Protein AF-A0A3N5ZP65-F1 (afdb_monomer_lite)

pLDDT: mean 75.04, std 16.77, range [25.36, 96.19]

Foldseek 3Di:
DPVVVVVVVVVVVVPPPPPQQDPDDFAFDAFFDKDWDKDWDWDAAPARDIWIKIWIWIWTADPVGIFTAKIWIWTDPDQLDTATFFIAGLLDDFFDPVLLQCQLVLHFDFFDDPDFDDDPLQDADDTPDGPVCLPPVLVVVVVVVVVLVCVVVVPDQDSNNSSVVSSVQLVLLVLLLVLLSRLLVLVQLLVVCVVDPGSSRHDVVNSLVVQLSSVLNNDNCSVVDDPLCSVVVNCVVQVLQVVQLVLLVVVVVVLCVLQQWDKDKFADDDPPDHGPWIKIWIWHAQVSADPDGDDDDCQGLLLDNDDLVPDPSNVVVCVVHRGDTRTAFMWTRGFDDDSHTHTQDGSVCHPCLLVLLSLVSVLVSLVVVVVNDPDVVSVVVSVVSVVVSVPRSRDDPDGPSRNSNGLSSLLVCLLSVGTGHVVVSVSSNVSSSSNRSSSRDHGSSSSSVSSVSNVSSCCPPNNPVVSVVSVVSVQSVLCVQVVVPPDGDDDVSVVVSVLSVLLVVLLSLLQSQLPDPDHDPDDPVSNLVSVVSNVVVVPCVDPSVVSSLVSLVVDDCVPDPPVCSVVSVVSNVVNVVVVVPPPDPDDD

Structure (mmCIF, N/CA/C/O backbone):
data_AF-A0A3N5ZP65-F1
#
_entry.id   AF-A0A3N5ZP65-F1
#
loop_
_atom_site.group_PDB
_atom_site.id
_atom_site.type_symbol
_atom_site.label_atom_id
_atom_site.label_alt_id
_atom_site.label_comp_id
_atom_site.label_asym_id
_atom_site.label_entity_id
_atom_site.label_seq_id
_atom_site.pdbx_PDB_ins_code
_atom_site.Cartn_x
_atom_site.Cartn_y
_atom_site.Cartn_z
_atom_site.occupancy
_atom_site.B_iso_or_equiv
_atom_site.auth_seq_id
_atom_site.auth_comp_id
_atom_site.auth_asym_id
_atom_site.auth_atom_id
_atom_site.pdbx_PDB_model_num
ATOM 1 N N . MET A 1 1 ? 1.020 19.805 55.351 1.00 37.34 1 MET A N 1
ATOM 2 C CA . MET A 1 1 ? 1.233 19.298 53.971 1.00 37.34 1 MET A CA 1
ATOM 3 C C . MET A 1 1 ? 0.213 18.248 53.495 1.00 37.34 1 MET A C 1
ATOM 5 O O . MET A 1 1 ? 0.215 17.935 52.316 1.00 37.34 1 MET A O 1
ATOM 9 N N . ILE A 1 2 ? -0.726 17.771 54.326 1.00 33.31 2 ILE A N 1
ATOM 10 C CA . ILE A 1 2 ? -1.665 16.685 53.954 1.00 33.31 2 ILE A CA 1
ATOM 11 C C . ILE A 1 2 ? -2.978 17.190 53.299 1.00 33.31 2 ILE A C 1
ATOM 13 O O . ILE A 1 2 ? -3.678 16.433 52.639 1.00 33.31 2 ILE A O 1
ATOM 17 N N . ARG A 1 3 ? -3.287 18.495 53.365 1.00 27.91 3 ARG A N 1
ATOM 18 C CA . ARG A 1 3 ? -4.530 19.071 52.799 1.00 27.91 3 ARG A CA 1
ATOM 19 C C . ARG A 1 3 ? -4.498 19.397 51.293 1.00 27.91 3 ARG A C 1
ATOM 21 O O . ARG A 1 3 ? -5.556 19.593 50.712 1.00 27.91 3 ARG A O 1
ATOM 28 N N . ARG A 1 4 ? -3.328 19.413 50.633 1.00 27.61 4 ARG A N 1
ATOM 29 C CA . ARG A 1 4 ? -3.220 19.677 49.175 1.00 27.61 4 ARG A CA 1
ATOM 30 C C . ARG A 1 4 ? -3.367 18.424 48.295 1.00 27.61 4 ARG A C 1
ATOM 32 O O . ARG A 1 4 ? -3.679 18.562 47.120 1.00 27.61 4 ARG A O 1
ATOM 39 N N . ALA A 1 5 ? -3.218 17.220 48.853 1.00 30.09 5 ALA A N 1
ATOM 40 C CA . ALA A 1 5 ? -3.395 15.966 48.109 1.00 30.09 5 ALA A CA 1
ATOM 41 C C . ALA A 1 5 ? -4.878 15.601 47.894 1.00 30.09 5 ALA A C 1
ATOM 43 O O . ALA A 1 5 ? -5.237 15.055 46.854 1.00 30.09 5 ALA A O 1
ATOM 44 N N . TYR A 1 6 ? -5.758 15.975 48.829 1.00 28.00 6 TYR A N 1
ATOM 45 C CA . TYR A 1 6 ? -7.195 15.696 48.719 1.00 28.00 6 TYR A CA 1
ATOM 46 C C . TYR A 1 6 ? -7.928 16.637 47.751 1.00 28.00 6 TYR A C 1
ATOM 48 O O . TYR A 1 6 ? -8.918 16.231 47.149 1.00 28.00 6 TYR A O 1
ATOM 56 N N . LEU A 1 7 ? -7.411 17.851 47.518 1.00 27.53 7 LEU A N 1
ATOM 57 C CA . LEU A 1 7 ? -8.022 18.798 46.576 1.00 27.53 7 LEU A CA 1
ATOM 58 C C . LEU A 1 7 ? -7.805 18.389 45.103 1.00 27.53 7 LEU A C 1
ATOM 60 O O . LEU A 1 7 ? -8.656 18.654 44.262 1.00 27.53 7 LEU A O 1
ATOM 64 N N . VAL A 1 8 ? -6.711 17.680 44.795 1.00 29.89 8 VAL A N 1
ATOM 65 C CA . VAL A 1 8 ? -6.443 17.130 43.449 1.00 29.89 8 VAL A CA 1
ATOM 66 C C . VAL A 1 8 ? -7.262 15.856 43.197 1.00 29.89 8 VAL A C 1
ATOM 68 O O . VAL A 1 8 ? -7.747 15.648 42.089 1.00 29.89 8 VAL A O 1
ATOM 71 N N . GLY A 1 9 ? -7.513 15.051 44.237 1.00 28.77 9 GLY A N 1
ATOM 72 C CA . GLY A 1 9 ? -8.420 13.899 44.157 1.00 28.77 9 GLY A CA 1
ATOM 73 C C . GLY A 1 9 ? -9.888 14.290 43.944 1.00 28.77 9 GLY A C 1
ATOM 74 O O . GLY A 1 9 ? -10.591 13.623 43.189 1.00 28.77 9 GLY A O 1
ATOM 75 N N . LEU A 1 10 ? -10.344 15.399 44.542 1.00 27.94 10 LEU A N 1
ATOM 76 C CA . LEU A 1 10 ? -11.734 15.852 44.407 1.00 27.94 10 LEU A CA 1
ATOM 77 C C . LEU A 1 10 ? -12.024 16.496 43.036 1.00 27.94 10 LEU A C 1
ATOM 79 O O . LEU A 1 10 ? -13.108 16.306 42.490 1.00 27.94 10 LEU A O 1
ATOM 83 N N . ILE A 1 11 ? -11.046 17.187 42.436 1.00 31.20 11 ILE A N 1
ATOM 84 C CA . ILE A 1 11 ? -11.188 17.796 41.099 1.00 31.20 11 ILE A CA 1
ATOM 85 C C . ILE A 1 11 ? -11.141 16.730 39.985 1.00 31.20 11 ILE A C 1
ATOM 87 O O . ILE A 1 11 ? -11.824 16.873 38.973 1.00 31.20 11 ILE A O 1
ATOM 91 N N . CYS A 1 12 ? -10.431 15.610 40.180 1.00 29.06 12 CYS A N 1
ATOM 92 C CA . CYS A 1 12 ? -10.430 14.497 39.221 1.00 29.06 12 CYS A CA 1
ATOM 93 C C . CYS A 1 12 ? -11.714 13.646 39.241 1.00 29.06 12 CYS A C 1
ATOM 95 O O . CYS A 1 12 ? -12.021 13.013 38.234 1.00 29.06 12 CYS A O 1
ATOM 97 N N . CYS A 1 13 ? -12.480 13.644 40.338 1.00 28.69 13 CYS A N 1
ATOM 98 C CA . CYS A 1 13 ? -13.761 12.928 40.409 1.00 28.69 13 CYS A CA 1
ATOM 99 C C . CYS A 1 13 ? -14.959 13.786 39.962 1.00 28.69 13 CYS A C 1
ATOM 101 O O . CYS A 1 13 ? -15.927 13.237 39.441 1.00 28.69 13 CYS A O 1
ATOM 103 N N . LEU A 1 14 ? -14.886 15.116 40.101 1.00 25.36 14 LEU A N 1
ATOM 104 C CA . LEU A 1 14 ? -15.965 16.044 39.720 1.00 25.36 14 LEU A CA 1
ATOM 105 C C . LEU A 1 14 ? -15.902 16.523 38.255 1.00 25.36 14 LEU A C 1
ATOM 107 O O . LEU A 1 14 ? -16.837 17.158 37.780 1.00 25.36 14 LEU A O 1
ATOM 111 N N . LEU A 1 15 ? -14.840 16.175 37.519 1.00 28.75 15 LEU A N 1
ATOM 112 C CA . LEU A 1 15 ? -14.692 16.413 36.076 1.00 28.75 15 LEU A CA 1
ATOM 113 C C . LEU A 1 15 ? -14.688 15.103 35.278 1.00 28.75 15 LEU A C 1
ATOM 115 O O . LEU A 1 15 ? -13.964 14.967 34.293 1.00 28.75 15 LEU A O 1
ATOM 119 N N . SER A 1 16 ? -15.506 14.125 35.676 1.00 28.12 16 SER A N 1
ATOM 120 C CA . SER A 1 16 ? -16.007 13.175 34.682 1.00 28.12 16 SER A CA 1
ATOM 121 C C . SER A 1 16 ? -16.995 13.963 33.827 1.00 28.12 16 SER A C 1
ATOM 123 O O . SER A 1 16 ? -18.066 14.290 34.343 1.00 28.12 16 SER A O 1
ATOM 125 N N . PRO A 1 17 ? -16.686 14.327 32.564 1.00 28.61 17 PRO A N 1
ATOM 126 C CA . PRO A 1 17 ? -17.745 14.824 31.713 1.00 28.61 17 PRO A CA 1
ATOM 127 C C . PRO A 1 17 ? -18.794 13.718 31.685 1.00 28.61 17 PRO A C 1
ATOM 129 O O . PRO A 1 17 ? -18.463 12.535 31.575 1.00 28.61 17 PRO A O 1
ATOM 132 N N . SER A 1 18 ? -20.052 14.096 31.840 1.00 28.50 18 SER A N 1
ATOM 133 C CA . SER A 1 18 ? -21.187 13.277 31.457 1.00 28.50 18 SER A CA 1
ATOM 134 C C . SER A 1 18 ? -20.973 12.949 29.977 1.00 28.50 18 SER A C 1
ATOM 136 O O . SER A 1 18 ? -21.325 13.733 29.097 1.00 28.50 18 SER A O 1
ATOM 138 N N . ILE A 1 19 ? -20.254 11.859 29.688 1.00 31.73 19 ILE A N 1
ATOM 139 C CA . ILE A 1 19 ? -19.993 11.398 28.329 1.00 31.73 19 ILE A CA 1
ATOM 140 C C . ILE A 1 19 ? -21.349 10.904 27.856 1.00 31.73 19 ILE A C 1
ATOM 142 O O . ILE A 1 19 ? -21.714 9.756 28.100 1.00 31.73 19 ILE A O 1
ATOM 146 N N . ARG A 1 20 ? -22.120 11.807 27.243 1.00 28.64 20 ARG A N 1
ATOM 147 C CA . ARG A 1 20 ? -23.335 11.444 26.525 1.00 28.64 20 ARG A CA 1
ATOM 148 C C . ARG A 1 20 ? -22.947 10.331 25.563 1.00 28.64 20 ARG A C 1
ATOM 150 O O . ARG A 1 20 ? -22.058 10.508 24.725 1.00 28.64 20 ARG A O 1
ATOM 157 N N . ALA A 1 21 ? -23.577 9.175 25.732 1.00 33.53 21 ALA A N 1
ATOM 158 C CA . ALA A 1 21 ? -23.534 8.131 24.734 1.00 33.53 21 ALA A CA 1
ATOM 159 C C . ALA A 1 21 ? -24.057 8.745 23.429 1.00 33.53 21 ALA A C 1
ATOM 161 O O . ALA A 1 21 ? -25.122 9.363 23.424 1.00 33.53 21 ALA A O 1
ATOM 162 N N . SER A 1 22 ? -23.277 8.684 22.348 1.00 35.84 22 SER A N 1
ATOM 163 C CA . SER A 1 22 ? -23.773 9.187 21.070 1.00 35.84 22 SER A CA 1
ATOM 164 C C . SER A 1 22 ? -24.603 8.099 20.408 1.00 35.84 22 SER A C 1
ATOM 166 O O . SER A 1 22 ? -24.096 7.007 20.162 1.00 35.84 22 SER A O 1
ATOM 168 N N . THR A 1 23 ? -25.837 8.431 20.063 1.00 35.34 23 THR A N 1
ATOM 169 C CA . THR A 1 23 ? -26.773 7.644 19.249 1.00 35.34 23 THR A CA 1
ATOM 170 C C . THR A 1 23 ? -26.372 7.659 17.767 1.00 35.34 23 THR A C 1
ATOM 172 O O . THR A 1 23 ? -27.177 7.990 16.905 1.00 35.34 23 THR A O 1
ATOM 175 N N . GLN A 1 24 ? -25.091 7.445 17.456 1.00 45.84 24 GLN A N 1
ATOM 176 C CA . GLN A 1 24 ? -24.573 7.676 16.105 1.00 45.84 24 GLN A CA 1
ATOM 177 C C . GLN A 1 24 ? -25.035 6.587 15.145 1.00 45.84 24 GLN A C 1
ATOM 179 O O . GLN A 1 24 ? -24.702 5.416 15.309 1.00 45.84 24 GLN A O 1
ATOM 184 N N . ILE A 1 25 ? -25.790 7.017 14.139 1.00 47.09 25 ILE A N 1
ATOM 185 C CA . ILE A 1 25 ? -26.258 6.195 13.032 1.00 47.09 25 ILE A CA 1
ATOM 186 C C . ILE A 1 25 ? -25.204 6.310 11.932 1.00 47.09 25 ILE A C 1
ATOM 188 O O . ILE A 1 25 ? -25.029 7.387 11.371 1.00 47.09 25 ILE A O 1
ATOM 192 N N . PHE A 1 26 ? -24.510 5.214 11.636 1.00 48.59 26 PHE A N 1
ATOM 193 C CA . PHE A 1 26 ? -23.599 5.124 10.496 1.00 48.59 26 PHE A CA 1
ATOM 194 C C . PHE A 1 26 ? -24.442 5.125 9.217 1.00 48.59 26 PHE A C 1
ATOM 196 O O . PHE A 1 26 ? -25.135 4.140 8.948 1.00 48.59 26 PHE A O 1
ATOM 203 N N . ARG A 1 27 ? -24.434 6.224 8.454 1.00 48.94 27 ARG A N 1
ATOM 204 C CA . ARG A 1 27 ? -25.145 6.301 7.171 1.00 48.94 27 ARG A CA 1
ATOM 205 C C . ARG A 1 27 ? -24.168 6.054 6.031 1.00 48.94 27 ARG A C 1
ATOM 207 O O . ARG A 1 27 ? -23.063 6.583 6.033 1.00 48.94 27 ARG A O 1
ATOM 214 N N . GLU A 1 28 ? -24.577 5.237 5.071 1.00 53.34 28 GLU A N 1
ATOM 215 C CA . GLU A 1 28 ? -23.802 4.992 3.854 1.00 53.34 28 GLU A CA 1
ATOM 216 C C . GLU A 1 28 ? -23.858 6.248 2.966 1.00 53.34 28 GLU A C 1
ATOM 218 O O . GLU A 1 28 ? -24.914 6.871 2.825 1.00 53.34 28 GLU A O 1
ATOM 223 N N . SER A 1 29 ? -22.713 6.653 2.415 1.00 55.16 29 SER A N 1
ATOM 224 C CA . SER A 1 29 ? -22.584 7.791 1.500 1.00 55.16 29 SER A CA 1
ATOM 225 C C . SER A 1 29 ? -22.140 7.311 0.115 1.00 55.16 29 SER A C 1
ATOM 227 O O . SER A 1 29 ? -21.659 6.188 -0.044 1.00 55.16 29 SER A O 1
ATOM 229 N N . ALA A 1 30 ? -22.322 8.150 -0.909 1.00 58.62 30 ALA A N 1
ATOM 230 C CA . ALA A 1 30 ? -21.731 7.886 -2.215 1.00 58.62 30 ALA A CA 1
ATOM 231 C C . ALA A 1 30 ? -20.210 8.078 -2.116 1.00 58.62 30 ALA A C 1
ATOM 233 O O . ALA A 1 30 ? -19.749 9.164 -1.760 1.00 58.62 30 ALA A O 1
ATOM 234 N N . ALA A 1 31 ? -19.450 7.022 -2.414 1.00 62.56 31 ALA A N 1
ATOM 235 C CA . ALA A 1 31 ? -17.991 7.054 -2.398 1.00 62.56 31 ALA A CA 1
ATOM 236 C C . ALA A 1 31 ? -17.448 8.163 -3.322 1.00 62.56 31 ALA A C 1
ATOM 238 O O . ALA A 1 31 ? -18.047 8.421 -4.373 1.00 62.56 31 ALA A O 1
ATOM 239 N N . PRO A 1 32 ? -16.318 8.807 -2.973 1.00 67.75 32 PRO A N 1
ATOM 240 C CA . PRO A 1 32 ? -15.692 9.781 -3.860 1.00 67.75 32 PRO A CA 1
ATOM 241 C C . PRO A 1 32 ? -15.293 9.124 -5.185 1.00 67.75 32 PRO A C 1
ATOM 243 O O . PRO A 1 32 ? -14.885 7.960 -5.230 1.00 67.75 32 PRO A O 1
ATOM 246 N N . THR A 1 33 ? -15.342 9.897 -6.265 1.00 81.25 33 THR A N 1
ATOM 247 C CA . THR A 1 33 ? -14.824 9.452 -7.557 1.00 81.25 33 THR A CA 1
ATOM 248 C C . THR A 1 33 ? -13.297 9.444 -7.506 1.00 81.25 33 THR A C 1
ATOM 250 O O . THR A 1 33 ? -12.669 10.472 -7.238 1.00 81.25 33 THR A O 1
ATOM 253 N N . LEU A 1 34 ? -12.690 8.280 -7.747 1.00 87.38 34 LEU A N 1
ATOM 254 C CA . LEU A 1 34 ? -11.257 8.185 -8.011 1.00 87.38 34 LEU A CA 1
ATOM 255 C C . LEU A 1 34 ? -11.000 8.260 -9.513 1.00 87.38 34 LEU A C 1
ATOM 257 O O . LEU A 1 34 ? -11.686 7.598 -10.290 1.00 87.38 34 LEU A O 1
ATOM 261 N N . VAL A 1 35 ? -9.977 9.017 -9.899 1.00 89.81 35 VAL A N 1
ATOM 262 C CA . VAL A 1 35 ? -9.583 9.216 -11.298 1.00 89.81 35 VAL A CA 1
ATOM 263 C C . VAL A 1 35 ? -8.064 9.119 -11.409 1.00 89.81 35 VAL A C 1
ATOM 265 O O . VAL A 1 35 ? -7.337 9.463 -10.473 1.00 89.81 35 VAL A O 1
ATOM 268 N N . ILE A 1 36 ? -7.575 8.646 -12.552 1.00 92.12 36 ILE A N 1
ATOM 269 C CA . ILE A 1 36 ? -6.157 8.711 -12.911 1.00 92.12 36 ILE A CA 1
ATOM 270 C C . ILE A 1 36 ? -5.973 9.922 -13.826 1.00 92.12 36 ILE A C 1
ATOM 272 O O . ILE A 1 36 ? -6.684 10.077 -14.814 1.00 92.12 36 ILE A O 1
ATOM 276 N N . ARG A 1 37 ? -5.058 10.820 -13.456 1.00 92.25 37 ARG A N 1
ATOM 277 C CA . ARG A 1 37 ? -4.714 12.009 -14.242 1.00 92.25 37 ARG A CA 1
ATOM 278 C C . ARG A 1 37 ? -3.290 11.882 -14.748 1.00 92.25 37 ARG A C 1
ATOM 280 O O . ARG A 1 37 ? -2.369 11.751 -13.942 1.00 92.25 37 ARG A O 1
ATOM 287 N N . ASP A 1 38 ? -3.123 11.968 -16.059 1.00 91.81 38 ASP A N 1
ATOM 288 C CA . ASP A 1 38 ? -1.829 11.828 -16.713 1.00 91.81 38 ASP A CA 1
ATOM 289 C C . ASP A 1 38 ? -1.230 13.193 -17.056 1.00 91.81 38 ASP A C 1
ATOM 291 O O . ASP A 1 38 ? -1.878 14.060 -17.646 1.00 91.81 38 ASP A O 1
ATOM 295 N N . TYR A 1 39 ? 0.033 13.383 -16.678 1.00 92.44 39 TYR A N 1
ATOM 296 C CA . TYR A 1 39 ? 0.803 14.583 -16.985 1.00 92.44 39 TYR A CA 1
ATOM 297 C C . TYR A 1 39 ? 1.963 14.200 -17.912 1.00 92.44 39 TYR A C 1
ATOM 299 O O . TYR A 1 39 ? 2.893 13.519 -17.464 1.00 92.44 39 TYR A O 1
ATOM 307 N N . PRO A 1 40 ? 1.939 14.599 -19.197 1.00 91.94 40 PRO A N 1
ATOM 308 C CA . PRO A 1 40 ? 3.011 14.279 -20.127 1.00 91.94 40 PRO A CA 1
ATOM 309 C C . PRO A 1 40 ? 4.280 15.053 -19.765 1.00 91.94 40 PRO A C 1
ATOM 311 O O . PRO A 1 40 ? 4.249 16.252 -19.486 1.00 91.94 40 PRO A O 1
ATOM 314 N N . VAL A 1 41 ? 5.417 14.367 -19.808 1.00 91.88 41 VAL A N 1
ATOM 315 C CA . VAL A 1 41 ? 6.735 14.910 -19.480 1.00 91.88 41 VAL A CA 1
ATOM 316 C C . VAL A 1 41 ? 7.698 14.549 -20.604 1.00 91.88 41 VAL A C 1
ATOM 318 O O . VAL A 1 41 ? 7.799 13.396 -21.011 1.00 91.88 41 VAL A O 1
ATOM 321 N N . GLN A 1 42 ? 8.430 15.532 -21.122 1.00 91.94 42 GLN A N 1
ATOM 322 C CA . GLN A 1 42 ? 9.374 15.313 -22.218 1.00 91.94 42 GLN A CA 1
ATOM 323 C C . GLN A 1 42 ? 10.800 15.598 -21.767 1.00 91.94 42 GLN A C 1
ATOM 325 O O . GLN A 1 42 ? 11.071 16.594 -21.097 1.00 91.94 42 GLN A O 1
ATOM 330 N N . ALA A 1 43 ? 11.727 14.739 -22.180 1.00 92.06 43 ALA A N 1
ATOM 331 C CA . ALA A 1 43 ? 13.156 14.993 -22.067 1.00 92.06 43 ALA A CA 1
ATOM 332 C C . ALA A 1 43 ? 13.830 14.782 -23.422 1.00 92.06 43 ALA A C 1
ATOM 334 O O . ALA A 1 43 ? 13.303 14.102 -24.296 1.00 92.06 43 ALA A O 1
ATOM 335 N N . VAL A 1 44 ? 15.023 15.339 -23.588 1.00 90.94 44 VAL A N 1
ATOM 336 C CA . VAL A 1 44 ? 15.862 15.099 -24.766 1.00 90.94 44 VAL A CA 1
ATOM 337 C C . VAL A 1 44 ? 17.070 14.290 -24.324 1.00 90.94 44 VAL A C 1
ATOM 339 O O . VAL A 1 44 ? 17.634 14.575 -23.264 1.00 90.94 44 VAL A O 1
ATOM 342 N N . ASN A 1 45 ? 17.442 13.271 -25.092 1.00 87.06 45 ASN A N 1
ATOM 343 C CA . ASN A 1 45 ? 18.614 12.445 -24.828 1.00 87.06 45 ASN A CA 1
ATOM 344 C C . ASN A 1 45 ? 19.916 13.110 -25.319 1.00 87.06 45 ASN A C 1
ATOM 346 O O . ASN A 1 45 ? 19.905 14.234 -25.816 1.00 87.06 45 ASN A O 1
ATOM 350 N N . ASN A 1 46 ? 21.060 12.430 -25.182 1.00 86.31 46 ASN A N 1
ATOM 351 C CA . ASN A 1 46 ? 22.352 12.989 -25.612 1.00 86.31 46 ASN A CA 1
ATOM 352 C C . ASN A 1 46 ? 22.510 13.106 -27.141 1.00 86.31 46 ASN A C 1
ATOM 354 O O . ASN A 1 46 ? 23.420 13.793 -27.592 1.00 86.31 46 ASN A O 1
ATOM 358 N N . SER A 1 47 ? 21.646 12.452 -27.922 1.00 86.44 47 SER A N 1
ATOM 359 C CA . SER A 1 47 ? 21.644 12.472 -29.393 1.00 86.44 47 SER A CA 1
ATOM 360 C C . SER A 1 47 ? 20.668 13.507 -29.970 1.00 86.44 47 SER A C 1
ATOM 362 O O . SER A 1 47 ? 20.634 13.704 -31.179 1.00 86.44 47 SER A O 1
ATOM 364 N N . GLY A 1 48 ? 19.867 14.172 -29.128 1.00 86.19 48 GLY A N 1
ATOM 365 C CA . GLY A 1 48 ? 18.804 15.087 -29.562 1.00 86.19 48 GLY A CA 1
ATOM 366 C C . GLY A 1 48 ? 17.430 14.427 -29.749 1.00 86.19 48 GLY A C 1
ATOM 367 O O . GLY A 1 48 ? 16.447 15.129 -29.986 1.00 86.19 48 GLY A O 1
ATOM 368 N N . SER A 1 49 ? 17.334 13.106 -29.587 1.00 87.50 49 SER A N 1
ATOM 369 C CA . SER A 1 49 ? 16.084 12.347 -29.675 1.00 87.50 49 SER A CA 1
ATOM 370 C C . SER A 1 49 ? 15.223 12.548 -28.424 1.00 87.50 49 SER A C 1
ATOM 372 O O . SER A 1 49 ? 15.732 12.686 -27.305 1.00 87.50 49 SER A O 1
ATOM 374 N N . ARG A 1 50 ? 13.898 12.603 -28.606 1.00 90.38 50 ARG A N 1
ATOM 375 C CA . ARG A 1 50 ? 12.943 12.863 -27.519 1.00 90.38 50 ARG A CA 1
ATOM 376 C C . ARG A 1 50 ? 12.612 11.579 -26.761 1.00 90.38 50 ARG A C 1
ATOM 378 O O . ARG A 1 50 ? 12.272 10.566 -27.361 1.00 90.38 50 ARG A O 1
ATOM 385 N N . TYR A 1 51 ? 12.664 11.653 -25.437 1.00 92.25 51 TYR A N 1
ATOM 386 C CA . TYR A 1 51 ? 12.041 10.689 -24.542 1.00 92.25 51 TYR A CA 1
ATOM 387 C C . TYR A 1 51 ? 10.668 11.197 -24.121 1.00 92.25 51 TYR A C 1
ATOM 389 O O . TYR A 1 51 ? 10.528 12.343 -23.680 1.00 92.25 51 TYR A O 1
ATOM 397 N N . HIS A 1 52 ? 9.683 10.313 -24.234 1.00 93.12 52 HIS A N 1
ATOM 398 C CA . HIS A 1 52 ? 8.324 10.533 -23.772 1.00 93.12 52 HIS A CA 1
ATOM 399 C C . HIS A 1 52 ? 8.138 9.828 -22.432 1.00 93.12 52 HIS A C 1
ATOM 401 O O . HIS A 1 52 ? 8.371 8.625 -22.300 1.00 93.12 52 HIS A O 1
ATOM 407 N N . PHE A 1 53 ? 7.756 10.601 -21.428 1.00 94.00 53 PHE A N 1
ATOM 408 C CA . PHE A 1 53 ? 7.401 10.119 -20.108 1.00 94.00 53 PHE A CA 1
ATOM 409 C C . PHE A 1 53 ? 5.991 10.585 -19.762 1.00 94.00 53 PHE A C 1
ATOM 411 O O . PHE A 1 53 ? 5.500 11.588 -20.282 1.00 94.00 53 PHE A O 1
ATOM 418 N N . VAL A 1 54 ? 5.368 9.881 -18.832 1.00 93.25 54 VAL A N 1
ATOM 419 C CA . VAL A 1 54 ? 4.081 10.243 -18.253 1.00 93.25 54 VAL A CA 1
ATOM 420 C C . VAL A 1 54 ? 4.177 10.131 -16.737 1.00 93.25 54 VAL A C 1
ATOM 422 O O . VAL A 1 54 ? 4.793 9.206 -16.204 1.00 93.25 54 VAL A O 1
ATOM 425 N N . LEU A 1 55 ? 3.616 11.113 -16.037 1.00 94.25 55 LEU A N 1
ATOM 426 C CA . LEU A 1 55 ? 3.353 11.031 -14.608 1.00 94.25 55 LEU A CA 1
ATOM 427 C C . LEU A 1 55 ? 1.861 10.748 -14.427 1.00 94.25 55 LEU A C 1
ATOM 429 O O . LEU A 1 55 ? 1.047 11.660 -14.537 1.00 94.25 55 LEU A O 1
ATOM 433 N N . SER A 1 56 ? 1.515 9.496 -14.145 1.00 94.62 56 SER A N 1
ATOM 434 C CA . SER A 1 56 ? 0.144 9.078 -13.856 1.00 94.62 56 SER A CA 1
ATOM 435 C C . SER A 1 56 ? -0.148 9.258 -12.374 1.00 94.62 56 SER A C 1
ATOM 437 O O . SER A 1 56 ? 0.516 8.660 -11.523 1.00 94.62 56 SER A O 1
ATOM 439 N N . VAL A 1 57 ? -1.142 10.078 -12.045 1.00 95.19 57 VAL A N 1
ATOM 440 C CA . VAL A 1 57 ? -1.479 10.439 -10.666 1.00 95.19 57 VAL A CA 1
ATOM 441 C C . VAL A 1 57 ? -2.858 9.907 -10.309 1.00 95.19 57 VAL A C 1
ATOM 443 O O . VAL A 1 57 ? -3.859 10.310 -10.896 1.00 95.19 57 VAL A O 1
ATOM 446 N N . LEU A 1 58 ? -2.918 9.038 -9.302 1.00 94.31 58 LEU A N 1
ATOM 447 C CA . LEU A 1 58 ? -4.170 8.655 -8.661 1.00 94.31 58 LEU A CA 1
ATOM 448 C C . LEU A 1 58 ? -4.669 9.818 -7.808 1.00 94.31 58 LEU A C 1
ATOM 450 O O . LEU A 1 58 ? -3.989 10.227 -6.858 1.00 94.31 58 LEU A O 1
ATOM 454 N N . VAL A 1 59 ? -5.866 10.309 -8.111 1.00 93.31 59 VAL A N 1
ATOM 455 C CA . VAL A 1 59 ? -6.510 11.390 -7.369 1.00 93.31 59 VAL A CA 1
ATOM 456 C C . VAL A 1 59 ? -7.887 10.974 -6.864 1.00 93.31 59 VAL A C 1
ATOM 458 O O . VAL A 1 59 ? -8.571 10.162 -7.485 1.00 93.31 59 VAL A O 1
ATOM 461 N N . ALA A 1 60 ? -8.295 11.560 -5.742 1.00 90.56 60 ALA A N 1
ATOM 462 C CA . ALA A 1 60 ? -9.677 11.545 -5.280 1.00 90.56 60 ALA A CA 1
ATOM 463 C C . ALA A 1 60 ? -10.298 12.924 -5.500 1.00 90.56 60 ALA A C 1
ATOM 465 O O . ALA A 1 60 ? -9.762 13.919 -5.002 1.00 90.56 60 ALA A O 1
ATOM 466 N N . ASP A 1 61 ? -11.411 12.991 -6.225 1.00 84.44 61 ASP A N 1
ATOM 467 C CA . ASP A 1 61 ? -12.139 14.245 -6.400 1.00 84.44 61 ASP A CA 1
ATOM 468 C C . ASP A 1 61 ? -12.825 14.650 -5.083 1.00 84.44 61 ASP A C 1
ATOM 470 O O . ASP A 1 61 ? -13.373 13.826 -4.346 1.00 84.44 61 ASP A O 1
ATOM 474 N N . GLN A 1 62 ? -12.761 15.940 -4.766 1.00 78.38 62 GLN A N 1
ATOM 475 C CA . GLN A 1 62 ? -13.316 16.554 -3.562 1.00 78.38 62 GLN A CA 1
ATOM 476 C C . GLN A 1 62 ? -14.064 17.840 -3.936 1.00 78.38 62 GLN A C 1
ATOM 478 O O . GLN A 1 62 ? -13.828 18.433 -4.984 1.00 78.38 62 GLN A O 1
ATOM 483 N N . ALA A 1 63 ? -14.942 18.326 -3.056 1.00 69.88 63 ALA A N 1
ATOM 484 C CA . ALA A 1 63 ? -15.705 19.553 -3.314 1.00 69.88 63 ALA A CA 1
ATOM 485 C C . ALA A 1 63 ? -14.813 20.785 -3.600 1.00 69.88 63 ALA A C 1
ATOM 487 O O . ALA A 1 63 ? -15.195 21.655 -4.375 1.00 69.88 63 ALA A O 1
ATOM 488 N N . GLU A 1 64 ? -13.615 20.842 -3.008 1.00 69.62 64 GLU A N 1
ATOM 489 C CA . GLU A 1 64 ? -12.658 21.953 -3.140 1.00 69.62 64 GLU A CA 1
ATOM 490 C C . GLU A 1 64 ? -11.530 21.684 -4.161 1.00 69.62 64 GLU A C 1
ATOM 492 O O . GLU A 1 64 ? -10.530 22.403 -4.187 1.00 69.62 64 GLU A O 1
ATOM 497 N N . GLY A 1 65 ? -11.643 20.638 -4.989 1.00 82.25 65 GLY A N 1
ATOM 498 C CA . GLY A 1 65 ? -10.641 20.279 -5.996 1.00 82.25 65 GLY A CA 1
ATOM 499 C C . GLY A 1 65 ? -10.359 18.782 -6.020 1.00 82.25 65 GLY A C 1
ATOM 500 O O . GLY A 1 65 ? -11.272 17.970 -6.053 1.00 82.25 65 GLY A O 1
ATOM 501 N N . PHE A 1 66 ? -9.089 18.394 -6.010 1.00 88.38 66 PHE A N 1
ATOM 502 C CA . PHE A 1 66 ? -8.712 16.985 -5.923 1.00 88.38 66 PHE A CA 1
ATOM 503 C C . PHE A 1 66 ? -7.603 16.780 -4.896 1.00 88.38 66 PHE A C 1
ATOM 505 O O . PHE A 1 66 ? -6.785 17.668 -4.627 1.00 88.38 66 PHE A O 1
ATOM 512 N N . LEU A 1 67 ? -7.586 15.589 -4.313 1.00 91.25 67 LEU A N 1
ATOM 513 C CA . LEU A 1 67 ? -6.541 15.128 -3.420 1.00 91.25 67 LEU A CA 1
ATOM 514 C C . LEU A 1 67 ? -5.652 14.140 -4.179 1.00 91.25 67 LEU A C 1
ATOM 516 O O . LEU A 1 67 ? -6.115 13.043 -4.500 1.00 91.25 67 LEU A O 1
ATOM 520 N N . PRO A 1 68 ? -4.389 14.487 -4.469 1.00 93.88 68 PRO A N 1
ATOM 521 C CA . PRO A 1 68 ? -3.470 13.537 -5.072 1.00 93.88 68 PRO A CA 1
ATOM 522 C C . PRO A 1 68 ? -2.989 12.521 -4.029 1.00 93.88 68 PRO A C 1
ATOM 524 O O . PRO A 1 68 ? -2.708 12.872 -2.884 1.00 93.88 68 PRO A O 1
ATOM 527 N N . LEU A 1 69 ? -2.912 11.246 -4.408 1.00 94.06 69 LEU A N 1
ATOM 528 C CA . LEU A 1 69 ? -2.634 10.147 -3.475 1.00 94.06 69 LEU A CA 1
ATOM 529 C C . LEU A 1 69 ? -1.339 9.409 -3.815 1.00 94.06 69 LEU A C 1
ATOM 531 O O . LEU A 1 69 ? -0.476 9.224 -2.953 1.00 94.06 69 LEU A O 1
ATOM 535 N N . LEU A 1 70 ? -1.200 9.013 -5.077 1.00 96.19 70 LEU A N 1
ATOM 536 C CA . LEU A 1 70 ? -0.099 8.207 -5.594 1.00 96.19 70 LEU A CA 1
ATOM 537 C C . LEU A 1 70 ? 0.307 8.752 -6.960 1.00 96.19 70 LEU A C 1
ATOM 539 O O . LEU A 1 70 ? -0.571 9.076 -7.752 1.00 96.19 70 LEU A O 1
ATOM 543 N N . ALA A 1 71 ? 1.603 8.822 -7.248 1.00 95.94 71 ALA A N 1
ATOM 544 C CA . ALA A 1 71 ? 2.093 9.140 -8.584 1.00 95.94 71 ALA A CA 1
ATOM 545 C C . ALA A 1 71 ? 3.050 8.058 -9.085 1.00 95.94 71 ALA A C 1
ATOM 547 O O . ALA A 1 71 ? 3.917 7.597 -8.339 1.00 95.94 71 ALA A O 1
ATOM 548 N N . ILE A 1 72 ? 2.901 7.678 -10.350 1.00 95.94 72 ILE A N 1
ATOM 549 C CA . ILE A 1 72 ? 3.751 6.713 -11.043 1.00 95.94 72 ILE A CA 1
ATOM 550 C C . ILE A 1 72 ? 4.368 7.421 -12.244 1.00 95.94 72 ILE A C 1
ATOM 552 O O . ILE A 1 72 ? 3.658 7.923 -13.109 1.00 95.94 72 ILE A O 1
ATOM 556 N N . GLY A 1 73 ? 5.695 7.487 -12.279 1.00 94.81 73 GLY A N 1
ATOM 557 C CA . GLY A 1 73 ? 6.439 7.967 -13.435 1.00 94.81 73 GLY A CA 1
ATOM 558 C C . GLY A 1 73 ? 6.784 6.794 -14.337 1.00 94.81 73 GLY A C 1
ATOM 559 O O . GLY A 1 73 ? 7.424 5.846 -13.874 1.00 94.81 73 GLY A O 1
ATOM 560 N N . ALA A 1 74 ? 6.392 6.874 -15.603 1.00 94.19 74 ALA A N 1
ATOM 561 C CA . ALA A 1 74 ? 6.625 5.841 -16.602 1.00 94.19 74 ALA A CA 1
ATOM 562 C C . ALA A 1 74 ? 7.224 6.423 -17.890 1.00 94.19 74 ALA A C 1
ATOM 564 O O . ALA A 1 74 ? 7.015 7.592 -18.217 1.00 94.19 74 ALA A O 1
ATOM 565 N N . ARG A 1 75 ? 7.985 5.605 -18.622 1.00 93.06 75 ARG A N 1
ATOM 566 C CA . ARG A 1 75 ? 8.340 5.854 -20.025 1.00 93.06 75 ARG A CA 1
ATOM 567 C C . ARG A 1 75 ? 7.169 5.421 -20.894 1.00 93.06 75 ARG A C 1
ATOM 569 O O . ARG A 1 75 ? 6.721 4.292 -20.758 1.00 93.06 75 ARG A O 1
ATOM 576 N N . GLN A 1 76 ? 6.766 6.273 -21.825 1.00 91.00 76 GLN A N 1
ATOM 577 C CA . GLN A 1 76 ? 5.816 5.933 -22.876 1.00 91.00 76 GLN A CA 1
ATOM 578 C C . GLN A 1 76 ? 6.607 5.600 -24.148 1.00 91.00 76 GLN A C 1
ATOM 580 O O . GLN A 1 76 ? 7.224 6.485 -24.746 1.00 91.00 76 GLN A O 1
ATOM 585 N N . ALA A 1 77 ? 6.671 4.320 -24.518 1.00 85.00 77 ALA A N 1
ATOM 586 C CA . ALA A 1 77 ? 7.346 3.876 -25.743 1.00 85.00 77 ALA A CA 1
ATOM 587 C C . ALA A 1 77 ? 6.438 4.062 -26.970 1.00 85.00 77 ALA A C 1
ATOM 589 O O . ALA A 1 77 ? 6.855 4.637 -27.975 1.00 85.00 77 ALA A O 1
ATOM 590 N N . ALA A 1 78 ? 5.179 3.656 -26.828 1.00 81.94 78 ALA A N 1
ATOM 591 C CA . ALA A 1 78 ? 4.082 3.844 -27.768 1.00 81.94 78 ALA A CA 1
ATOM 592 C C . ALA A 1 78 ? 2.765 4.018 -26.978 1.00 81.94 78 ALA A C 1
ATOM 594 O O . ALA A 1 78 ? 2.745 3.776 -25.767 1.00 81.94 78 ALA A O 1
ATOM 595 N N . PRO A 1 79 ? 1.653 4.438 -27.609 1.00 77.44 79 PRO A N 1
ATOM 596 C CA . PRO A 1 79 ? 0.347 4.446 -26.947 1.00 77.44 79 PRO A CA 1
ATOM 597 C C . PRO A 1 79 ? -0.001 3.047 -26.408 1.00 77.44 79 PRO A C 1
ATOM 599 O O . PRO A 1 79 ? -0.017 2.087 -27.175 1.00 77.44 79 PRO A O 1
ATOM 602 N N . GLY A 1 80 ? -0.263 2.918 -25.103 1.00 74.25 80 GLY A N 1
ATOM 603 C CA . GLY A 1 80 ? -0.489 1.623 -24.441 1.00 74.25 80 GLY A CA 1
ATOM 604 C C . GLY A 1 80 ? 0.772 0.882 -23.974 1.00 74.25 80 GLY A C 1
ATOM 605 O O . GLY A 1 80 ? 0.652 -0.121 -23.273 1.00 74.25 80 GLY A O 1
ATOM 606 N N . GLU A 1 81 ? 1.970 1.368 -24.308 1.00 83.81 81 GLU A N 1
ATOM 607 C CA . GLU A 1 81 ? 3.257 0.767 -23.933 1.00 83.81 81 GLU A CA 1
ATOM 608 C C . GLU A 1 81 ? 3.983 1.657 -22.918 1.00 83.81 81 GLU A C 1
ATOM 610 O O . GLU A 1 81 ? 4.934 2.382 -23.233 1.00 83.81 81 GLU A O 1
ATOM 615 N N . ASN A 1 82 ? 3.481 1.621 -21.684 1.00 88.19 82 ASN A N 1
ATOM 616 C CA . ASN A 1 82 ? 4.036 2.361 -20.558 1.00 88.19 82 ASN A CA 1
ATOM 617 C C . ASN A 1 82 ? 4.895 1.450 -19.679 1.00 88.19 82 ASN A C 1
ATOM 619 O O . ASN A 1 82 ? 4.402 0.435 -19.197 1.00 88.19 82 ASN A O 1
ATOM 623 N N . HIS A 1 83 ? 6.137 1.857 -19.415 1.00 90.19 83 HIS A N 1
ATOM 624 C CA . HIS A 1 83 ? 7.079 1.141 -18.551 1.00 90.19 83 HIS A CA 1
ATOM 625 C C . HIS A 1 83 ? 7.395 1.941 -17.294 1.00 90.19 83 HIS A C 1
ATOM 627 O O . HIS A 1 83 ? 7.832 3.094 -17.379 1.00 90.19 83 HIS A O 1
ATOM 633 N N . TRP A 1 84 ? 7.180 1.356 -16.120 1.00 92.69 84 TRP A N 1
ATOM 634 C CA . TRP A 1 84 ? 7.343 2.051 -14.849 1.00 92.69 84 TRP A CA 1
ATOM 635 C C . TRP A 1 84 ? 8.819 2.369 -14.563 1.00 92.69 84 TRP A C 1
ATOM 637 O O . TRP A 1 84 ? 9.717 1.566 -14.791 1.00 92.69 84 TRP A O 1
ATOM 647 N N . LEU A 1 85 ? 9.085 3.556 -14.013 1.00 93.56 85 LEU A N 1
ATOM 648 C CA . LEU A 1 85 ? 10.435 3.991 -13.624 1.00 93.56 85 LEU A CA 1
ATOM 649 C C . LEU A 1 85 ? 10.518 4.349 -12.140 1.00 93.56 85 LEU A C 1
ATOM 651 O O . LEU A 1 85 ? 11.522 4.069 -11.471 1.00 93.56 85 LEU A O 1
ATOM 655 N N . ALA A 1 86 ? 9.474 4.994 -11.622 1.00 94.44 86 ALA A N 1
ATOM 656 C CA . ALA A 1 86 ? 9.430 5.486 -10.255 1.00 94.44 86 ALA A CA 1
ATOM 657 C C . ALA A 1 86 ? 8.002 5.568 -9.705 1.00 94.44 86 ALA A C 1
ATOM 659 O O . ALA A 1 86 ? 7.043 5.797 -10.435 1.00 94.44 86 ALA A O 1
ATOM 660 N N . LEU A 1 87 ? 7.894 5.415 -8.390 1.00 95.44 87 LEU A N 1
ATOM 661 C CA . LEU A 1 87 ? 6.671 5.486 -7.607 1.00 95.44 87 LEU A CA 1
ATOM 662 C C . LEU A 1 87 ? 6.856 6.510 -6.488 1.00 95.44 87 LEU A C 1
ATOM 664 O O . LEU A 1 87 ? 7.837 6.458 -5.738 1.00 95.44 87 LEU A O 1
ATOM 668 N N . TRP A 1 88 ? 5.876 7.391 -6.324 1.00 94.50 88 TRP A N 1
ATOM 669 C CA . TRP A 1 88 ? 5.786 8.324 -5.211 1.00 94.50 88 TRP A CA 1
ATOM 670 C C . TRP A 1 88 ? 4.486 8.100 -4.446 1.00 94.50 88 TRP A C 1
ATOM 672 O O . TRP A 1 88 ? 3.392 8.290 -4.976 1.00 94.50 88 TRP A O 1
ATOM 682 N N . ASN A 1 89 ? 4.603 7.783 -3.156 1.00 93.50 89 ASN A N 1
ATOM 683 C CA . ASN A 1 89 ? 3.513 8.003 -2.213 1.00 93.50 89 ASN A CA 1
ATOM 684 C C . ASN A 1 89 ? 3.482 9.503 -1.880 1.00 93.50 89 ASN A C 1
ATOM 686 O O . ASN A 1 89 ? 4.345 10.016 -1.155 1.00 93.50 89 ASN A O 1
ATOM 690 N N . LEU A 1 90 ? 2.505 10.214 -2.446 1.00 91.94 90 LEU A N 1
ATOM 691 C CA . LEU A 1 90 ? 2.381 11.661 -2.275 1.00 91.94 90 LEU A CA 1
ATOM 692 C C . LEU A 1 90 ? 1.953 12.014 -0.848 1.00 91.94 90 LEU A C 1
ATOM 694 O O . LEU A 1 90 ? 2.344 13.049 -0.329 1.00 91.94 90 LEU A O 1
ATOM 698 N N . SER A 1 91 ? 1.255 11.114 -0.162 1.00 85.00 91 SER A N 1
ATOM 699 C CA . SER A 1 91 ? 0.834 11.310 1.228 1.00 85.00 91 SER A CA 1
ATOM 700 C C . SER A 1 91 ? 1.951 11.121 2.260 1.00 85.00 91 SER A C 1
ATOM 702 O O . SER A 1 91 ? 1.735 11.377 3.441 1.00 85.00 91 SER A O 1
ATOM 704 N N . HIS A 1 92 ? 3.141 10.668 1.861 1.00 80.31 92 HIS A N 1
ATOM 705 C CA . HIS A 1 92 ? 4.241 10.455 2.799 1.00 80.31 92 HIS A CA 1
ATOM 706 C C . HIS A 1 92 ? 4.834 11.794 3.272 1.00 80.31 92 HIS A C 1
ATOM 708 O O . HIS A 1 92 ? 5.270 12.605 2.461 1.00 80.31 92 HIS A O 1
ATOM 714 N N . ALA A 1 93 ? 4.923 12.016 4.583 1.00 74.25 93 ALA A N 1
ATOM 715 C CA . ALA A 1 93 ? 5.507 13.225 5.166 1.00 74.25 93 ALA A CA 1
ATOM 716 C C . ALA A 1 93 ? 6.783 12.905 5.959 1.00 74.25 93 ALA A C 1
ATOM 718 O O . ALA A 1 93 ? 6.890 11.880 6.632 1.00 74.25 93 ALA A O 1
ATOM 719 N N . SER A 1 94 ? 7.784 13.782 5.854 1.00 76.38 94 SER A N 1
ATOM 720 C CA . SER A 1 94 ? 9.059 13.616 6.555 1.00 76.38 94 SER A CA 1
ATOM 721 C C . SER A 1 94 ? 8.895 13.972 8.038 1.00 76.38 94 SER A C 1
ATOM 723 O O . SER A 1 94 ? 8.513 15.107 8.334 1.00 76.38 94 SER A O 1
ATOM 725 N N . PRO A 1 95 ? 9.274 13.094 8.991 1.00 80.94 95 PRO A N 1
ATOM 726 C CA . PRO A 1 95 ? 9.106 13.392 10.408 1.00 80.94 95 PRO A CA 1
ATOM 727 C C . PRO A 1 95 ? 9.910 14.625 10.830 1.00 80.94 95 PRO A C 1
ATOM 729 O O . PRO A 1 95 ? 11.107 14.731 10.531 1.00 80.94 95 PRO A O 1
ATOM 732 N N . SER A 1 96 ? 9.278 15.518 11.589 1.00 80.50 96 SER A N 1
ATOM 733 C CA . SER A 1 96 ? 9.913 16.695 12.195 1.00 80.50 96 SER A CA 1
ATOM 734 C C . SER A 1 96 ? 10.975 16.318 13.235 1.00 80.50 96 SER A C 1
ATOM 736 O O . SER A 1 96 ? 10.933 15.242 13.835 1.00 80.50 96 SER A O 1
ATOM 738 N N . VAL A 1 97 ? 11.899 17.240 13.532 1.00 82.62 97 VAL A N 1
ATOM 739 C CA . VAL A 1 97 ? 12.942 17.054 14.566 1.00 82.62 97 VAL A CA 1
ATOM 740 C C . VAL A 1 97 ? 12.336 16.628 15.908 1.00 82.62 97 VAL A C 1
ATOM 742 O O . VAL A 1 97 ? 12.839 15.719 16.564 1.00 82.62 97 VAL A O 1
ATOM 745 N N . TRP A 1 98 ? 11.205 17.221 16.293 1.00 80.94 98 TRP A N 1
ATOM 746 C CA . TRP A 1 98 ? 10.520 16.882 17.537 1.00 80.94 98 TRP A CA 1
ATOM 747 C C . TRP A 1 98 ? 9.916 15.470 17.534 1.00 80.94 98 TRP A C 1
ATOM 749 O O . TRP A 1 98 ? 10.003 14.762 18.540 1.00 80.94 98 TRP A O 1
ATOM 759 N N . GLN A 1 99 ? 9.336 15.034 16.410 1.00 84.88 99 GLN A N 1
ATOM 760 C CA . GLN A 1 99 ? 8.851 13.657 16.250 1.00 84.88 99 GLN A CA 1
ATOM 761 C C . GLN A 1 99 ? 10.012 12.661 16.352 1.00 84.88 99 GLN A C 1
ATOM 763 O O . GLN A 1 99 ? 9.909 11.679 17.087 1.00 84.88 99 GLN A O 1
ATOM 768 N N . ARG A 1 100 ? 11.153 12.958 15.713 1.00 84.75 100 ARG A N 1
ATOM 769 C CA . ARG A 1 100 ? 12.373 12.133 15.792 1.00 84.75 100 ARG A CA 1
ATOM 770 C C . ARG A 1 100 ? 12.911 12.026 17.221 1.00 84.75 100 ARG A C 1
ATOM 772 O O . ARG A 1 100 ? 13.230 10.928 17.671 1.00 84.75 100 ARG A O 1
ATOM 779 N N . LEU A 1 101 ? 12.945 13.137 17.960 1.00 82.50 101 LEU A N 1
ATOM 780 C CA . LEU A 1 101 ? 13.363 13.157 19.367 1.00 82.50 101 LEU A CA 1
ATOM 781 C C . LEU A 1 101 ? 12.438 12.321 20.259 1.00 82.50 101 LEU A C 1
ATOM 783 O O . LEU A 1 101 ? 12.920 11.502 21.040 1.00 82.50 101 LEU A O 1
ATOM 787 N N . ARG A 1 102 ? 11.111 12.470 20.126 1.00 80.94 102 ARG A N 1
ATOM 788 C CA . ARG A 1 102 ? 10.142 11.642 20.870 1.00 80.94 102 ARG A CA 1
ATOM 789 C C . ARG A 1 102 ? 10.274 10.163 20.540 1.00 80.94 102 ARG A C 1
ATOM 791 O O . ARG A 1 102 ? 10.233 9.335 21.449 1.00 80.94 102 ARG A O 1
ATOM 798 N N . ALA A 1 103 ? 10.458 9.849 19.260 1.00 81.25 103 ALA A N 1
ATOM 799 C CA . ALA A 1 103 ? 10.663 8.489 18.795 1.00 81.25 103 ALA A CA 1
ATOM 800 C C . ALA A 1 103 ? 11.896 7.857 19.435 1.00 81.25 103 ALA A C 1
ATOM 802 O O . ALA A 1 103 ? 11.790 6.755 19.966 1.00 81.25 103 ALA A O 1
ATOM 803 N N . GLY A 1 104 ? 13.034 8.554 19.459 1.00 78.62 104 GLY A N 1
ATOM 804 C CA . GLY A 1 104 ? 14.232 8.047 20.125 1.00 78.62 104 GLY A CA 1
ATOM 805 C C . GLY A 1 104 ? 14.079 7.955 21.649 1.00 78.62 104 GLY A C 1
ATOM 806 O O . GLY A 1 104 ? 14.477 6.966 22.257 1.00 78.62 104 GLY A O 1
ATOM 807 N N . ALA A 1 105 ? 13.393 8.908 22.283 1.00 77.88 105 ALA A N 1
ATOM 808 C CA . ALA A 1 105 ? 13.097 8.847 23.718 1.00 77.88 105 ALA A CA 1
ATOM 809 C C . ALA A 1 105 ? 12.110 7.720 24.106 1.00 77.88 105 ALA A C 1
ATOM 811 O O . ALA A 1 105 ? 11.913 7.454 25.293 1.00 77.88 105 ALA A O 1
ATOM 812 N N . GLY A 1 106 ? 11.480 7.051 23.132 1.00 68.69 106 GLY A N 1
ATOM 813 C CA . GLY A 1 106 ? 10.465 6.029 23.384 1.00 68.69 106 GLY A CA 1
ATOM 814 C C . GLY A 1 106 ? 9.149 6.609 23.912 1.00 68.69 106 GLY A C 1
ATOM 815 O O . GLY A 1 106 ? 8.374 5.901 24.555 1.00 68.69 106 GLY A O 1
ATOM 816 N N . LEU A 1 107 ? 8.887 7.894 23.660 1.00 74.44 107 LEU A N 1
ATOM 817 C CA . LEU A 1 107 ? 7.659 8.552 24.086 1.00 74.44 107 LEU A CA 1
ATOM 818 C C . LEU A 1 107 ? 6.566 8.332 23.031 1.00 74.44 107 LEU A C 1
ATOM 820 O O . LEU A 1 107 ? 6.741 8.773 21.891 1.00 74.44 107 LEU A O 1
ATOM 824 N N . PRO A 1 108 ? 5.436 7.687 23.378 1.00 68.69 108 PRO A N 1
ATOM 825 C CA . PRO A 1 108 ? 4.312 7.571 22.461 1.00 68.69 108 PRO A CA 1
ATOM 826 C C . PRO A 1 108 ? 3.755 8.962 22.150 1.00 68.69 108 PRO A C 1
ATOM 828 O O . PRO A 1 108 ? 3.770 9.865 22.993 1.00 68.69 108 PRO A O 1
ATOM 831 N N . GLY A 1 109 ? 3.243 9.140 20.939 1.00 66.00 109 GLY A N 1
ATOM 832 C CA . GLY A 1 109 ? 2.656 10.400 20.506 1.00 66.00 109 GLY A CA 1
ATOM 833 C C . GLY A 1 109 ? 1.454 10.152 19.618 1.00 66.00 109 GLY A C 1
ATOM 834 O O . GLY A 1 109 ? 1.480 9.237 18.807 1.00 66.00 109 GLY A O 1
ATOM 835 N N . ALA A 1 110 ? 0.416 10.971 19.787 1.00 63.81 110 ALA A N 1
ATOM 836 C CA . ALA A 1 110 ? -0.600 11.116 18.758 1.00 63.81 110 ALA A CA 1
ATOM 837 C C . ALA A 1 110 ? -0.042 12.008 17.634 1.00 63.81 110 ALA A C 1
ATOM 839 O O . ALA A 1 110 ? 0.718 12.944 17.942 1.00 63.81 110 ALA A O 1
ATOM 840 N N . PRO A 1 111 ? -0.423 11.758 16.372 1.00 61.94 111 PRO A N 1
ATOM 841 C CA . PRO A 1 111 ? -0.091 12.651 15.272 1.00 61.94 111 PRO A CA 1
ATOM 842 C C . PRO A 1 111 ? -0.563 14.079 15.595 1.00 61.94 111 PRO A C 1
ATOM 844 O O . PRO A 1 111 ? -1.661 14.290 16.113 1.00 61.94 111 PRO A O 1
ATOM 847 N N . ARG A 1 112 ? 0.300 15.079 15.372 1.00 61.53 112 ARG A N 1
ATOM 848 C CA . ARG A 1 112 ? -0.036 16.496 15.599 1.00 61.53 112 ARG A CA 1
ATOM 849 C C . ARG A 1 112 ? -0.587 17.109 14.311 1.00 61.53 112 ARG A C 1
ATOM 851 O O . ARG A 1 112 ? -0.100 16.795 13.233 1.00 61.53 112 ARG A O 1
ATOM 858 N N . GLY A 1 113 ? -1.558 18.015 14.438 1.00 54.22 113 GLY A N 1
ATOM 859 C CA . GLY A 1 113 ? -2.080 18.808 13.315 1.00 54.22 113 GLY A CA 1
ATOM 860 C C . GLY A 1 113 ? -1.320 20.120 13.074 1.00 54.22 113 GLY A C 1
ATOM 861 O O . GLY A 1 113 ? -1.177 20.565 11.942 1.00 54.22 113 GLY A O 1
ATOM 862 N N . ASN A 1 114 ? -0.734 20.725 14.111 1.00 47.31 114 ASN A N 1
ATOM 863 C CA . ASN A 1 114 ? -0.405 22.158 14.070 1.00 47.31 114 ASN A CA 1
ATOM 864 C C . ASN A 1 114 ? 1.072 22.415 13.740 1.00 47.31 114 ASN A C 1
ATOM 866 O O . ASN A 1 114 ? 1.881 22.556 14.650 1.00 47.31 114 ASN A O 1
ATOM 870 N N . SER A 1 115 ? 1.419 22.354 12.448 1.00 51.19 115 SER A N 1
ATOM 871 C CA . SER A 1 115 ? 2.586 22.982 11.782 1.00 51.19 115 SER A CA 1
ATOM 872 C C . SER A 1 115 ? 2.876 22.223 10.484 1.00 51.19 115 SER A C 1
ATOM 874 O O . SER A 1 115 ? 3.248 21.049 10.548 1.00 51.19 115 SER A O 1
ATOM 876 N N . ALA A 1 116 ? 2.708 22.868 9.331 1.00 50.22 116 ALA A N 1
ATOM 877 C CA . ALA A 1 116 ? 3.080 22.288 8.046 1.00 50.22 116 ALA A CA 1
ATOM 878 C C . ALA A 1 116 ? 4.598 22.051 7.995 1.00 50.22 116 ALA A C 1
ATOM 880 O O . ALA A 1 116 ? 5.386 22.904 8.410 1.00 50.22 116 ALA A O 1
ATOM 881 N N . SER A 1 117 ? 5.019 20.887 7.507 1.00 50.69 117 SER A N 1
ATOM 882 C CA . SER A 1 117 ? 6.399 20.693 7.072 1.00 50.69 117 SER A CA 1
ATOM 883 C C . SER A 1 117 ? 6.585 21.466 5.770 1.00 50.69 117 SER A C 1
ATOM 885 O O . SER A 1 117 ? 5.956 21.127 4.769 1.00 50.69 117 SER A O 1
ATOM 887 N N . ALA A 1 118 ? 7.417 22.506 5.783 1.00 51.09 118 ALA A N 1
ATOM 888 C CA . ALA A 1 118 ? 7.776 23.241 4.579 1.00 51.09 118 ALA A CA 1
ATOM 889 C C . ALA A 1 118 ? 8.662 22.349 3.697 1.00 51.09 118 ALA A C 1
ATOM 891 O O . ALA A 1 118 ? 9.868 22.248 3.918 1.00 51.09 118 ALA A O 1
ATOM 892 N N . LEU A 1 119 ? 8.060 21.652 2.734 1.00 55.62 119 LEU A N 1
ATOM 893 C CA . LEU A 1 119 ? 8.807 21.192 1.570 1.00 55.62 119 LEU A CA 1
ATOM 894 C C . LEU A 1 119 ? 9.195 22.440 0.776 1.00 55.62 119 LEU A C 1
ATOM 896 O O . LEU A 1 119 ? 8.341 23.286 0.508 1.00 55.62 119 LEU A O 1
ATOM 900 N N . SER A 1 120 ? 10.476 22.574 0.434 1.00 55.38 120 SER A N 1
ATOM 901 C CA . SER A 1 120 ? 10.874 23.594 -0.529 1.00 55.38 120 SER A CA 1
ATOM 902 C C . SER A 1 120 ? 10.293 23.206 -1.883 1.00 55.38 120 SER A C 1
ATOM 904 O O . SER A 1 120 ? 10.540 22.100 -2.359 1.00 55.38 120 SER A O 1
ATOM 906 N N . LEU A 1 121 ? 9.545 24.112 -2.516 1.00 57.31 121 LEU A N 1
ATOM 907 C CA . LEU A 1 121 ? 8.995 23.910 -3.864 1.00 57.31 121 LEU A CA 1
ATOM 908 C C . LEU A 1 121 ? 10.092 23.604 -4.906 1.00 57.31 121 LEU A C 1
ATOM 910 O O . LEU A 1 121 ? 9.791 23.046 -5.956 1.00 57.31 121 LEU A O 1
ATOM 914 N N . SER A 1 122 ? 11.355 23.938 -4.609 1.00 56.34 122 SER A N 1
ATOM 915 C CA . SER A 1 122 ? 12.520 23.710 -5.473 1.00 56.34 122 SER A CA 1
ATOM 916 C C . SER A 1 122 ? 13.069 22.282 -5.469 1.00 56.34 122 SER A C 1
ATOM 918 O O . SER A 1 122 ? 13.817 21.933 -6.383 1.00 56.34 122 SER A O 1
ATOM 920 N N . ASP A 1 123 ? 12.758 21.476 -4.452 1.00 70.62 123 ASP A N 1
ATOM 921 C CA . ASP A 1 123 ? 13.451 20.209 -4.223 1.00 70.62 123 ASP A CA 1
ATOM 922 C C . ASP A 1 123 ? 12.575 19.041 -4.672 1.00 70.62 123 ASP A C 1
ATOM 924 O O . ASP A 1 123 ? 11.532 18.770 -4.079 1.00 70.62 123 ASP A O 1
ATOM 928 N N . LEU A 1 124 ? 13.017 18.328 -5.714 1.00 81.44 124 LEU A N 1
ATOM 929 C CA . LEU A 1 124 ? 12.304 17.160 -6.229 1.00 81.44 124 LEU A CA 1
ATOM 930 C C . LEU A 1 124 ? 12.169 16.092 -5.125 1.00 81.44 124 LEU A C 1
ATOM 932 O O . LEU A 1 124 ? 13.192 15.649 -4.589 1.00 81.44 124 LEU A O 1
ATOM 936 N N . PRO A 1 125 ? 10.949 15.625 -4.801 1.00 84.50 125 PRO A N 1
ATOM 937 C CA . PRO A 1 125 ? 10.767 14.624 -3.762 1.00 84.50 125 PRO A CA 1
ATOM 938 C C . PRO A 1 125 ? 11.364 13.273 -4.177 1.00 84.50 125 PRO A C 1
ATOM 940 O O . PRO A 1 125 ? 11.190 12.811 -5.308 1.00 84.50 125 PRO A O 1
ATOM 943 N N . GLU A 1 126 ? 12.030 12.602 -3.235 1.00 86.19 126 GLU A N 1
ATOM 944 C CA . GLU A 1 126 ? 12.565 11.257 -3.459 1.00 86.19 126 GLU A CA 1
ATOM 945 C C . GLU A 1 126 ? 11.429 10.237 -3.692 1.00 86.19 126 GLU A C 1
ATOM 947 O O . GLU A 1 126 ? 10.443 10.235 -2.941 1.00 86.19 126 GLU A O 1
ATOM 952 N N . PRO A 1 127 ? 11.544 9.358 -4.709 1.00 89.12 127 PRO A N 1
ATOM 953 C CA . PRO A 1 127 ? 10.576 8.290 -4.935 1.00 89.12 127 PRO A CA 1
ATOM 954 C C . PRO A 1 127 ? 10.645 7.243 -3.820 1.00 89.12 127 PRO A C 1
ATOM 956 O O . PRO A 1 127 ? 11.727 6.893 -3.346 1.00 89.12 127 PRO A O 1
ATOM 959 N N . CYS A 1 128 ? 9.494 6.692 -3.425 1.00 87.75 128 CYS A N 1
ATOM 960 C CA . CYS A 1 128 ? 9.450 5.601 -2.447 1.00 87.75 128 CYS A CA 1
ATOM 961 C C . CYS A 1 128 ? 9.905 4.262 -3.049 1.00 87.75 128 CYS A C 1
ATOM 963 O O . CYS A 1 128 ? 10.379 3.387 -2.323 1.00 87.75 128 CYS A O 1
ATOM 965 N N . LEU A 1 129 ? 9.802 4.115 -4.372 1.00 89.31 129 LEU A N 1
ATOM 966 C CA . LEU A 1 129 ? 10.351 2.997 -5.126 1.00 89.31 129 LEU A CA 1
ATOM 967 C C . LEU A 1 129 ? 10.792 3.483 -6.511 1.00 89.31 129 LEU A C 1
ATOM 969 O O . LEU A 1 129 ? 10.094 4.261 -7.149 1.00 89.31 129 LEU A O 1
ATOM 973 N N . SER A 1 130 ? 11.945 3.025 -6.990 1.00 89.25 130 SER A N 1
ATOM 974 C CA . SER A 1 130 ? 12.431 3.322 -8.345 1.00 89.25 130 SER A CA 1
ATOM 975 C C . SER A 1 130 ? 13.246 2.166 -8.905 1.00 89.25 130 SER A C 1
ATOM 977 O O . SER A 1 130 ? 13.890 1.449 -8.131 1.00 89.25 130 SER A O 1
ATOM 979 N N . VAL A 1 131 ? 13.284 2.020 -10.232 1.00 83.81 131 VAL A N 1
ATOM 980 C CA . VAL A 1 131 ? 14.058 0.968 -10.921 1.00 83.81 131 VAL A CA 1
ATOM 981 C C . VAL A 1 131 ? 15.536 0.998 -10.507 1.00 83.81 131 VAL A C 1
ATOM 983 O O . VAL A 1 131 ? 16.138 -0.042 -10.224 1.00 83.81 131 VAL A O 1
ATOM 986 N N . GLY A 1 132 ? 16.108 2.196 -10.338 1.00 69.69 132 GLY A N 1
ATOM 987 C CA . GLY A 1 132 ? 17.478 2.371 -9.844 1.00 69.69 132 GLY A CA 1
ATOM 988 C C . GLY A 1 132 ? 17.696 1.843 -8.418 1.00 69.69 132 GLY A C 1
ATOM 989 O O . GLY A 1 132 ? 18.744 1.266 -8.116 1.00 69.69 132 GLY A O 1
ATOM 990 N N . SER A 1 133 ? 16.699 1.964 -7.535 1.00 69.38 133 SER A N 1
ATOM 991 C CA . SER A 1 133 ? 16.808 1.498 -6.146 1.00 69.38 133 SER A CA 1
ATOM 992 C C . SER A 1 133 ? 16.746 -0.030 -5.993 1.00 69.38 133 SER A C 1
ATOM 994 O O . SER A 1 133 ? 17.261 -0.562 -5.007 1.00 69.38 133 SER A O 1
ATOM 996 N N . LEU A 1 134 ? 16.203 -0.762 -6.973 1.00 71.19 134 LEU A N 1
ATOM 997 C CA . LEU A 1 134 ? 15.983 -2.214 -6.886 1.00 71.19 134 LEU A CA 1
ATOM 998 C C . LEU A 1 134 ? 17.274 -3.038 -6.793 1.00 71.19 134 LEU A C 1
ATOM 1000 O O . LEU A 1 134 ? 17.288 -4.108 -6.185 1.00 71.19 134 LEU A O 1
ATOM 1004 N N . ARG A 1 135 ? 18.369 -2.565 -7.400 1.00 53.78 135 ARG A N 1
ATOM 1005 C CA . ARG A 1 135 ? 19.647 -3.303 -7.453 1.00 53.78 135 ARG A CA 1
ATOM 1006 C C . ARG A 1 135 ? 20.535 -3.037 -6.234 1.00 53.78 135 ARG A C 1
ATOM 1008 O O . ARG A 1 135 ? 21.210 -3.946 -5.758 1.00 53.78 135 ARG A O 1
ATOM 1015 N N . ALA A 1 136 ? 20.521 -1.809 -5.716 1.00 52.50 136 ALA A N 1
ATOM 1016 C CA . ALA A 1 136 ? 21.382 -1.383 -4.611 1.00 52.50 136 ALA A CA 1
ATOM 1017 C C . ALA A 1 136 ? 20.675 -1.424 -3.243 1.00 52.50 136 ALA A C 1
ATOM 1019 O O . ALA A 1 136 ? 21.302 -1.732 -2.228 1.00 52.50 136 ALA A O 1
ATOM 1020 N N . GLY A 1 137 ? 19.368 -1.151 -3.207 1.00 53.69 137 GLY A N 1
ATOM 1021 C CA . GLY A 1 137 ? 18.613 -0.898 -1.980 1.00 53.69 137 GLY A CA 1
ATOM 1022 C C . GLY A 1 137 ? 18.577 -2.080 -1.017 1.00 53.69 137 GLY A C 1
ATOM 1023 O O . GLY A 1 137 ? 18.767 -1.891 0.181 1.00 53.69 137 GLY A O 1
ATOM 1024 N N . ILE A 1 138 ? 18.412 -3.309 -1.512 1.00 59.28 138 ILE A N 1
ATOM 1025 C CA . ILE A 1 138 ? 18.264 -4.486 -0.641 1.00 59.28 138 ILE A CA 1
ATOM 1026 C C . ILE A 1 138 ? 19.597 -4.863 0.020 1.00 59.28 138 ILE A C 1
ATOM 1028 O O . ILE A 1 138 ? 19.635 -5.131 1.220 1.00 59.28 138 ILE A O 1
ATOM 1032 N N . TRP A 1 139 ? 20.709 -4.814 -0.719 1.00 60.41 139 TRP A N 1
ATOM 1033 C CA . TRP A 1 139 ? 22.042 -5.084 -0.169 1.00 60.41 139 TRP A CA 1
ATOM 1034 C C . TRP A 1 139 ? 22.520 -3.977 0.767 1.00 60.41 139 TRP A C 1
ATOM 1036 O O . TRP A 1 139 ? 23.126 -4.267 1.797 1.00 60.41 139 TRP A O 1
ATOM 1046 N N . ILE A 1 140 ? 22.212 -2.716 0.461 1.00 61.88 140 ILE A N 1
ATOM 1047 C CA . ILE A 1 140 ? 22.472 -1.590 1.364 1.00 61.88 140 ILE A CA 1
ATOM 1048 C C . ILE A 1 140 ? 21.649 -1.751 2.651 1.00 61.88 140 ILE A C 1
ATOM 1050 O O . ILE A 1 140 ? 22.218 -1.673 3.739 1.00 61.88 140 ILE A O 1
ATOM 1054 N N . LYS A 1 141 ? 20.351 -2.079 2.556 1.00 64.06 141 LYS A N 1
ATOM 1055 C CA . LYS A 1 141 ? 19.497 -2.391 3.718 1.00 64.06 141 LYS A CA 1
ATOM 1056 C C . LYS A 1 141 ? 20.033 -3.578 4.522 1.00 64.06 141 LYS A C 1
ATOM 1058 O O . LYS A 1 141 ? 20.065 -3.510 5.747 1.00 64.06 141 LYS A O 1
ATOM 1063 N N . ALA A 1 142 ? 20.490 -4.644 3.862 1.00 66.00 142 ALA A N 1
ATOM 1064 C CA . ALA A 1 142 ? 21.097 -5.800 4.518 1.00 66.00 142 ALA A CA 1
ATOM 1065 C C . ALA A 1 142 ? 22.375 -5.416 5.271 1.00 66.00 142 ALA A C 1
ATOM 1067 O O . ALA A 1 142 ? 22.497 -5.730 6.451 1.00 66.00 142 ALA A O 1
ATOM 1068 N N . ARG A 1 143 ? 23.286 -4.666 4.638 1.00 64.94 143 ARG A N 1
ATOM 1069 C CA . ARG A 1 143 ? 24.523 -4.177 5.269 1.00 64.94 143 ARG A CA 1
ATOM 1070 C C . ARG A 1 143 ? 24.234 -3.284 6.470 1.00 64.94 143 ARG A C 1
ATOM 1072 O O . ARG A 1 143 ? 24.823 -3.497 7.525 1.00 64.94 143 ARG A O 1
ATOM 1079 N N . TRP A 1 144 ? 23.303 -2.340 6.343 1.00 65.31 144 TRP A N 1
ATOM 1080 C CA . TRP A 1 144 ? 22.901 -1.479 7.456 1.00 65.31 144 TRP A CA 1
ATOM 1081 C C . TRP A 1 144 ? 22.235 -2.256 8.583 1.00 65.31 144 TRP A C 1
ATOM 1083 O O . TRP A 1 144 ? 22.518 -1.987 9.742 1.00 65.31 144 TRP A O 1
ATOM 1093 N N . LYS A 1 145 ? 21.403 -3.253 8.270 1.00 68.06 145 LYS A N 1
ATOM 1094 C CA . LYS A 1 145 ? 20.764 -4.100 9.280 1.00 68.06 145 LYS A CA 1
ATOM 1095 C C . LYS A 1 145 ? 21.762 -5.022 9.980 1.00 68.06 145 LYS A C 1
ATOM 1097 O O . LYS A 1 145 ? 21.629 -5.227 11.179 1.00 68.06 145 LYS A O 1
ATOM 1102 N N . ILE A 1 146 ? 22.771 -5.527 9.272 1.00 69.31 146 ILE A N 1
ATOM 1103 C CA . ILE A 1 146 ? 23.886 -6.283 9.861 1.00 69.31 146 ILE A CA 1
ATOM 1104 C C . ILE A 1 146 ? 24.732 -5.369 10.751 1.00 69.31 146 ILE A C 1
ATOM 1106 O O . ILE A 1 146 ? 25.067 -5.762 11.862 1.00 69.31 146 ILE A O 1
ATOM 1110 N N . ALA A 1 147 ? 25.034 -4.143 10.315 1.00 65.81 147 ALA A N 1
ATOM 1111 C CA . ALA A 1 147 ? 25.767 -3.167 11.120 1.00 65.81 147 ALA A CA 1
ATOM 1112 C C . ALA A 1 147 ? 24.981 -2.754 12.377 1.00 65.81 147 ALA A C 1
ATOM 1114 O O . ALA A 1 147 ? 25.524 -2.776 13.476 1.00 65.81 147 ALA A O 1
ATOM 1115 N N . ASP A 1 148 ? 23.688 -2.453 12.241 1.00 65.38 148 ASP A N 1
ATOM 1116 C CA . ASP A 1 148 ? 22.778 -2.171 13.355 1.00 65.38 148 ASP A CA 1
ATOM 1117 C C . ASP A 1 148 ? 22.665 -3.377 14.300 1.00 65.38 148 ASP A C 1
ATOM 1119 O O . ASP A 1 148 ? 22.765 -3.213 15.511 1.00 65.38 148 ASP A O 1
ATOM 1123 N N . GLN A 1 149 ? 22.557 -4.605 13.782 1.00 66.62 149 GLN A N 1
ATOM 1124 C CA . GLN A 1 149 ? 22.611 -5.816 14.603 1.00 66.62 149 GLN A CA 1
ATOM 1125 C C . GLN A 1 149 ? 23.959 -5.966 15.310 1.00 66.62 149 GLN A C 1
ATOM 1127 O O . GLN A 1 149 ? 23.968 -6.224 16.505 1.00 66.62 149 GLN A O 1
ATOM 1132 N N . ALA A 1 150 ? 25.087 -5.746 14.639 1.00 64.19 150 ALA A N 1
ATOM 1133 C CA . ALA A 1 150 ? 26.409 -5.806 15.256 1.00 64.19 150 ALA A CA 1
ATOM 1134 C C . ALA A 1 150 ? 26.561 -4.761 16.377 1.00 64.19 150 ALA A C 1
ATOM 1136 O O . ALA A 1 150 ? 27.037 -5.089 17.460 1.00 64.19 150 ALA A O 1
ATOM 1137 N N . ILE A 1 151 ? 26.061 -3.537 16.174 1.00 62.03 151 ILE A N 1
ATOM 1138 C CA . ILE A 1 151 ? 25.996 -2.483 17.202 1.00 62.03 151 ILE A CA 1
ATOM 1139 C C . ILE A 1 151 ? 25.050 -2.884 18.345 1.00 62.03 151 ILE A C 1
ATOM 1141 O O . ILE A 1 151 ? 25.304 -2.582 19.511 1.00 62.03 151 ILE A O 1
ATOM 1145 N N . ARG A 1 152 ? 23.964 -3.603 18.046 1.00 57.94 152 ARG A N 1
ATOM 1146 C CA . ARG A 1 152 ? 23.073 -4.187 19.058 1.00 57.94 152 ARG A CA 1
ATOM 1147 C C . ARG A 1 152 ? 23.691 -5.402 19.761 1.00 57.94 152 ARG A C 1
ATOM 1149 O O . ARG A 1 152 ? 23.302 -5.692 20.880 1.00 57.94 152 ARG A O 1
ATOM 1156 N N . PHE A 1 153 ? 24.632 -6.126 19.174 1.00 58.06 153 PHE A N 1
ATOM 1157 C CA . PHE A 1 153 ? 25.228 -7.315 19.794 1.00 58.06 153 PHE A CA 1
ATOM 1158 C C . PHE A 1 153 ? 26.589 -7.047 20.448 1.00 58.06 153 PHE A C 1
ATOM 1160 O O . PHE A 1 153 ? 27.074 -7.901 21.181 1.00 58.06 153 PHE A O 1
ATOM 1167 N N . SER A 1 154 ? 27.166 -5.851 20.293 1.00 55.38 154 SER A N 1
ATOM 1168 C CA . SER A 1 154 ? 28.498 -5.483 20.803 1.00 55.38 154 SER A CA 1
ATOM 1169 C C . SER A 1 154 ? 28.629 -5.365 22.335 1.00 55.38 154 SER A C 1
ATOM 1171 O O . SER A 1 154 ? 29.609 -4.817 22.822 1.00 55.38 154 SER A O 1
ATOM 1173 N N . GLY A 1 155 ? 27.676 -5.872 23.126 1.00 50.16 155 GLY A N 1
ATOM 1174 C CA . GLY A 1 155 ? 27.796 -6.007 24.588 1.00 50.16 155 GLY A CA 1
ATOM 1175 C C . GLY A 1 155 ? 27.762 -4.709 25.413 1.00 50.16 155 GLY A C 1
ATOM 1176 O O . GLY A 1 155 ? 27.500 -4.767 26.611 1.00 50.16 155 GLY A O 1
ATOM 1177 N N . TYR A 1 156 ? 27.944 -3.532 24.807 1.00 52.25 156 TYR A N 1
ATOM 1178 C CA . TYR A 1 156 ? 27.913 -2.254 25.523 1.00 52.25 156 TYR A CA 1
ATOM 1179 C C . TYR A 1 156 ? 26.475 -1.774 25.777 1.00 52.25 156 TYR A C 1
ATOM 1181 O O . TYR A 1 156 ? 25.683 -1.546 24.853 1.00 52.25 156 TYR A O 1
ATOM 1189 N N . VAL A 1 157 ? 26.140 -1.610 27.057 1.00 53.78 157 VAL A N 1
ATOM 1190 C CA . VAL A 1 157 ? 24.863 -1.075 27.548 1.00 53.78 157 VAL A CA 1
ATOM 1191 C C . VAL A 1 157 ? 24.996 0.449 27.674 1.00 53.78 157 VAL A C 1
ATOM 1193 O O . VAL A 1 157 ? 25.681 0.937 28.566 1.00 53.78 157 VAL A O 1
ATOM 1196 N N . ASN A 1 158 ? 24.391 1.217 26.758 1.00 61.06 158 ASN A N 1
ATOM 1197 C CA . ASN A 1 158 ? 24.490 2.687 26.717 1.00 61.06 158 ASN A CA 1
ATOM 1198 C C . ASN A 1 158 ? 23.118 3.328 26.380 1.00 61.06 158 ASN A C 1
ATOM 1200 O O . ASN A 1 158 ? 22.451 2.851 25.456 1.00 61.06 158 ASN A O 1
ATOM 1204 N N . PRO A 1 159 ? 22.699 4.421 27.053 1.00 65.31 159 PRO A N 1
ATOM 1205 C CA . PRO A 1 159 ? 21.535 5.240 26.681 1.00 65.31 159 PRO A CA 1
ATOM 1206 C C . PRO A 1 159 ? 21.432 5.621 25.192 1.00 65.31 159 PRO A C 1
ATOM 1208 O O . PRO A 1 159 ? 20.332 5.680 24.643 1.00 65.31 159 PRO A O 1
ATOM 1211 N N . ALA A 1 160 ? 22.555 5.816 24.497 1.00 67.25 160 ALA A N 1
ATOM 1212 C CA . ALA A 1 160 ? 22.562 6.062 23.055 1.00 67.25 160 ALA A CA 1
ATOM 1213 C C . ALA A 1 160 ? 21.966 4.884 22.260 1.00 67.25 160 ALA A C 1
ATOM 1215 O O . ALA A 1 160 ? 21.207 5.084 21.313 1.00 67.25 160 ALA A O 1
ATOM 1216 N N . ARG A 1 161 ? 22.224 3.641 22.689 1.00 68.56 161 ARG A N 1
ATOM 1217 C CA . ARG A 1 161 ? 21.665 2.430 22.073 1.00 68.56 161 ARG A CA 1
ATOM 1218 C C . ARG A 1 161 ? 20.160 2.302 22.326 1.00 68.56 161 ARG A C 1
ATOM 1220 O O . ARG A 1 161 ? 19.447 1.844 21.438 1.00 68.56 161 ARG A O 1
ATOM 1227 N N . TYR A 1 162 ? 19.656 2.741 23.484 1.00 70.06 162 TYR A N 1
ATOM 1228 C CA . TYR A 1 162 ? 18.208 2.866 23.726 1.00 70.06 162 TYR A CA 1
ATOM 1229 C C . TYR A 1 162 ? 17.562 3.804 22.711 1.00 70.06 162 TYR A C 1
ATOM 1231 O O . TYR A 1 162 ? 16.592 3.431 22.050 1.00 70.06 162 TYR A O 1
ATOM 1239 N N . PHE A 1 163 ? 18.147 4.994 22.554 1.00 74.75 163 PHE A N 1
ATOM 1240 C CA . PHE A 1 163 ? 17.635 6.014 21.651 1.00 74.75 163 PHE A CA 1
ATOM 1241 C C . PHE A 1 163 ? 17.605 5.523 20.202 1.00 74.75 163 PHE A C 1
ATOM 1243 O O . PHE A 1 163 ? 16.565 5.584 19.546 1.00 74.75 163 PHE A O 1
ATOM 1250 N N . VAL A 1 164 ? 18.721 4.963 19.728 1.00 74.38 164 VAL A N 1
ATOM 1251 C CA . VAL A 1 164 ? 18.839 4.411 18.371 1.00 74.38 164 VAL A CA 1
ATOM 1252 C C . VAL A 1 164 ? 17.856 3.261 18.155 1.00 74.38 164 VAL A C 1
ATOM 1254 O O . VAL A 1 164 ? 17.161 3.240 17.143 1.00 74.38 164 VAL A O 1
ATOM 1257 N N . ASN A 1 165 ? 17.719 2.340 19.114 1.00 73.06 165 ASN A N 1
ATOM 1258 C CA . ASN A 1 165 ? 16.802 1.208 18.983 1.00 73.06 165 ASN A CA 1
ATOM 1259 C C . ASN A 1 165 ? 15.334 1.637 18.934 1.00 73.06 165 ASN A C 1
ATOM 1261 O O . ASN A 1 165 ? 14.562 1.079 18.154 1.00 73.06 165 ASN A O 1
ATOM 1265 N N . ASN A 1 166 ? 14.933 2.605 19.756 1.00 74.75 166 ASN A N 1
ATOM 1266 C CA . ASN A 1 166 ? 13.569 3.121 19.734 1.00 74.75 166 ASN A CA 1
ATOM 1267 C C . ASN A 1 166 ? 13.283 3.886 18.450 1.00 74.75 166 ASN A C 1
ATOM 1269 O O . ASN A 1 166 ? 12.237 3.676 17.835 1.00 74.75 166 ASN A O 1
ATOM 1273 N N . TYR A 1 167 ? 14.222 4.728 18.017 1.00 79.81 167 TYR A N 1
ATOM 1274 C CA . TYR A 1 167 ? 14.110 5.431 16.748 1.00 79.81 167 TYR A CA 1
ATOM 1275 C C . TYR A 1 167 ? 13.973 4.442 15.585 1.00 79.81 167 TYR A C 1
ATOM 1277 O O . TYR A 1 167 ? 13.022 4.539 14.817 1.00 79.81 167 TYR A O 1
ATOM 1285 N N . ALA A 1 168 ? 14.835 3.423 15.521 1.00 77.88 168 ALA A N 1
ATOM 1286 C CA . ALA A 1 168 ? 14.797 2.393 14.486 1.00 77.88 168 ALA A CA 1
ATOM 1287 C C . ALA A 1 168 ? 13.503 1.561 14.514 1.00 77.88 168 ALA A C 1
ATOM 1289 O O . ALA A 1 168 ? 12.970 1.224 13.463 1.00 77.88 168 ALA A O 1
ATOM 1290 N N . ARG A 1 169 ? 12.964 1.238 15.698 1.00 76.62 169 ARG A N 1
ATOM 1291 C CA . ARG A 1 169 ? 11.688 0.507 15.834 1.00 76.62 169 ARG A CA 1
ATOM 1292 C C . ARG A 1 169 ? 10.491 1.337 15.380 1.00 76.62 169 ARG A C 1
ATOM 1294 O O . ARG A 1 169 ? 9.623 0.808 14.696 1.00 76.62 169 ARG A O 1
ATOM 1301 N N . ASN A 1 170 ? 10.437 2.613 15.760 1.00 78.56 170 ASN A N 1
ATOM 1302 C CA . ASN A 1 170 ? 9.391 3.524 15.294 1.00 78.56 170 ASN A CA 1
ATOM 1303 C C . ASN A 1 170 ? 9.529 3.803 13.789 1.00 78.56 170 ASN A C 1
ATOM 1305 O O . ASN A 1 170 ? 8.517 3.912 13.107 1.00 78.56 170 ASN A O 1
ATOM 1309 N N . GLY A 1 171 ? 10.761 3.877 13.274 1.00 82.31 171 GLY A N 1
ATOM 1310 C CA . GLY A 1 171 ? 11.044 3.984 11.843 1.00 82.31 171 GLY A CA 1
ATOM 1311 C C . GLY A 1 171 ? 10.535 2.769 11.075 1.00 82.31 171 GLY A C 1
ATOM 1312 O O . GLY A 1 171 ? 9.749 2.929 10.159 1.00 82.31 171 GLY A O 1
ATOM 1313 N N . ALA A 1 172 ? 10.858 1.554 11.526 1.00 80.12 172 ALA A N 1
ATOM 1314 C CA . ALA A 1 172 ? 10.366 0.325 10.899 1.00 80.12 172 ALA A CA 1
ATOM 1315 C C . ALA A 1 172 ? 8.829 0.205 10.922 1.00 80.12 172 ALA A C 1
ATOM 1317 O O . ALA A 1 172 ? 8.238 -0.330 9.992 1.00 80.12 172 ALA A O 1
ATOM 1318 N N . ASP A 1 173 ? 8.176 0.692 11.979 1.00 79.81 173 ASP A N 1
ATOM 1319 C CA . ASP A 1 173 ? 6.712 0.751 12.049 1.00 79.81 173 ASP A CA 1
ATOM 1320 C C . ASP A 1 173 ? 6.125 1.811 11.099 1.00 79.81 173 ASP A C 1
ATOM 1322 O O . ASP A 1 173 ? 5.069 1.586 10.515 1.00 79.81 173 ASP A O 1
ATOM 1326 N N . LEU A 1 174 ? 6.813 2.944 10.904 1.00 84.62 174 LEU A N 1
ATOM 1327 C CA . LEU A 1 174 ? 6.431 3.954 9.912 1.00 84.62 174 LEU A CA 1
ATOM 1328 C C . LEU A 1 174 ? 6.619 3.426 8.483 1.00 84.62 174 LEU A C 1
ATOM 1330 O O . LEU A 1 174 ? 5.741 3.624 7.652 1.00 84.62 174 LEU A O 1
ATOM 1334 N N . ASP A 1 175 ? 7.715 2.714 8.215 1.00 85.12 175 ASP A N 1
ATOM 1335 C CA . ASP A 1 175 ? 7.979 2.074 6.923 1.00 85.12 175 ASP A CA 1
ATOM 1336 C C . ASP A 1 175 ? 6.899 1.031 6.596 1.00 85.12 175 ASP A C 1
ATOM 1338 O O . ASP A 1 175 ? 6.424 0.959 5.466 1.00 85.12 175 ASP A O 1
ATOM 1342 N N . GLU A 1 176 ? 6.461 0.253 7.593 1.00 85.31 176 GLU A N 1
ATOM 1343 C CA . GLU A 1 176 ? 5.363 -0.708 7.445 1.00 85.31 176 GLU A CA 1
ATOM 1344 C C . GLU A 1 176 ? 4.028 -0.004 7.150 1.00 85.31 176 GLU A C 1
ATOM 1346 O O . GLU A 1 176 ? 3.269 -0.450 6.291 1.00 85.31 176 GLU A O 1
ATOM 1351 N N . GLN A 1 177 ? 3.747 1.125 7.813 1.00 85.56 177 GLN A N 1
ATOM 1352 C CA . GLN A 1 177 ? 2.575 1.961 7.509 1.00 85.56 177 GLN A CA 1
ATOM 1353 C C . GLN A 1 177 ? 2.641 2.487 6.075 1.00 85.56 177 GLN A C 1
ATOM 1355 O O . GLN A 1 177 ? 1.683 2.336 5.318 1.00 85.56 177 GLN A O 1
ATOM 1360 N N . GLY A 1 178 ? 3.793 3.031 5.680 1.00 88.25 178 GLY A N 1
ATOM 1361 C CA . GLY A 1 178 ? 4.035 3.496 4.321 1.00 88.25 178 GLY A CA 1
ATOM 1362 C C . GLY A 1 178 ? 3.879 2.380 3.290 1.00 88.25 178 GLY A C 1
ATOM 1363 O O . GLY A 1 178 ? 3.303 2.625 2.232 1.00 88.25 178 GLY A O 1
ATOM 1364 N N . PHE A 1 179 ? 4.307 1.152 3.596 1.00 90.12 179 PHE A N 1
ATOM 1365 C CA . PHE A 1 179 ? 4.085 -0.011 2.739 1.00 90.12 179 PHE A CA 1
ATOM 1366 C C . PHE A 1 179 ? 2.588 -0.291 2.548 1.00 90.12 179 PHE A C 1
ATOM 1368 O O . PHE A 1 179 ? 2.132 -0.296 1.408 1.00 90.12 179 PHE A O 1
ATOM 1375 N N . HIS A 1 180 ? 1.814 -0.466 3.628 1.00 89.69 180 HIS A N 1
ATOM 1376 C CA . HIS A 1 180 ? 0.381 -0.798 3.534 1.00 89.69 180 HIS A CA 1
ATOM 1377 C C . HIS A 1 180 ? -0.434 0.308 2.862 1.00 89.69 180 HIS A C 1
ATOM 1379 O O . HIS A 1 180 ? -1.293 0.013 2.032 1.00 89.69 180 HIS A O 1
ATOM 1385 N N . GLN A 1 181 ? -0.125 1.576 3.147 1.00 91.25 181 GLN A N 1
ATOM 1386 C CA . GLN A 1 181 ? -0.728 2.717 2.458 1.00 91.25 181 GLN A CA 1
ATOM 1387 C C . GLN A 1 181 ? -0.426 2.678 0.952 1.00 91.25 181 GLN A C 1
ATOM 1389 O O . GLN A 1 181 ? -1.342 2.758 0.138 1.00 91.25 181 GLN A O 1
ATOM 1394 N N . THR A 1 182 ? 0.848 2.518 0.576 1.00 94.06 182 THR A N 1
ATOM 1395 C CA . THR A 1 182 ? 1.273 2.484 -0.836 1.00 94.06 182 THR A CA 1
ATOM 1396 C C . THR A 1 182 ? 0.666 1.292 -1.579 1.00 94.06 182 THR A C 1
ATOM 1398 O O . THR A 1 182 ? 0.195 1.441 -2.702 1.00 94.06 182 THR A O 1
ATOM 1401 N N . TYR A 1 183 ? 0.639 0.117 -0.946 1.00 93.25 183 TYR A N 1
ATOM 1402 C CA . TYR A 1 183 ? 0.087 -1.106 -1.524 1.00 93.25 183 TYR A CA 1
ATOM 1403 C C . TYR A 1 183 ? -1.426 -0.988 -1.758 1.00 93.25 183 TYR A C 1
ATOM 1405 O O . TYR A 1 183 ? -1.896 -1.284 -2.851 1.00 93.25 183 TYR A O 1
ATOM 1413 N N . THR A 1 184 ? -2.164 -0.453 -0.779 1.00 92.62 184 THR A N 1
ATOM 1414 C CA . THR A 1 184 ? -3.610 -0.178 -0.899 1.00 92.62 184 THR A CA 1
ATOM 1415 C C . THR A 1 184 ? -3.898 0.801 -2.041 1.00 92.62 184 THR A C 1
ATOM 1417 O O . THR A 1 184 ? -4.831 0.609 -2.816 1.00 92.62 184 THR A O 1
ATOM 1420 N N . LEU A 1 185 ? -3.082 1.854 -2.184 1.00 93.88 185 LEU A N 1
ATOM 1421 C CA . LEU A 1 185 ? -3.221 2.816 -3.282 1.00 93.88 185 LEU A CA 1
ATOM 1422 C C . LEU A 1 185 ? -2.946 2.186 -4.654 1.00 93.88 185 LEU A C 1
ATOM 1424 O O . LEU A 1 185 ? -3.618 2.538 -5.620 1.00 93.88 185 LEU A O 1
ATOM 1428 N N . LEU A 1 186 ? -2.010 1.237 -4.749 1.00 94.38 186 LEU A N 1
ATOM 1429 C CA . LEU A 1 186 ? -1.783 0.470 -5.977 1.00 94.38 186 LEU A CA 1
ATOM 1430 C C . LEU A 1 186 ? -2.939 -0.481 -6.294 1.00 94.38 186 LEU A C 1
ATOM 1432 O O . LEU A 1 186 ? -3.287 -0.623 -7.461 1.00 94.38 186 LEU A O 1
ATOM 1436 N N . GLU A 1 187 ? -3.559 -1.106 -5.290 1.00 91.88 187 GLU A N 1
ATOM 1437 C CA . GLU A 1 187 ? -4.778 -1.904 -5.493 1.00 91.88 187 GLU A CA 1
ATOM 1438 C C . GLU A 1 187 ? -5.939 -1.045 -6.013 1.00 91.88 187 GLU A C 1
ATOM 1440 O O . GLU A 1 187 ? -6.665 -1.476 -6.908 1.00 91.88 187 GLU A O 1
ATOM 1445 N N . LEU A 1 188 ? -6.085 0.189 -5.515 1.00 90.50 188 LEU A N 1
ATOM 1446 C CA . LEU A 1 188 ? -7.066 1.146 -6.036 1.00 90.50 188 LEU A CA 1
ATOM 1447 C C . LEU A 1 188 ? -6.738 1.579 -7.470 1.00 90.50 188 LEU A C 1
ATOM 1449 O O . LEU A 1 188 ? -7.627 1.556 -8.320 1.00 90.50 188 LEU A O 1
ATOM 1453 N N . TYR A 1 189 ? -5.477 1.917 -7.758 1.00 92.31 189 TYR A N 1
ATOM 1454 C CA . TYR A 1 189 ? -5.030 2.276 -9.109 1.00 92.31 189 TYR A CA 1
ATOM 1455 C C . TYR A 1 189 ? -5.300 1.141 -10.108 1.00 92.31 189 TYR A C 1
ATOM 1457 O O . TYR A 1 189 ? -5.862 1.368 -11.179 1.00 92.31 189 TYR A O 1
ATOM 1465 N N . GLU A 1 190 ? -4.955 -0.097 -9.745 1.00 91.31 190 GLU A N 1
ATOM 1466 C CA . GLU A 1 190 ? -5.213 -1.282 -10.564 1.00 91.31 190 GLU A CA 1
ATOM 1467 C C . GLU A 1 190 ? -6.706 -1.480 -10.821 1.00 91.31 190 GLU A C 1
ATOM 1469 O O . GLU A 1 190 ? -7.124 -1.747 -11.948 1.00 91.31 190 GLU A O 1
ATOM 1474 N N . ALA A 1 191 ? -7.523 -1.353 -9.778 1.00 87.75 191 ALA A N 1
ATOM 1475 C CA . ALA A 1 191 ? -8.953 -1.555 -9.893 1.00 87.75 191 ALA A CA 1
ATOM 1476 C C . ALA A 1 191 ? -9.617 -0.495 -10.788 1.00 87.75 191 ALA A C 1
ATOM 1478 O O . ALA A 1 191 ? -10.478 -0.861 -11.586 1.00 87.75 191 ALA A O 1
ATOM 1479 N N . ILE A 1 192 ? -9.184 0.770 -10.726 1.00 86.62 192 ILE A N 1
ATOM 1480 C CA . ILE A 1 192 ? -9.650 1.838 -11.631 1.00 86.62 192 ILE A CA 1
ATOM 1481 C C . ILE A 1 192 ? -9.201 1.569 -13.062 1.00 86.62 192 ILE A C 1
ATOM 1483 O O . ILE A 1 192 ? -10.028 1.600 -13.966 1.00 86.62 192 ILE A O 1
ATOM 1487 N N . SER A 1 193 ? -7.930 1.211 -13.259 1.00 86.38 193 SER A N 1
ATOM 1488 C CA . SER A 1 193 ? -7.376 0.909 -14.587 1.00 86.38 193 SER A CA 1
ATOM 1489 C C . SER A 1 193 ? -8.112 -0.241 -15.287 1.00 86.38 193 SER A C 1
ATOM 1491 O O . SER A 1 193 ? -8.120 -0.324 -16.510 1.00 86.38 193 SER A O 1
ATOM 1493 N N . ARG A 1 194 ? -8.750 -1.134 -14.517 1.00 84.31 194 ARG A N 1
ATOM 1494 C CA . ARG A 1 194 ? -9.607 -2.219 -15.026 1.00 84.31 194 ARG A CA 1
ATOM 1495 C C . ARG A 1 194 ? -11.067 -1.813 -15.255 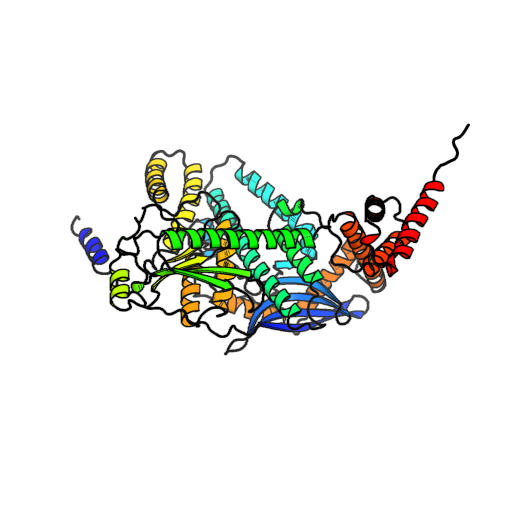1.00 84.31 194 ARG A C 1
ATOM 1497 O O . ARG A 1 194 ? -11.780 -2.552 -15.928 1.00 84.31 194 ARG A O 1
ATOM 1504 N N . ILE A 1 195 ? -11.550 -0.748 -14.615 1.00 81.50 195 ILE A N 1
ATOM 1505 C CA . ILE A 1 195 ? -12.931 -0.251 -14.755 1.00 81.50 195 ILE A CA 1
ATOM 1506 C C . ILE A 1 195 ? -13.024 0.690 -15.952 1.00 81.50 195 ILE A C 1
ATOM 1508 O O . ILE A 1 195 ? -13.927 0.533 -16.766 1.00 81.50 195 ILE A O 1
ATOM 1512 N N . ASP A 1 196 ? -12.079 1.618 -16.051 1.00 80.25 196 ASP A N 1
ATOM 1513 C CA . ASP A 1 196 ? -12.001 2.611 -17.114 1.00 80.25 196 ASP A CA 1
ATOM 1514 C C . ASP A 1 196 ? -10.612 2.524 -17.768 1.00 80.25 196 ASP A C 1
ATOM 1516 O O . ASP A 1 196 ? -9.674 3.216 -17.358 1.00 80.25 196 ASP A O 1
ATOM 1520 N N . PRO A 1 197 ? -10.406 1.559 -18.684 1.00 79.56 197 PRO A N 1
ATOM 1521 C CA . PRO A 1 197 ? -9.107 1.345 -19.299 1.00 79.56 197 PRO A CA 1
ATOM 1522 C C . PRO A 1 197 ? -8.784 2.482 -20.274 1.00 79.56 197 PRO A C 1
ATOM 1524 O O . PRO A 1 197 ? -9.476 2.678 -21.270 1.00 79.56 197 PRO A O 1
ATOM 1527 N N . SER A 1 198 ? -7.676 3.176 -20.019 1.00 80.25 198 SER A N 1
ATOM 1528 C CA . SER A 1 198 ? -7.082 4.156 -20.929 1.00 80.25 198 SER A CA 1
ATOM 1529 C C . SER A 1 198 ? -5.744 3.628 -21.457 1.00 80.25 198 SER A C 1
ATOM 1531 O O . SER A 1 198 ? -5.010 2.993 -20.693 1.00 80.25 198 SER A O 1
ATOM 1533 N N . PRO A 1 199 ? -5.383 3.897 -22.727 1.00 75.44 199 PRO A N 1
ATOM 1534 C CA . PRO A 1 199 ? -4.054 3.579 -23.257 1.00 75.44 199 PRO A CA 1
ATOM 1535 C C . PRO A 1 199 ? -2.920 4.324 -22.535 1.00 75.44 199 PRO A C 1
ATOM 1537 O O . PRO A 1 199 ? -1.766 3.916 -22.640 1.00 75.44 199 PRO A O 1
ATOM 1540 N N . ASP A 1 200 ? -3.228 5.396 -21.804 1.00 73.50 200 ASP A N 1
ATOM 1541 C CA . ASP A 1 200 ? -2.239 6.160 -21.040 1.00 73.50 200 ASP A CA 1
ATOM 1542 C C . ASP A 1 200 ? -2.036 5.621 -19.613 1.00 73.50 200 ASP A C 1
ATOM 1544 O O . ASP A 1 200 ? -1.037 5.941 -18.968 1.00 73.50 200 ASP A O 1
ATOM 1548 N N . HIS A 1 201 ? -2.914 4.733 -19.131 1.00 83.38 201 HIS A N 1
ATOM 1549 C CA . HIS A 1 201 ? -2.725 4.072 -17.840 1.00 83.38 201 HIS A CA 1
ATOM 1550 C C . HIS A 1 201 ? -1.552 3.083 -17.891 1.00 83.38 201 HIS A C 1
ATOM 1552 O O . HIS A 1 201 ? -1.207 2.533 -18.942 1.00 83.38 201 HIS A O 1
ATOM 1558 N N . LEU A 1 202 ? -0.936 2.807 -16.735 1.00 87.19 202 LEU A N 1
ATOM 1559 C CA . LEU A 1 202 ? 0.026 1.710 -16.661 1.00 87.19 202 LEU A CA 1
ATOM 1560 C C . LEU A 1 202 ? -0.684 0.362 -16.858 1.00 87.19 202 LEU A C 1
ATOM 1562 O O . LEU A 1 202 ? -1.716 0.112 -16.224 1.00 87.19 202 LEU A O 1
ATOM 1566 N N . PRO A 1 203 ? -0.121 -0.545 -17.675 1.00 84.88 203 PRO A N 1
ATOM 1567 C CA . PRO A 1 203 ? -0.693 -1.867 -17.846 1.00 84.88 203 PRO A CA 1
ATOM 1568 C C . PRO A 1 203 ? -0.590 -2.669 -16.542 1.00 84.88 203 PRO A C 1
ATOM 1570 O O . PRO A 1 203 ? 0.320 -2.495 -15.728 1.00 84.88 203 PRO A O 1
ATOM 1573 N N . VAL A 1 204 ? -1.527 -3.601 -16.347 1.00 84.12 204 VAL A N 1
ATOM 1574 C CA . VAL A 1 204 ? -1.621 -4.412 -15.118 1.00 84.12 204 VAL A CA 1
ATOM 1575 C C . VAL A 1 204 ? -0.331 -5.190 -14.833 1.00 84.12 204 VAL A C 1
ATOM 1577 O O . VAL A 1 204 ? 0.027 -5.360 -13.671 1.00 84.12 204 VAL A O 1
ATOM 1580 N N . SER A 1 205 ? 0.396 -5.623 -15.867 1.00 81.81 205 SER A N 1
ATOM 1581 C CA . SER A 1 205 ? 1.700 -6.286 -15.725 1.00 81.81 205 SER A CA 1
ATOM 1582 C C . SER A 1 205 ? 2.716 -5.420 -14.979 1.00 81.81 205 SER A C 1
ATOM 1584 O O . SER A 1 205 ? 3.359 -5.899 -14.049 1.00 81.81 205 SER A O 1
ATOM 1586 N N . GLU A 1 206 ? 2.804 -4.136 -15.316 1.00 87.88 206 GLU A N 1
ATOM 1587 C CA . GLU A 1 206 ? 3.727 -3.187 -14.687 1.00 87.88 206 GLU A CA 1
ATOM 1588 C C . GLU A 1 206 ? 3.293 -2.886 -13.246 1.00 87.88 206 GLU A C 1
ATOM 1590 O O . GLU A 1 206 ? 4.115 -2.842 -12.334 1.00 87.88 206 GLU A O 1
ATOM 1595 N N . ILE A 1 207 ? 1.983 -2.784 -12.990 1.00 90.25 207 ILE A N 1
ATOM 1596 C CA . ILE A 1 207 ? 1.458 -2.633 -11.623 1.00 90.25 207 ILE A CA 1
ATOM 1597 C C . ILE A 1 207 ? 1.829 -3.848 -10.755 1.00 90.25 207 ILE A C 1
ATOM 1599 O O . ILE A 1 207 ? 2.235 -3.691 -9.599 1.00 90.25 207 ILE A O 1
ATOM 1603 N N . MET A 1 208 ? 1.731 -5.061 -11.306 1.00 86.62 208 MET A N 1
ATOM 1604 C CA . MET A 1 208 ? 2.129 -6.296 -10.622 1.00 86.62 208 MET A CA 1
ATOM 1605 C C . MET A 1 208 ? 3.630 -6.324 -10.318 1.00 86.62 208 MET A C 1
ATOM 1607 O O . MET A 1 208 ? 4.026 -6.760 -9.234 1.00 86.62 208 MET A O 1
ATOM 1611 N N . GLU A 1 209 ? 4.468 -5.805 -11.215 1.00 86.44 209 GLU A N 1
ATOM 1612 C CA . GLU A 1 209 ? 5.901 -5.649 -10.958 1.00 86.44 209 GLU A CA 1
ATOM 1613 C C . GLU A 1 209 ? 6.189 -4.655 -9.836 1.00 86.44 209 GLU A C 1
ATOM 1615 O O . GLU A 1 209 ? 6.973 -4.962 -8.931 1.00 86.44 209 GLU A O 1
ATOM 1620 N N . ILE A 1 210 ? 5.516 -3.502 -9.828 1.00 91.88 210 ILE A N 1
ATOM 1621 C CA . ILE A 1 210 ? 5.631 -2.520 -8.745 1.00 91.88 210 ILE A CA 1
ATOM 1622 C C . ILE A 1 210 ? 5.237 -3.171 -7.408 1.00 91.88 210 ILE A C 1
ATOM 1624 O O . ILE A 1 210 ? 5.988 -3.082 -6.430 1.00 91.88 210 ILE A O 1
ATOM 1628 N N . LYS A 1 211 ? 4.100 -3.881 -7.357 1.00 91.56 211 LYS A N 1
ATOM 1629 C CA . LYS A 1 211 ? 3.639 -4.616 -6.163 1.00 91.56 211 LYS A CA 1
ATOM 1630 C C . LYS A 1 211 ? 4.662 -5.651 -5.697 1.00 91.56 211 LYS A C 1
ATOM 1632 O O . LYS A 1 211 ? 4.980 -5.711 -4.507 1.00 91.56 211 LYS A O 1
ATOM 1637 N N . TYR A 1 212 ? 5.210 -6.444 -6.616 1.00 87.31 212 TYR A N 1
ATOM 1638 C CA . TYR A 1 212 ? 6.259 -7.414 -6.310 1.00 87.31 212 TYR A CA 1
ATOM 1639 C C . TYR A 1 212 ? 7.494 -6.733 -5.719 1.00 87.31 212 TYR A C 1
ATOM 1641 O O . TYR A 1 212 ? 8.005 -7.153 -4.681 1.00 87.31 212 TYR A O 1
ATOM 1649 N N . HIS A 1 213 ? 7.952 -5.639 -6.321 1.00 85.69 213 HIS A N 1
ATOM 1650 C CA . HIS A 1 213 ? 9.113 -4.915 -5.827 1.00 85.69 213 HIS A CA 1
ATOM 1651 C C . HIS A 1 213 ? 8.872 -4.240 -4.477 1.00 85.69 213 HIS A C 1
ATOM 1653 O O . HIS A 1 213 ? 9.801 -4.186 -3.669 1.00 85.69 213 HIS A O 1
ATOM 1659 N N . LEU A 1 214 ? 7.651 -3.800 -4.170 1.00 88.00 214 LEU A N 1
ATOM 1660 C CA . LEU A 1 214 ? 7.294 -3.379 -2.814 1.00 88.00 214 LEU A CA 1
ATOM 1661 C C . LEU A 1 214 ? 7.398 -4.542 -1.820 1.00 88.00 214 LEU A C 1
ATOM 1663 O O . LEU A 1 214 ? 8.006 -4.375 -0.763 1.00 88.00 214 LEU A O 1
ATOM 1667 N N . LEU A 1 215 ? 6.882 -5.729 -2.162 1.00 84.88 215 LEU A N 1
ATOM 1668 C CA . LEU A 1 215 ? 6.962 -6.925 -1.310 1.00 84.88 215 LEU A CA 1
ATOM 1669 C C . LEU A 1 215 ? 8.408 -7.377 -1.076 1.00 84.88 215 LEU A C 1
ATOM 1671 O O . LEU A 1 215 ? 8.796 -7.675 0.054 1.00 84.88 215 LEU A O 1
ATOM 1675 N N . VAL A 1 216 ? 9.233 -7.369 -2.121 1.00 79.25 216 VAL A N 1
ATOM 1676 C CA . VAL A 1 216 ? 10.663 -7.685 -2.031 1.00 79.25 216 VAL A CA 1
ATOM 1677 C C . VAL A 1 216 ? 11.399 -6.663 -1.160 1.00 79.25 216 VAL A C 1
ATOM 1679 O O . VAL A 1 216 ? 12.255 -7.028 -0.356 1.00 79.25 216 VAL A O 1
ATOM 1682 N N . ASN A 1 217 ? 11.062 -5.378 -1.273 1.00 76.94 217 ASN A N 1
ATOM 1683 C CA . ASN A 1 217 ? 11.716 -4.318 -0.504 1.00 76.94 217 ASN A CA 1
ATOM 1684 C C . ASN A 1 217 ? 11.178 -4.147 0.923 1.00 76.94 217 ASN A C 1
ATOM 1686 O O . ASN A 1 217 ? 11.776 -3.385 1.696 1.00 76.94 217 ASN A O 1
ATOM 1690 N N . ARG A 1 218 ? 10.102 -4.861 1.276 1.00 77.88 218 ARG A N 1
ATOM 1691 C CA . ARG A 1 218 ? 9.454 -4.835 2.592 1.00 77.88 218 ARG A CA 1
ATOM 1692 C C . ARG A 1 218 ? 10.347 -5.385 3.705 1.00 77.88 218 ARG A C 1
ATOM 1694 O O . ARG A 1 218 ? 10.320 -4.895 4.829 1.00 77.88 218 ARG A O 1
ATOM 1701 N N . GLY A 1 219 ? 11.178 -6.387 3.415 1.00 69.94 219 GLY A N 1
ATOM 1702 C CA . GLY A 1 219 ? 12.045 -7.013 4.414 1.00 69.94 219 GLY A CA 1
ATOM 1703 C C . GLY A 1 219 ? 13.206 -7.798 3.810 1.00 69.94 219 GLY A C 1
ATOM 1704 O O . GLY A 1 219 ? 13.275 -8.010 2.607 1.00 69.94 219 GLY A O 1
ATOM 1705 N N . LEU A 1 220 ? 14.130 -8.273 4.656 1.00 64.12 220 LEU A N 1
ATOM 1706 C CA . LEU A 1 220 ? 15.294 -9.051 4.191 1.00 64.12 220 LEU A CA 1
ATOM 1707 C C . LEU A 1 220 ? 14.909 -10.377 3.527 1.00 64.12 220 LEU A C 1
ATOM 1709 O O . LEU A 1 220 ? 15.673 -10.883 2.713 1.00 64.12 220 LEU A O 1
ATOM 1713 N N . SER A 1 221 ? 13.738 -10.931 3.856 1.00 59.62 221 SER A N 1
ATOM 1714 C CA . SER A 1 221 ? 13.209 -12.135 3.210 1.00 59.62 221 SER A CA 1
ATOM 1715 C C . SER A 1 221 ? 13.018 -11.953 1.704 1.00 59.62 221 SER A C 1
ATOM 1717 O O . SER A 1 221 ? 13.078 -12.935 0.973 1.00 59.62 221 SER A O 1
ATOM 1719 N N . GLY A 1 222 ? 12.867 -10.712 1.225 1.00 59.97 222 GLY A N 1
ATOM 1720 C CA . GLY A 1 222 ? 12.785 -10.412 -0.199 1.00 59.97 222 GLY A CA 1
ATOM 1721 C C . GLY A 1 222 ? 14.037 -10.778 -0.996 1.00 59.97 222 GLY A C 1
ATOM 1722 O O . GLY A 1 222 ? 13.926 -11.025 -2.190 1.00 59.97 222 GLY A O 1
ATOM 1723 N N . LEU A 1 223 ? 15.208 -10.909 -0.351 1.00 61.34 223 LEU A N 1
ATOM 1724 C CA . LEU A 1 223 ? 16.430 -11.419 -0.996 1.00 61.34 223 LEU A CA 1
ATOM 1725 C C . LEU A 1 223 ? 16.272 -12.845 -1.535 1.00 61.34 223 LEU A C 1
ATOM 1727 O O . LEU A 1 223 ? 17.004 -13.238 -2.439 1.00 61.34 223 LEU A O 1
ATOM 1731 N N . PHE A 1 224 ? 15.346 -13.610 -0.961 1.00 63.47 224 PHE A N 1
ATOM 1732 C CA . PHE A 1 224 ? 15.126 -15.015 -1.288 1.00 63.47 224 PHE A CA 1
ATOM 1733 C C . PHE A 1 224 ? 13.893 -15.228 -2.170 1.00 63.47 224 PHE A C 1
ATOM 1735 O O . PHE A 1 224 ? 13.577 -16.370 -2.493 1.00 63.47 224 PHE A O 1
ATOM 1742 N N . LEU A 1 225 ? 13.186 -14.156 -2.552 1.00 62.62 225 LEU A N 1
ATOM 1743 C CA . LEU A 1 225 ? 12.046 -14.260 -3.457 1.00 62.62 225 LEU A CA 1
ATOM 1744 C C . LEU A 1 225 ? 12.547 -14.410 -4.904 1.00 62.62 225 LEU A C 1
ATOM 1746 O O . LEU A 1 225 ? 13.347 -13.585 -5.362 1.00 62.62 225 LEU A O 1
ATOM 1750 N N . PRO A 1 226 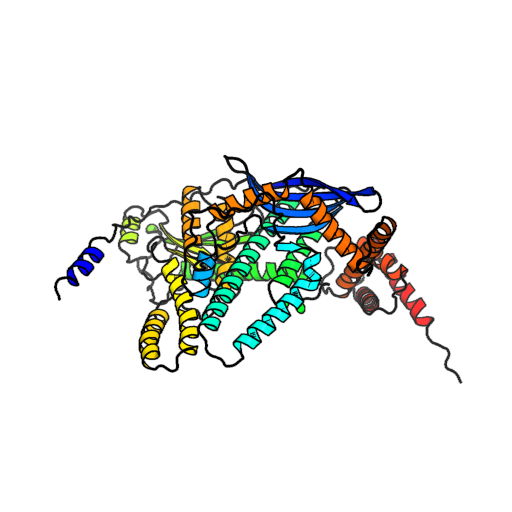? 12.108 -15.452 -5.634 1.00 60.56 226 PRO A N 1
ATOM 1751 C CA . PRO A 1 226 ? 12.511 -15.635 -7.017 1.00 60.56 226 PRO A CA 1
ATOM 1752 C C . PRO A 1 226 ? 11.873 -14.563 -7.905 1.00 60.56 226 PRO A C 1
ATOM 1754 O O . PRO A 1 226 ? 10.654 -14.389 -7.913 1.00 60.56 226 PRO A O 1
ATOM 1757 N N . ARG A 1 227 ? 12.701 -13.889 -8.717 1.00 60.72 227 ARG A N 1
ATOM 1758 C CA . ARG A 1 227 ? 12.258 -12.874 -9.695 1.00 60.72 227 ARG A CA 1
ATOM 1759 C C . ARG A 1 227 ? 11.285 -13.410 -10.744 1.00 60.72 227 ARG A C 1
ATOM 1761 O O . ARG A 1 227 ? 10.554 -12.635 -11.332 1.00 60.72 227 ARG A O 1
ATOM 1768 N N . GLU A 1 228 ? 11.288 -14.716 -10.966 1.00 56.34 228 GLU A N 1
ATOM 1769 C CA . GLU A 1 228 ? 10.489 -15.411 -11.983 1.00 56.34 228 GLU A CA 1
ATOM 1770 C C . GLU A 1 228 ? 9.050 -15.684 -11.523 1.00 56.34 228 GLU A C 1
ATOM 1772 O O . GLU A 1 228 ? 8.251 -16.199 -12.285 1.00 56.34 228 GLU A O 1
ATOM 1777 N N . SER A 1 229 ? 8.710 -15.323 -10.283 1.00 64.75 229 SER A N 1
ATOM 1778 C CA . SER A 1 229 ? 7.421 -15.630 -9.653 1.00 64.75 229 SER A CA 1
ATOM 1779 C C . SER A 1 229 ? 6.642 -14.365 -9.275 1.00 64.75 229 SER A C 1
ATOM 1781 O O . SER A 1 229 ? 5.941 -14.345 -8.269 1.00 64.75 229 SER A O 1
ATOM 1783 N N . VAL A 1 230 ? 6.780 -13.275 -10.049 1.00 70.56 230 VAL A N 1
ATOM 1784 C CA . VAL A 1 230 ? 6.141 -11.969 -9.759 1.00 70.56 230 VAL A CA 1
ATOM 1785 C C . VAL A 1 230 ? 4.653 -12.143 -9.454 1.00 70.56 230 VAL A C 1
ATOM 1787 O O . VAL A 1 230 ? 4.185 -11.745 -8.385 1.00 70.56 230 VAL A O 1
ATOM 1790 N N . ASN A 1 231 ? 3.929 -12.796 -10.367 1.00 75.50 231 ASN A N 1
ATOM 1791 C CA . ASN A 1 231 ? 2.494 -13.025 -10.232 1.00 75.50 231 ASN A CA 1
ATOM 1792 C C . ASN A 1 231 ? 2.176 -13.933 -9.042 1.00 75.50 231 ASN A C 1
ATOM 1794 O O . ASN A 1 231 ? 1.329 -13.581 -8.225 1.00 75.50 231 ASN A O 1
ATOM 1798 N N . GLU A 1 232 ? 2.880 -15.057 -8.899 1.00 73.50 232 GLU A N 1
ATOM 1799 C CA . GLU A 1 232 ? 2.651 -16.010 -7.809 1.00 73.50 232 GLU A CA 1
ATOM 1800 C C . GLU A 1 232 ? 2.885 -15.378 -6.433 1.00 73.50 232 GLU A C 1
ATOM 1802 O O . GLU A 1 232 ? 2.090 -15.570 -5.517 1.00 73.50 232 GLU A O 1
ATOM 1807 N N . VAL A 1 233 ? 3.957 -14.598 -6.271 1.00 79.62 233 VAL A N 1
ATOM 1808 C CA . VAL A 1 233 ? 4.310 -13.945 -5.004 1.00 79.62 233 VAL A CA 1
ATOM 1809 C C . VAL A 1 233 ? 3.249 -12.928 -4.612 1.00 79.62 233 VAL A C 1
ATOM 1811 O O . VAL A 1 233 ? 2.795 -12.931 -3.465 1.00 79.62 233 VAL A O 1
ATOM 1814 N N . VAL A 1 234 ? 2.836 -12.077 -5.554 1.00 84.69 234 VAL A N 1
ATOM 1815 C CA . VAL A 1 234 ? 1.803 -11.065 -5.308 1.00 84.69 234 VAL A CA 1
ATOM 1816 C C . VAL A 1 234 ? 0.460 -11.735 -5.013 1.00 84.69 234 VAL A C 1
ATOM 1818 O O . VAL A 1 234 ? -0.147 -11.454 -3.982 1.00 84.69 234 VAL A O 1
ATOM 1821 N N . GLN A 1 235 ? 0.025 -12.689 -5.840 1.00 84.44 235 GLN A N 1
ATOM 1822 C CA . GLN A 1 235 ? -1.239 -13.403 -5.639 1.00 84.44 235 GLN A CA 1
ATOM 1823 C C . GLN A 1 235 ? -1.250 -14.210 -4.338 1.00 84.44 235 GLN A C 1
ATOM 1825 O O . GLN A 1 235 ? -2.261 -14.248 -3.635 1.00 84.44 235 GLN A O 1
ATOM 1830 N N . ARG A 1 236 ? -0.131 -14.839 -3.965 1.00 83.31 236 ARG A N 1
ATOM 1831 C CA . ARG A 1 236 ? 0.002 -15.551 -2.688 1.00 83.31 236 ARG A CA 1
ATOM 1832 C C . ARG A 1 236 ? -0.129 -14.598 -1.506 1.00 83.31 236 ARG A C 1
ATOM 1834 O O . ARG A 1 236 ? -0.819 -14.923 -0.545 1.00 83.31 236 ARG A O 1
ATOM 1841 N N . PHE A 1 237 ? 0.502 -13.429 -1.578 1.00 84.62 237 PHE A N 1
ATOM 1842 C CA . PHE A 1 237 ? 0.361 -12.404 -0.548 1.00 84.62 237 PHE A CA 1
ATOM 1843 C C . PHE A 1 237 ? -1.095 -11.925 -0.416 1.00 84.62 237 PHE A C 1
ATOM 1845 O O . PHE A 1 237 ? -1.659 -11.970 0.680 1.00 84.62 237 PHE A O 1
ATOM 1852 N N . GLU A 1 238 ? -1.735 -11.542 -1.523 1.00 86.56 238 GLU A N 1
ATOM 1853 C CA . GLU A 1 238 ? -3.123 -11.065 -1.523 1.00 86.56 238 GLU A CA 1
ATOM 1854 C C . GLU A 1 238 ? -4.108 -12.158 -1.073 1.00 86.56 238 GLU A C 1
ATOM 1856 O O . GLU A 1 238 ? -5.000 -11.907 -0.265 1.00 86.56 238 GLU A O 1
ATOM 1861 N N . SER A 1 239 ? -3.939 -13.394 -1.550 1.00 83.88 239 SER A N 1
ATOM 1862 C CA . SER A 1 239 ? -4.780 -14.536 -1.159 1.00 83.88 239 SER A CA 1
ATOM 1863 C C . SER A 1 239 ? -4.645 -14.872 0.325 1.00 83.88 239 SER A C 1
ATOM 1865 O O . SER A 1 239 ? -5.657 -15.102 0.988 1.00 83.88 239 SER A O 1
ATOM 1867 N N . GLN A 1 240 ? -3.430 -14.835 0.879 1.00 83.06 240 GLN A N 1
ATOM 1868 C CA . GLN A 1 240 ? -3.205 -15.027 2.308 1.00 83.06 240 GLN A CA 1
ATOM 1869 C C . GLN A 1 240 ? -3.876 -13.919 3.127 1.00 83.06 240 GLN A C 1
ATOM 1871 O O . GLN A 1 240 ? -4.519 -14.220 4.134 1.00 83.06 240 GLN A O 1
ATOM 1876 N N . SER A 1 241 ? -3.778 -12.665 2.680 1.00 81.00 241 SER A N 1
ATOM 1877 C CA . SER A 1 241 ? -4.461 -11.530 3.311 1.00 81.00 241 SER A CA 1
ATOM 1878 C C . SER A 1 241 ? -5.986 -11.723 3.316 1.00 81.00 241 SER A C 1
ATOM 1880 O O . SER A 1 241 ? -6.627 -11.636 4.366 1.00 81.00 241 SER A O 1
ATOM 1882 N N . ARG A 1 242 ? -6.574 -12.110 2.173 1.00 82.62 242 ARG A N 1
ATOM 1883 C CA . ARG A 1 242 ? -8.018 -12.395 2.040 1.00 82.62 242 ARG A CA 1
ATOM 1884 C C . ARG A 1 242 ? -8.474 -13.579 2.898 1.00 82.62 242 ARG A C 1
ATOM 1886 O O . ARG A 1 242 ? -9.529 -13.526 3.526 1.00 82.62 242 ARG A O 1
ATOM 1893 N N . ALA A 1 243 ? -7.684 -14.648 2.968 1.00 82.12 243 ALA A N 1
ATOM 1894 C CA . ALA A 1 243 ? -7.998 -15.792 3.820 1.00 82.12 243 ALA A CA 1
ATOM 1895 C C . ALA A 1 243 ? -7.989 -15.400 5.309 1.00 82.12 243 ALA A C 1
ATOM 1897 O O . ALA A 1 243 ? -8.854 -15.820 6.078 1.00 82.12 243 ALA A O 1
ATOM 1898 N N . GLN A 1 244 ? -7.036 -14.561 5.727 1.00 80.31 244 GLN A N 1
ATOM 1899 C CA . GLN A 1 244 ? -6.951 -14.070 7.104 1.00 80.31 244 GLN A CA 1
ATOM 1900 C C . GLN A 1 244 ? -8.145 -13.188 7.487 1.00 80.31 244 GLN A C 1
ATOM 1902 O O . GLN A 1 244 ? -8.693 -13.361 8.582 1.00 80.31 244 GLN A O 1
ATOM 1907 N N . THR A 1 245 ? -8.583 -12.287 6.601 1.00 82.56 245 THR A N 1
ATOM 1908 C CA . THR A 1 245 ? -9.764 -11.447 6.856 1.00 82.56 245 THR A CA 1
ATOM 1909 C C . THR A 1 245 ? -11.031 -12.292 6.966 1.00 82.56 245 THR A C 1
ATOM 1911 O O . THR A 1 245 ? -11.770 -12.132 7.938 1.00 82.56 245 THR A O 1
ATOM 1914 N N . GLY A 1 246 ? -11.241 -13.253 6.059 1.00 83.19 246 GLY A N 1
ATOM 1915 C CA . GLY A 1 246 ? -12.394 -14.162 6.092 1.00 83.19 246 GLY A CA 1
ATOM 1916 C C . GLY A 1 246 ? -12.442 -15.049 7.342 1.00 83.19 246 GLY A C 1
ATOM 1917 O O . GLY A 1 246 ? -13.493 -15.193 7.974 1.00 83.19 246 GLY A O 1
ATOM 1918 N N . ASN A 1 247 ? -11.297 -15.586 7.771 1.00 83.19 247 ASN A N 1
ATOM 1919 C CA . ASN A 1 247 ? -11.235 -16.390 8.991 1.00 83.19 247 ASN A CA 1
ATOM 1920 C C . ASN A 1 247 ? -11.507 -15.549 10.253 1.00 83.19 247 ASN A C 1
ATOM 1922 O O . ASN A 1 247 ? -12.175 -16.010 11.180 1.00 83.19 247 ASN A O 1
ATOM 1926 N N . THR A 1 248 ? -11.016 -14.306 10.295 1.00 82.25 248 THR A N 1
ATOM 1927 C CA . THR A 1 248 ? -11.247 -13.385 11.422 1.00 82.25 248 THR A CA 1
ATOM 1928 C C . THR A 1 248 ? -12.703 -12.919 11.481 1.00 82.25 248 THR A C 1
ATOM 1930 O O . THR A 1 248 ? -13.273 -12.852 12.572 1.00 82.25 248 THR A O 1
ATOM 1933 N N . ALA A 1 249 ? -13.322 -12.660 10.325 1.00 85.69 249 ALA A N 1
ATOM 1934 C CA . ALA A 1 249 ? -14.749 -12.368 10.209 1.00 85.69 249 ALA A CA 1
ATOM 1935 C C . ALA A 1 249 ? -15.595 -13.529 10.748 1.00 85.69 249 ALA A C 1
ATOM 1937 O O . ALA A 1 249 ? -16.415 -13.339 11.645 1.00 85.69 249 ALA A O 1
ATOM 1938 N N . SER A 1 250 ? -15.306 -14.753 10.295 1.00 86.31 250 SER A N 1
ATOM 1939 C CA . SER A 1 250 ? -15.995 -15.973 10.737 1.00 86.31 250 SER A CA 1
ATOM 1940 C C . SER A 1 250 ? -15.875 -16.185 12.250 1.00 86.31 250 SER A C 1
ATOM 1942 O O . SER A 1 250 ? -16.863 -16.480 12.924 1.00 86.31 250 SER A O 1
ATOM 1944 N N . TYR A 1 251 ? -14.677 -15.977 12.809 1.00 86.44 251 TYR A N 1
ATOM 1945 C CA . TYR A 1 251 ? -14.451 -16.030 14.253 1.00 86.44 251 TYR A CA 1
ATOM 1946 C C . TYR A 1 251 ? -15.302 -14.996 15.004 1.00 86.44 251 TYR A C 1
ATOM 1948 O O . TYR A 1 251 ? -15.927 -15.330 16.014 1.00 86.44 251 TYR A O 1
ATOM 1956 N N . LEU A 1 252 ? -15.353 -13.747 14.533 1.00 86.25 252 LEU A N 1
ATOM 1957 C CA . LEU A 1 252 ? -16.160 -12.709 15.171 1.00 86.25 252 LEU A CA 1
ATOM 1958 C C . LEU A 1 252 ? -17.658 -12.978 15.058 1.00 86.25 252 LEU A C 1
ATOM 1960 O O . LEU A 1 252 ? -18.345 -12.815 16.060 1.00 86.25 252 LEU A O 1
ATOM 1964 N N . HIS A 1 253 ? -18.153 -13.429 13.906 1.00 89.94 253 HIS A N 1
ATOM 1965 C CA . HIS A 1 253 ? -19.557 -13.801 13.725 1.00 89.94 253 HIS A CA 1
ATOM 1966 C C . HIS A 1 253 ? -19.968 -14.933 14.666 1.00 89.94 253 HIS A C 1
ATOM 1968 O O . HIS A 1 253 ? -20.991 -14.834 15.343 1.00 89.94 253 HIS A O 1
ATOM 1974 N N . ALA A 1 254 ? -19.145 -15.981 14.776 1.00 89.12 254 ALA A N 1
ATOM 1975 C CA . ALA A 1 254 ? -19.410 -17.089 15.688 1.00 89.12 254 ALA A CA 1
ATOM 1976 C C . ALA A 1 254 ? -19.516 -16.599 17.140 1.00 89.12 254 ALA A C 1
ATOM 1978 O O . ALA A 1 254 ? -20.458 -16.941 17.852 1.00 89.12 254 ALA A O 1
ATOM 1979 N N . ASN A 1 255 ? -18.589 -15.738 17.566 1.00 89.31 255 ASN A N 1
ATOM 1980 C CA . ASN A 1 255 ? -18.622 -15.164 18.905 1.00 89.31 255 ASN A CA 1
ATOM 1981 C C . ASN A 1 255 ? -19.790 -14.184 19.095 1.00 89.31 255 ASN A C 1
ATOM 1983 O O . ASN A 1 255 ? -20.449 -14.236 20.128 1.00 89.31 255 ASN A O 1
ATOM 1987 N N . ALA A 1 256 ? -20.090 -13.314 18.128 1.00 90.50 256 ALA A N 1
ATOM 1988 C CA . ALA A 1 256 ? -21.224 -12.389 18.193 1.00 90.50 256 ALA A CA 1
ATOM 1989 C C . ALA A 1 256 ? -22.533 -13.157 18.395 1.00 90.50 256 ALA A C 1
ATOM 1991 O O . ALA A 1 256 ? -23.285 -12.848 19.316 1.00 90.50 256 ALA A O 1
ATOM 1992 N N . ASN A 1 257 ? -22.721 -14.254 17.659 1.00 89.94 257 ASN A N 1
ATOM 1993 C CA . ASN A 1 257 ? -23.869 -15.142 17.815 1.00 89.94 257 ASN A CA 1
ATOM 1994 C C . ASN A 1 257 ? -23.921 -15.810 19.198 1.00 89.94 257 ASN A C 1
ATOM 1996 O O . ASN A 1 257 ? -24.984 -15.828 19.820 1.00 89.94 257 ASN A O 1
ATOM 2000 N N . LEU A 1 258 ? -22.789 -16.310 19.716 1.00 89.19 258 LEU A N 1
ATOM 2001 C CA . LEU A 1 258 ? -22.707 -16.889 21.069 1.00 89.19 258 LEU A CA 1
ATOM 2002 C C . LEU A 1 258 ? -23.103 -15.883 22.157 1.00 89.19 258 LEU A C 1
ATOM 2004 O O . LEU A 1 258 ? -23.749 -16.248 23.137 1.00 89.19 258 LEU A O 1
ATOM 2008 N N . TYR A 1 259 ? -22.738 -14.617 21.968 1.00 88.94 259 TYR A N 1
ATOM 2009 C CA . TYR A 1 259 ? -23.067 -13.527 22.878 1.00 88.94 259 TYR A CA 1
ATOM 2010 C C . TYR A 1 259 ? -24.353 -12.778 22.478 1.00 88.94 259 TYR A C 1
ATOM 2012 O O . TYR A 1 259 ? -24.688 -11.783 23.103 1.00 88.94 259 TYR A O 1
ATOM 2020 N N . ARG A 1 260 ? -25.130 -13.227 21.485 1.00 88.69 260 ARG A N 1
ATOM 2021 C CA . ARG A 1 260 ? -26.369 -12.536 21.056 1.00 88.69 260 ARG A CA 1
ATOM 2022 C C . ARG A 1 260 ? -26.153 -11.044 20.749 1.00 88.69 260 ARG A C 1
ATOM 2024 O O . ARG A 1 260 ? -26.957 -10.194 21.123 1.00 88.69 260 ARG A O 1
ATOM 2031 N N . LEU A 1 261 ? -25.029 -10.733 20.114 1.00 91.19 261 LEU A N 1
ATOM 2032 C CA . LEU A 1 261 ? -24.682 -9.403 19.625 1.00 91.19 261 LEU A CA 1
ATOM 2033 C C . LEU A 1 261 ? -24.848 -9.363 18.104 1.00 91.19 261 LEU A C 1
ATOM 2035 O O . LEU A 1 261 ? -24.660 -10.375 17.428 1.00 91.19 261 LEU A O 1
ATOM 2039 N N . GLY A 1 262 ? -25.176 -8.187 17.578 1.00 90.06 262 GLY A N 1
ATOM 2040 C CA . GLY A 1 262 ? -25.170 -7.922 16.146 1.00 90.06 262 GLY A CA 1
ATOM 2041 C C . GLY A 1 262 ? -23.744 -7.704 15.648 1.00 90.06 262 GLY A C 1
ATOM 2042 O O . GLY A 1 262 ? -22.900 -7.153 16.360 1.00 90.06 262 GLY A O 1
ATOM 2043 N N . LEU A 1 263 ? -23.459 -8.149 14.427 1.00 90.50 263 LEU A N 1
ATOM 2044 C CA . LEU A 1 263 ? -22.196 -7.868 13.755 1.00 90.50 263 LEU A CA 1
ATOM 2045 C C . LEU A 1 263 ? -22.469 -7.535 12.288 1.00 90.50 263 LEU A C 1
ATOM 2047 O O . LEU A 1 263 ? -22.933 -8.397 11.542 1.00 90.50 263 LEU A O 1
ATOM 2051 N N . LYS A 1 264 ? -22.158 -6.302 11.881 1.00 89.38 264 LYS A N 1
ATOM 2052 C CA . LYS A 1 264 ? -22.213 -5.856 10.482 1.00 89.38 264 LYS A CA 1
ATOM 2053 C C . LYS A 1 264 ? -20.793 -5.800 9.917 1.00 89.38 264 LYS A C 1
ATOM 2055 O O . LYS A 1 264 ? -19.972 -5.026 10.414 1.00 89.38 264 LYS A O 1
ATOM 2060 N N . GLU A 1 265 ? -20.493 -6.613 8.903 1.00 88.56 265 GLU A N 1
ATOM 2061 C CA . GLU A 1 265 ? -19.250 -6.476 8.129 1.00 88.56 265 GLU A CA 1
ATOM 2062 C C . GLU A 1 265 ? -19.284 -5.186 7.305 1.00 88.56 265 GLU A C 1
ATOM 2064 O O . GLU A 1 265 ? -20.322 -4.777 6.786 1.00 88.56 265 GLU A O 1
ATOM 2069 N N . ILE A 1 266 ? -18.132 -4.531 7.217 1.00 85.81 266 ILE A N 1
ATOM 2070 C CA . ILE A 1 266 ? -17.939 -3.293 6.471 1.00 85.81 266 ILE A CA 1
ATOM 2071 C C . ILE A 1 266 ? -16.830 -3.546 5.462 1.00 85.81 266 ILE A C 1
ATOM 2073 O O . ILE A 1 266 ? -15.688 -3.826 5.832 1.00 85.81 266 ILE A O 1
ATOM 2077 N N . GLU A 1 267 ? -17.175 -3.463 4.186 1.00 85.19 267 GLU A N 1
ATOM 2078 C CA . GLU A 1 267 ? -16.248 -3.692 3.089 1.00 85.19 267 GLU A CA 1
ATOM 2079 C C . GLU A 1 267 ? -15.598 -2.376 2.662 1.00 85.19 267 GLU A C 1
ATOM 2081 O O . GLU A 1 267 ? -16.269 -1.402 2.328 1.00 85.19 267 GLU A O 1
ATOM 2086 N N . PHE A 1 268 ? -14.268 -2.345 2.687 1.00 83.12 268 PHE A N 1
ATOM 2087 C CA . PHE A 1 268 ? -13.478 -1.224 2.206 1.00 83.12 268 PHE A CA 1
ATOM 2088 C C . PHE A 1 268 ? -12.908 -1.562 0.829 1.00 83.12 268 PHE A C 1
ATOM 2090 O O . PHE A 1 268 ? -12.108 -2.493 0.689 1.00 83.12 268 PHE A O 1
ATOM 2097 N N . GLY A 1 269 ? -13.314 -0.811 -0.189 1.00 79.81 269 GLY A N 1
ATOM 2098 C CA . GLY A 1 269 ? -12.896 -1.018 -1.571 1.00 79.81 269 GLY A CA 1
ATOM 2099 C C . GLY A 1 269 ? -13.873 -0.395 -2.563 1.00 79.81 269 GLY A C 1
ATOM 2100 O O . GLY A 1 269 ? -14.838 0.267 -2.183 1.00 79.81 269 GLY A O 1
ATOM 2101 N N . LEU A 1 270 ? -13.618 -0.618 -3.850 1.00 77.12 270 LEU A N 1
ATOM 2102 C CA . LEU A 1 270 ? -14.528 -0.190 -4.910 1.00 77.12 270 LEU A CA 1
ATOM 2103 C C . LEU A 1 270 ? -15.809 -1.043 -4.898 1.00 77.12 270 LEU A C 1
ATOM 2105 O O . LEU A 1 270 ? -15.704 -2.274 -4.846 1.00 77.12 270 LEU A O 1
ATOM 2109 N N . PRO A 1 271 ? -17.004 -0.425 -4.978 1.00 70.38 271 PRO A N 1
ATOM 2110 C CA . PRO A 1 271 ? -18.264 -1.157 -5.058 1.00 70.38 271 PRO A CA 1
ATOM 2111 C C . PRO A 1 271 ? -18.254 -2.200 -6.187 1.00 70.38 271 PRO A C 1
ATOM 2113 O O . PRO A 1 271 ? -17.800 -1.925 -7.297 1.00 70.38 271 PRO A O 1
ATOM 2116 N N . GLY A 1 272 ? -18.738 -3.414 -5.905 1.00 68.62 272 GLY A N 1
ATOM 2117 C CA . GLY A 1 272 ? -18.795 -4.510 -6.884 1.00 68.62 272 GLY A CA 1
ATOM 2118 C C . GLY A 1 272 ? -17.458 -5.211 -7.170 1.00 68.62 272 GLY A C 1
ATOM 2119 O O . GLY A 1 272 ? -17.395 -6.075 -8.046 1.00 68.62 272 GLY A O 1
ATOM 2120 N N . ARG A 1 273 ? -16.381 -4.876 -6.446 1.00 76.31 273 ARG A N 1
ATOM 2121 C CA . ARG A 1 273 ? -15.086 -5.572 -6.504 1.00 76.31 273 ARG A CA 1
ATOM 2122 C C . ARG A 1 273 ? -14.797 -6.301 -5.195 1.00 76.31 273 ARG A C 1
ATOM 2124 O O . ARG A 1 273 ? -15.456 -6.093 -4.183 1.00 76.31 273 ARG A O 1
ATOM 2131 N N . VAL A 1 274 ? -13.786 -7.170 -5.226 1.00 78.81 274 VAL A N 1
ATOM 2132 C CA . VAL A 1 274 ? -13.278 -7.814 -4.010 1.00 78.81 274 VAL A CA 1
ATOM 2133 C C . VAL A 1 274 ? -12.797 -6.719 -3.049 1.00 78.81 274 VAL A C 1
ATOM 2135 O O . VAL A 1 274 ? -12.011 -5.868 -3.476 1.00 78.81 274 VAL A O 1
ATOM 2138 N N . PRO A 1 275 ? -13.234 -6.720 -1.777 1.00 80.88 275 PRO A N 1
ATOM 2139 C CA . PRO A 1 275 ? -12.814 -5.706 -0.822 1.00 80.88 275 PRO A CA 1
ATOM 2140 C C . PRO A 1 275 ? -11.310 -5.790 -0.571 1.00 80.88 275 PRO A C 1
ATOM 2142 O O . PRO A 1 275 ? -10.756 -6.877 -0.384 1.00 80.88 275 PRO A O 1
ATOM 2145 N N . ILE A 1 276 ? -10.669 -4.626 -0.523 1.00 82.19 276 ILE A N 1
ATOM 2146 C CA . ILE A 1 276 ? -9.250 -4.480 -0.191 1.00 82.19 276 ILE A CA 1
ATOM 2147 C C . ILE A 1 276 ? -9.040 -4.729 1.307 1.00 82.19 276 ILE A C 1
ATOM 2149 O O . ILE A 1 276 ? -8.116 -5.425 1.724 1.00 82.19 276 ILE A O 1
ATOM 2153 N N . CYS A 1 277 ? -9.940 -4.204 2.139 1.00 85.56 277 CYS A N 1
ATOM 2154 C CA . CYS A 1 277 ? -9.926 -4.414 3.581 1.00 85.56 277 CYS A CA 1
ATOM 2155 C C . CYS A 1 277 ? -11.347 -4.667 4.095 1.00 85.56 277 CYS A C 1
ATOM 2157 O O . CYS A 1 277 ? -12.333 -4.289 3.466 1.00 85.56 277 CYS A O 1
ATOM 2159 N N . ARG A 1 278 ? -11.463 -5.313 5.258 1.00 86.50 278 ARG A N 1
ATOM 2160 C CA . ARG A 1 278 ? -12.741 -5.522 5.944 1.00 86.50 278 ARG A CA 1
ATOM 2161 C C . ARG A 1 278 ? -12.680 -5.005 7.372 1.00 86.50 278 ARG A C 1
ATOM 2163 O O . ARG A 1 278 ? -11.721 -5.271 8.104 1.00 86.50 278 ARG A O 1
ATOM 2170 N N . GLY A 1 279 ? -13.724 -4.291 7.765 1.00 88.31 279 GLY A N 1
ATOM 2171 C CA . GLY A 1 279 ? -14.039 -3.948 9.142 1.00 88.31 279 GLY A CA 1
ATOM 2172 C C . GLY A 1 279 ? -15.273 -4.693 9.635 1.00 88.31 279 GLY A C 1
ATOM 2173 O O . GLY A 1 279 ? -15.964 -5.358 8.868 1.00 88.31 279 GLY A O 1
ATOM 2174 N N . ALA A 1 280 ? -15.559 -4.569 10.924 1.00 88.94 280 ALA A N 1
ATOM 2175 C CA . ALA A 1 280 ? -16.807 -5.044 11.501 1.00 88.94 280 ALA A CA 1
ATOM 2176 C C . ALA A 1 280 ? -17.302 -4.093 12.590 1.00 88.94 280 ALA A C 1
ATOM 2178 O O . ALA A 1 280 ? -16.525 -3.649 13.441 1.00 88.94 280 ALA A O 1
ATOM 2179 N N . LEU A 1 281 ? -18.600 -3.806 12.575 1.00 89.69 281 LEU A N 1
ATOM 2180 C CA . LEU A 1 281 ? -19.298 -3.056 13.608 1.00 89.69 281 LEU A CA 1
ATOM 2181 C C . LEU A 1 281 ? -20.049 -4.037 14.506 1.00 89.69 281 LEU A C 1
ATOM 2183 O O . LEU A 1 281 ? -20.959 -4.726 14.054 1.00 89.69 281 LEU A O 1
ATOM 2187 N N . LEU A 1 282 ? -19.654 -4.098 15.775 1.00 90.69 282 LEU A N 1
ATOM 2188 C CA . LEU A 1 282 ? -20.354 -4.855 16.805 1.00 90.69 282 LEU A CA 1
ATOM 2189 C C . LEU A 1 282 ? -21.472 -3.983 17.376 1.00 90.69 282 LEU A C 1
ATOM 2191 O O . LEU A 1 282 ? -21.200 -2.872 17.839 1.00 90.69 282 LEU A O 1
ATOM 2195 N N . SER A 1 283 ? -22.699 -4.489 17.379 1.00 92.50 283 SER A N 1
ATOM 2196 C CA . SER A 1 283 ? -23.890 -3.796 17.867 1.00 92.50 283 SER A CA 1
ATOM 2197 C C . SER A 1 283 ? -24.671 -4.648 18.872 1.00 92.50 283 SER A C 1
ATOM 2199 O O . SER A 1 283 ? -24.452 -5.852 19.025 1.00 92.50 283 SER A O 1
ATOM 2201 N N . ILE A 1 284 ? -25.569 -4.007 19.612 1.00 91.56 284 ILE A N 1
ATOM 2202 C CA . ILE A 1 284 ? -26.541 -4.664 20.487 1.00 91.56 284 ILE A CA 1
ATOM 2203 C C . ILE A 1 284 ? -27.922 -4.076 20.226 1.00 91.56 284 ILE A C 1
ATOM 2205 O O . ILE A 1 284 ? -28.057 -2.867 20.065 1.00 91.56 284 ILE A O 1
ATOM 2209 N N . ARG A 1 285 ? -28.948 -4.924 20.206 1.00 89.56 285 ARG A N 1
ATOM 2210 C CA . ARG A 1 285 ? -30.344 -4.514 20.034 1.00 89.56 285 ARG A CA 1
ATOM 2211 C C . ARG A 1 285 ? -31.192 -5.132 21.138 1.00 89.56 285 ARG A C 1
ATOM 2213 O O . ARG A 1 285 ? -31.054 -6.322 21.425 1.00 89.56 285 ARG A O 1
ATOM 2220 N N . HIS A 1 286 ? -32.046 -4.327 21.771 1.00 86.56 286 HIS A N 1
ATOM 2221 C CA . HIS A 1 286 ? -32.809 -4.763 22.941 1.00 86.56 286 HIS A CA 1
ATOM 2222 C C . HIS A 1 286 ? -33.836 -5.836 22.585 1.00 86.56 286 HIS A C 1
ATOM 2224 O O . HIS A 1 286 ? -33.874 -6.872 23.243 1.00 86.56 286 HIS A O 1
ATOM 2230 N N . SER A 1 287 ? -34.593 -5.643 21.501 1.00 82.69 287 SER A N 1
ATOM 2231 C CA . SER A 1 287 ? -35.623 -6.597 21.069 1.00 82.69 287 SER A CA 1
ATOM 2232 C C . SER A 1 287 ? -35.084 -7.971 20.645 1.00 82.69 287 SER A C 1
ATOM 2234 O O . SER A 1 287 ? -35.839 -8.937 20.613 1.00 82.69 287 SER A O 1
ATOM 2236 N N . SER A 1 288 ? -33.779 -8.096 20.377 1.00 82.75 288 SER A N 1
ATOM 2237 C CA . SER A 1 288 ? -33.125 -9.379 20.071 1.00 82.75 288 SER A CA 1
ATOM 2238 C C . SER A 1 288 ? -32.503 -10.078 21.284 1.00 82.75 288 SER A C 1
ATOM 2240 O O . SER A 1 288 ? -31.890 -11.139 21.129 1.00 82.75 288 SER A O 1
ATOM 2242 N N . LEU A 1 289 ? -32.598 -9.491 22.483 1.00 84.06 289 LEU A N 1
ATOM 2243 C CA . LEU A 1 289 ? -32.010 -10.098 23.669 1.00 84.06 289 LEU A CA 1
ATOM 2244 C C . LEU A 1 289 ? -32.837 -11.293 24.165 1.00 84.06 289 LEU A C 1
ATOM 2246 O O . LEU A 1 289 ? -34.061 -11.207 24.256 1.00 84.06 289 LEU A O 1
ATOM 2250 N N . PRO A 1 290 ? -32.180 -12.403 24.539 1.00 81.88 290 PRO A N 1
ATOM 2251 C CA . PRO A 1 290 ? -32.848 -13.515 25.202 1.00 81.88 290 PRO A CA 1
ATOM 2252 C C . PRO A 1 290 ? -33.299 -13.130 26.618 1.00 81.88 290 PRO A C 1
ATOM 2254 O O . PRO A 1 290 ? -32.731 -12.236 27.247 1.00 81.88 290 PRO A O 1
ATOM 2257 N N . SER A 1 291 ? -34.260 -13.884 27.156 1.00 81.62 291 SER A N 1
ATOM 2258 C CA . SER A 1 291 ? -34.678 -13.784 28.561 1.00 81.62 291 SER A CA 1
ATOM 2259 C C . SER A 1 291 ? -33.532 -14.063 29.541 1.00 81.62 291 SER A C 1
ATOM 2261 O O . SER A 1 291 ? -33.472 -13.457 30.607 1.00 81.62 291 SER A O 1
ATOM 2263 N N . GLU A 1 292 ? -32.600 -14.948 29.171 1.00 84.50 292 GLU A N 1
ATOM 2264 C CA . GLU A 1 292 ? -31.376 -15.227 29.922 1.00 84.50 292 GLU A CA 1
ATOM 2265 C C . GLU A 1 292 ? -30.143 -14.702 29.184 1.00 84.50 292 GLU A C 1
ATOM 2267 O O . GLU A 1 292 ? -29.786 -15.175 28.102 1.00 84.50 292 GLU A O 1
ATOM 2272 N N . LEU A 1 293 ? -29.465 -13.725 29.789 1.00 84.81 293 LEU A N 1
ATOM 2273 C CA . LEU A 1 293 ? -28.285 -13.102 29.200 1.00 84.81 293 LEU A CA 1
ATOM 2274 C C . LEU A 1 293 ? -27.052 -14.018 29.285 1.00 84.81 293 LEU A C 1
ATOM 2276 O O . LEU A 1 293 ? -26.804 -14.642 30.324 1.00 84.81 293 LEU A O 1
ATOM 2280 N N . PRO A 1 294 ? -26.221 -14.071 28.229 1.00 83.81 294 PRO A N 1
ATOM 2281 C CA . PRO A 1 294 ? -25.005 -14.869 28.241 1.00 83.81 294 PRO A CA 1
ATOM 2282 C C . PRO A 1 294 ? -24.001 -14.320 29.264 1.00 83.81 294 PRO A C 1
ATOM 2284 O O . PRO A 1 294 ? -23.826 -13.110 29.425 1.00 83.81 294 PRO A O 1
ATOM 2287 N N . LYS A 1 295 ? -23.280 -15.222 29.941 1.00 85.25 295 LYS A N 1
ATOM 2288 C CA . LYS A 1 295 ? -22.260 -14.838 30.929 1.00 85.25 295 LYS A CA 1
ATOM 2289 C C . LYS A 1 295 ? -21.131 -14.052 30.263 1.00 85.25 295 LYS A C 1
ATOM 2291 O O . LYS A 1 295 ? -20.376 -14.590 29.449 1.00 85.25 295 LYS A O 1
ATOM 2296 N N . TRP A 1 296 ? -20.945 -12.799 30.675 1.00 85.75 296 TRP A N 1
ATOM 2297 C CA . TRP A 1 296 ? -19.854 -11.971 30.173 1.00 85.75 296 TRP A CA 1
ATOM 2298 C C . TRP A 1 296 ? -18.546 -12.251 30.911 1.00 85.75 296 TRP A C 1
ATOM 2300 O O . TRP A 1 296 ? -18.336 -11.845 32.056 1.00 85.75 296 TRP A O 1
ATOM 2310 N N . SER A 1 297 ? -17.629 -12.957 30.255 1.00 81.00 297 SER A N 1
ATOM 2311 C CA . SER A 1 297 ? -16.353 -13.302 30.871 1.00 81.00 297 SER A CA 1
ATOM 2312 C C . SER A 1 297 ? -15.410 -12.091 30.934 1.00 81.00 297 SER A C 1
ATOM 2314 O O . SER A 1 297 ? -15.377 -11.212 30.062 1.00 81.00 297 SER A O 1
ATOM 2316 N N . LYS A 1 298 ? -14.540 -12.069 31.955 1.00 70.56 298 LYS A N 1
ATOM 2317 C CA . LYS A 1 298 ? -13.430 -11.102 32.001 1.00 70.56 298 LYS A CA 1
ATOM 2318 C C . LYS A 1 298 ? -12.506 -11.245 30.784 1.00 70.56 298 LYS A C 1
ATOM 2320 O O . LYS A 1 298 ? -11.887 -10.262 30.407 1.00 70.56 298 LYS A O 1
ATOM 2325 N N . ARG A 1 299 ? -12.421 -12.414 30.146 1.00 72.31 299 ARG A N 1
ATOM 2326 C CA . ARG A 1 299 ? -11.656 -12.648 28.910 1.00 72.31 299 ARG A CA 1
ATOM 2327 C C . ARG A 1 299 ? -12.623 -12.938 27.755 1.00 72.31 299 ARG A C 1
ATOM 2329 O O . ARG A 1 299 ? -12.740 -14.085 27.337 1.00 72.31 299 ARG A O 1
ATOM 2336 N N . ASN A 1 300 ? -13.351 -11.914 27.308 1.00 81.06 300 ASN A N 1
ATOM 2337 C CA . ASN A 1 300 ? -14.282 -12.029 26.183 1.00 81.06 300 ASN A CA 1
ATOM 2338 C C . ASN A 1 300 ? -13.546 -11.896 24.835 1.00 81.06 300 ASN A C 1
ATOM 2340 O O . ASN A 1 300 ? -12.499 -11.246 24.776 1.00 81.06 300 ASN A O 1
ATOM 2344 N N . PRO A 1 301 ? -14.090 -12.483 23.756 1.00 78.31 301 PRO A N 1
ATOM 2345 C CA . PRO A 1 301 ? -13.474 -12.478 22.425 1.00 78.31 301 PRO A CA 1
ATOM 2346 C C . PRO A 1 301 ? -13.435 -11.093 21.756 1.00 78.31 301 PRO A C 1
ATOM 2348 O O . PRO A 1 301 ? -12.710 -10.921 20.779 1.00 78.31 301 PRO A O 1
ATOM 2351 N N . PHE A 1 302 ? -14.180 -10.114 22.279 1.00 82.06 302 PHE A N 1
ATOM 2352 C CA . PHE A 1 302 ? -14.332 -8.768 21.714 1.00 82.06 302 PHE A CA 1
ATOM 2353 C C . PHE A 1 302 ? -13.367 -7.733 22.313 1.00 82.06 302 PHE A C 1
ATOM 2355 O O . PHE A 1 302 ? -13.370 -6.577 21.896 1.00 82.06 302 PHE A O 1
ATOM 2362 N N . ASP A 1 303 ? -12.559 -8.113 23.308 1.00 76.62 303 ASP A N 1
ATOM 2363 C CA . ASP A 1 303 ? -11.673 -7.213 24.059 1.00 76.62 303 ASP A CA 1
ATOM 2364 C C . ASP A 1 303 ? -12.380 -5.981 24.679 1.00 76.62 303 ASP A C 1
ATOM 2366 O O . ASP A 1 303 ? -11.740 -4.947 24.915 1.00 76.62 303 ASP A O 1
ATOM 2370 N N . LEU A 1 304 ? -13.682 -6.077 24.987 1.00 79.31 304 LEU A N 1
ATOM 2371 C CA . LEU A 1 304 ? -14.393 -5.035 25.739 1.00 79.31 304 LEU A CA 1
ATOM 2372 C C . LEU A 1 304 ? -14.113 -5.205 27.233 1.00 79.31 304 LEU A C 1
ATOM 2374 O O . LEU A 1 304 ? -14.160 -6.310 27.788 1.00 79.31 304 LEU A O 1
ATOM 2378 N N . ASP A 1 305 ? -13.798 -4.121 27.931 1.00 78.06 305 ASP A N 1
ATOM 2379 C CA . ASP A 1 305 ? -13.485 -4.176 29.360 1.00 78.06 305 ASP A CA 1
ATOM 2380 C C . ASP A 1 305 ? -14.725 -4.133 30.263 1.00 78.06 305 ASP A C 1
ATOM 2382 O O . ASP A 1 305 ? -14.612 -4.420 31.453 1.00 78.06 305 ASP A O 1
ATOM 2386 N N . TYR A 1 306 ? -15.895 -3.879 29.683 1.00 83.69 306 TYR A N 1
ATOM 2387 C CA . TYR A 1 306 ? -17.200 -3.876 30.336 1.00 83.69 306 TYR A CA 1
ATOM 2388 C C . TYR A 1 306 ? -18.116 -4.972 29.785 1.00 83.69 306 TYR A C 1
ATOM 2390 O O . TYR A 1 306 ? -17.873 -5.507 28.704 1.00 83.69 306 TYR A O 1
ATOM 2398 N N . ASN A 1 307 ? -19.166 -5.288 30.545 1.00 89.06 307 ASN A N 1
ATOM 2399 C CA . ASN A 1 307 ? -20.292 -6.099 30.096 1.00 89.06 307 ASN A CA 1
ATOM 2400 C C . ASN A 1 307 ? -21.305 -5.195 29.363 1.00 89.06 307 ASN A C 1
ATOM 2402 O O . ASN A 1 307 ? -21.798 -4.252 29.989 1.00 89.06 307 ASN A O 1
ATOM 2406 N N . PRO A 1 308 ? -21.599 -5.422 28.067 1.00 89.31 308 PRO A N 1
ATOM 2407 C CA . PRO A 1 308 ? -22.511 -4.568 27.317 1.00 89.31 308 PRO A CA 1
ATOM 2408 C C . PRO A 1 308 ? -23.946 -4.601 27.860 1.00 89.31 308 PRO A C 1
ATOM 2410 O O . PRO A 1 308 ? -24.601 -3.567 27.822 1.00 89.31 308 PRO A O 1
ATOM 2413 N N . TYR A 1 309 ? -24.412 -5.718 28.435 1.00 89.75 309 TYR A N 1
ATOM 2414 C CA . TYR A 1 309 ? -25.793 -5.822 28.938 1.00 89.75 309 TYR A CA 1
ATOM 2415 C C . TYR A 1 309 ? -26.021 -5.077 30.261 1.00 89.75 309 TYR A C 1
ATOM 2417 O O . TYR A 1 309 ? -27.142 -4.701 30.586 1.00 89.75 309 TYR A O 1
ATOM 2425 N N . GLU A 1 310 ? -24.963 -4.874 31.047 1.00 88.56 310 GLU A N 1
ATOM 2426 C CA . GLU A 1 310 ? -25.056 -4.291 32.394 1.00 88.56 310 GLU A CA 1
ATOM 2427 C C . GLU A 1 310 ? -24.585 -2.836 32.445 1.00 88.56 310 GLU A C 1
ATOM 2429 O O . GLU A 1 310 ? -24.825 -2.138 33.431 1.00 88.56 310 GLU A O 1
ATOM 2434 N N . LYS A 1 311 ? -23.894 -2.354 31.406 1.00 88.44 311 LYS A N 1
ATOM 2435 C CA . LYS A 1 311 ? -23.331 -1.003 31.407 1.00 88.44 311 LYS A CA 1
ATOM 2436 C C . LYS A 1 311 ? -24.462 0.039 31.390 1.00 88.44 311 LYS A C 1
ATOM 2438 O O . LYS A 1 311 ? -25.217 0.064 30.418 1.00 88.44 311 LYS A O 1
ATOM 2443 N N . PRO A 1 312 ? -24.538 0.960 32.374 1.00 89.44 312 PRO A N 1
ATOM 2444 C CA . PRO A 1 312 ? -25.670 1.884 32.508 1.00 89.44 312 PRO A CA 1
ATOM 2445 C C . PRO A 1 312 ? -25.949 2.715 31.251 1.00 89.44 312 PRO A C 1
ATOM 2447 O O . PRO A 1 312 ? -27.083 2.790 30.803 1.00 89.44 312 PRO A O 1
ATOM 2450 N N . ALA A 1 313 ? -24.898 3.254 30.624 1.00 86.81 313 ALA A N 1
ATOM 2451 C CA . ALA A 1 313 ? -25.024 4.060 29.409 1.00 86.81 313 ALA A CA 1
ATOM 2452 C C . ALA A 1 313 ? -25.544 3.271 28.192 1.00 86.81 313 ALA A C 1
ATOM 2454 O O . ALA A 1 313 ? -26.123 3.860 27.288 1.00 86.81 313 ALA A O 1
ATOM 2455 N N . ILE A 1 314 ? -25.310 1.954 28.146 1.00 88.06 314 ILE A N 1
ATOM 2456 C CA . ILE A 1 314 ? -25.852 1.094 27.086 1.00 88.06 314 ILE A CA 1
ATOM 2457 C C . ILE A 1 314 ? -27.312 0.778 27.404 1.00 88.06 314 ILE A C 1
ATOM 2459 O O . ILE A 1 314 ? -28.157 0.910 26.529 1.00 88.06 314 ILE A O 1
ATOM 2463 N N . ARG A 1 315 ? -27.622 0.444 28.664 1.00 88.69 315 ARG A N 1
ATOM 2464 C CA . ARG A 1 315 ? -28.995 0.177 29.110 1.00 88.69 315 ARG A CA 1
ATOM 2465 C C . ARG A 1 315 ? -29.934 1.353 28.871 1.00 88.69 315 ARG A C 1
ATOM 2467 O O . ARG A 1 315 ? -31.013 1.147 28.339 1.00 88.69 315 ARG A O 1
ATOM 2474 N N . GLU A 1 316 ? -29.495 2.570 29.176 1.00 90.75 316 GLU A N 1
ATOM 2475 C CA . GLU A 1 316 ? -30.275 3.783 28.914 1.00 90.75 316 GLU A CA 1
ATOM 2476 C C . GLU A 1 316 ? -30.614 3.928 27.420 1.00 90.75 316 GLU A C 1
ATOM 2478 O O . GLU A 1 316 ? -31.747 4.240 27.064 1.00 90.75 316 GLU A O 1
ATOM 2483 N N . LEU A 1 317 ? -29.657 3.642 26.529 1.00 86.62 317 LEU A N 1
ATOM 2484 C CA . LEU A 1 317 ? -29.903 3.658 25.087 1.00 86.62 317 LEU A CA 1
ATOM 2485 C C . LEU A 1 317 ? -30.821 2.521 24.634 1.00 86.62 317 LEU A C 1
ATOM 2487 O O . LEU A 1 317 ? -31.661 2.746 23.773 1.00 86.62 317 LEU A O 1
ATOM 2491 N N . MET A 1 318 ? -30.681 1.329 25.213 1.00 89.06 318 MET A N 1
ATOM 2492 C CA . MET A 1 318 ? -31.522 0.168 24.908 1.00 89.06 318 MET A CA 1
ATOM 2493 C C . MET A 1 318 ? -32.972 0.376 25.334 1.00 89.06 318 MET A C 1
ATOM 2495 O O . MET A 1 318 ? -33.882 -0.039 24.628 1.00 89.06 318 MET A O 1
ATOM 2499 N N . GLU A 1 319 ? -33.186 1.026 26.475 1.00 89.50 319 GLU A N 1
ATOM 2500 C CA . GLU A 1 319 ? -34.518 1.363 26.975 1.00 89.50 319 GLU A CA 1
ATOM 2501 C C . GLU A 1 319 ? -35.140 2.500 26.149 1.00 89.50 319 GLU A C 1
ATOM 2503 O O . GLU A 1 319 ? -36.337 2.482 25.870 1.00 89.50 319 GLU A O 1
ATOM 2508 N N . LYS A 1 320 ? -34.326 3.465 25.700 1.00 90.19 320 LYS A N 1
ATOM 2509 C CA . LYS A 1 320 ? -34.787 4.593 24.881 1.00 90.19 320 LYS A CA 1
ATOM 2510 C C . LYS A 1 320 ? -35.052 4.223 23.416 1.00 90.19 320 LYS A C 1
ATOM 2512 O O . LYS A 1 320 ? -35.962 4.786 22.813 1.00 90.19 320 LYS A O 1
ATOM 2517 N N . TYR A 1 321 ? -34.265 3.308 22.854 1.00 88.75 321 TYR A N 1
ATOM 2518 C CA . TYR A 1 321 ? -34.322 2.882 21.453 1.00 88.75 321 TYR A CA 1
ATOM 2519 C C . TYR A 1 321 ? -34.286 1.344 21.359 1.00 88.75 321 TYR A C 1
ATOM 2521 O O . TYR A 1 321 ? -33.276 0.765 20.952 1.00 88.75 321 TYR A O 1
ATOM 2529 N N . PRO A 1 322 ? -35.370 0.648 21.748 1.00 85.50 322 PRO A N 1
ATOM 2530 C CA . PRO A 1 322 ? -35.360 -0.811 21.885 1.00 85.50 322 PRO A CA 1
ATOM 2531 C C . PRO A 1 322 ? -35.172 -1.557 20.558 1.00 85.50 322 PRO A C 1
ATOM 2533 O O . PRO A 1 322 ? -34.620 -2.663 20.534 1.00 85.50 322 PRO A O 1
ATOM 2536 N N . ASP A 1 323 ? -35.599 -0.941 19.457 1.00 86.62 323 ASP A N 1
ATOM 2537 C CA . ASP A 1 323 ? -35.536 -1.519 18.118 1.00 86.62 323 ASP A CA 1
ATOM 2538 C C . ASP A 1 323 ? -34.336 -1.072 17.288 1.00 86.62 323 ASP A C 1
ATOM 2540 O O . ASP A 1 323 ? -34.136 -1.593 16.192 1.00 86.62 323 ASP A O 1
ATOM 2544 N N . GLU A 1 324 ? -33.512 -0.163 17.802 1.00 85.44 324 GLU A N 1
ATOM 2545 C CA . GLU A 1 324 ? -32.318 0.292 17.099 1.00 85.44 324 GLU A CA 1
ATOM 2546 C C . GLU A 1 324 ? -31.097 -0.562 17.461 1.00 85.44 324 GLU A C 1
ATOM 2548 O O . GLU A 1 324 ? -30.948 -1.064 18.579 1.00 85.44 324 GLU A O 1
ATOM 2553 N N . GLU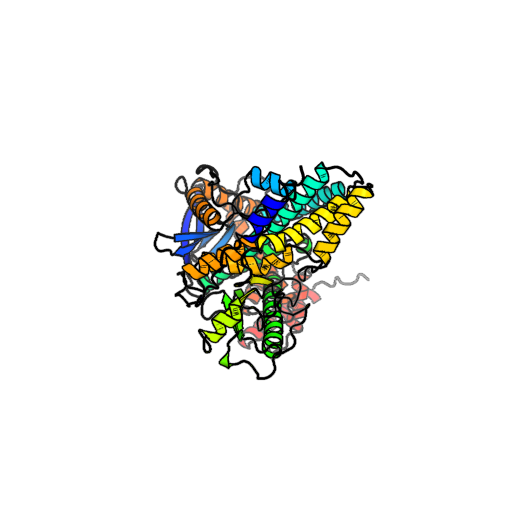 A 1 325 ? -30.192 -0.726 16.496 1.00 85.50 325 GLU A N 1
ATOM 2554 C CA . GLU A 1 325 ? -28.880 -1.309 16.752 1.00 85.50 325 GLU A CA 1
ATOM 2555 C C . GLU A 1 325 ? -27.958 -0.272 17.393 1.00 85.50 325 GLU A C 1
ATOM 2557 O O . GLU A 1 325 ? -27.540 0.699 16.763 1.00 85.50 325 GLU A O 1
ATOM 2562 N N . ILE A 1 326 ? -27.595 -0.500 18.651 1.00 86.25 326 ILE A N 1
ATOM 2563 C CA . ILE A 1 326 ? -26.691 0.371 19.395 1.00 86.25 326 ILE A CA 1
ATOM 2564 C C . ILE A 1 326 ? -25.248 -0.060 19.111 1.00 86.25 326 ILE A C 1
ATOM 2566 O O . ILE A 1 326 ? -24.866 -1.181 19.468 1.00 86.25 326 ILE A O 1
ATOM 2570 N N . PRO A 1 327 ? -24.408 0.799 18.505 1.00 86.31 327 PRO A N 1
ATOM 2571 C CA . PRO A 1 327 ? -23.040 0.441 18.150 1.00 86.31 327 PRO A CA 1
ATOM 2572 C C . PRO A 1 327 ? -22.153 0.365 19.398 1.00 86.31 327 PRO A C 1
ATOM 2574 O O . PRO A 1 327 ? -21.982 1.344 20.123 1.00 86.31 327 PRO A O 1
ATOM 2577 N N . LEU A 1 328 ? -21.538 -0.794 19.635 1.00 87.19 328 LEU A N 1
ATOM 2578 C CA . LEU A 1 328 ? -20.648 -1.054 20.770 1.00 87.19 328 LEU A CA 1
ATOM 2579 C C . LEU A 1 328 ? -19.187 -0.750 20.437 1.00 87.19 328 LEU A C 1
ATOM 2581 O O . LEU A 1 328 ? -18.511 -0.007 21.158 1.00 87.19 328 LEU A O 1
ATOM 2585 N N . ALA A 1 329 ? -18.701 -1.308 19.328 1.00 85.56 329 ALA A N 1
ATOM 2586 C CA . ALA A 1 329 ? -17.301 -1.220 18.943 1.00 85.56 329 ALA A CA 1
ATOM 2587 C C . ALA A 1 329 ? -17.081 -1.437 17.444 1.00 85.56 329 ALA A C 1
ATOM 2589 O O . ALA A 1 329 ? -17.834 -2.154 16.792 1.00 85.56 329 ALA A O 1
ATOM 2590 N N . PHE A 1 330 ? -16.008 -0.847 16.921 1.00 85.75 330 PHE A N 1
ATOM 2591 C CA . PHE A 1 330 ? -15.560 -1.024 15.543 1.00 85.75 330 PHE A CA 1
ATOM 2592 C C . PHE A 1 330 ? -14.212 -1.750 15.501 1.00 85.75 330 PHE A C 1
ATOM 2594 O O . PHE A 1 330 ? -13.266 -1.384 16.215 1.00 85.75 330 PHE A O 1
ATOM 2601 N N . TYR A 1 331 ? -14.128 -2.760 14.640 1.00 85.81 331 TYR A N 1
ATOM 2602 C CA . TYR A 1 331 ? -12.975 -3.632 14.462 1.00 85.81 331 TYR A CA 1
ATOM 2603 C C . TYR A 1 331 ? -12.458 -3.579 13.033 1.00 85.81 331 TYR A C 1
ATOM 2605 O O . TYR A 1 331 ? -13.231 -3.430 12.092 1.00 85.81 331 TYR A O 1
ATOM 2613 N N . VAL A 1 332 ? -11.158 -3.806 12.873 1.00 87.19 332 VAL A N 1
ATOM 2614 C CA . VAL A 1 332 ? -10.570 -4.168 11.583 1.00 87.19 332 VAL A CA 1
ATOM 2615 C C . VAL A 1 332 ? -10.168 -5.638 11.592 1.00 87.19 332 VAL A C 1
ATOM 2617 O O . VAL A 1 332 ? -9.627 -6.134 12.582 1.00 87.19 332 VAL A O 1
ATOM 2620 N N . LEU A 1 333 ? -10.457 -6.334 10.493 1.00 83.94 333 LEU A N 1
ATOM 2621 C CA . LEU A 1 333 ? -10.335 -7.789 10.383 1.00 83.94 333 LEU A CA 1
ATOM 2622 C C . LEU A 1 333 ? -9.017 -8.247 9.749 1.00 83.94 333 LEU A C 1
ATOM 2624 O O . LEU A 1 333 ? -8.688 -9.427 9.822 1.00 83.94 333 LEU A O 1
ATOM 2628 N N . SER A 1 334 ? -8.258 -7.332 9.141 1.00 75.81 334 SER A N 1
ATOM 2629 C CA . SER A 1 334 ? -6.935 -7.629 8.586 1.00 75.81 334 SER A CA 1
ATOM 2630 C C . SER A 1 334 ? -5.859 -7.571 9.676 1.00 75.81 334 SER A C 1
ATOM 2632 O O . SER A 1 334 ? -5.666 -6.541 10.329 1.00 75.81 334 SER A O 1
ATOM 2634 N N . SER A 1 335 ? -5.160 -8.690 9.886 1.00 66.75 335 SER A N 1
ATOM 2635 C CA . SER A 1 335 ? -3.963 -8.775 10.725 1.00 66.75 335 SER A CA 1
ATOM 2636 C C . SER A 1 335 ? -3.032 -9.867 10.212 1.00 66.75 335 SER A C 1
ATOM 2638 O O . SER A 1 335 ? -3.444 -11.004 10.012 1.00 66.75 335 SER A O 1
ATOM 2640 N N . GLU A 1 336 ? -1.746 -9.543 10.091 1.00 59.78 336 GLU A N 1
ATOM 2641 C CA . GLU A 1 336 ? -0.751 -10.398 9.430 1.00 59.78 336 GLU A CA 1
ATOM 2642 C C . GLU A 1 336 ? -0.486 -11.737 10.128 1.00 59.78 336 GLU A C 1
ATOM 2644 O O . GLU A 1 336 ? 0.059 -12.652 9.509 1.00 59.78 336 GLU A O 1
ATOM 2649 N N . TYR A 1 337 ? -0.839 -11.872 11.413 1.00 52.62 337 TYR A N 1
ATOM 2650 C CA . TYR A 1 337 ? -0.371 -13.001 12.223 1.00 52.62 337 TYR A CA 1
ATOM 2651 C C . TYR A 1 337 ? -1.411 -13.717 13.089 1.00 52.62 337 TYR A C 1
ATOM 2653 O O . TYR A 1 337 ? -1.014 -14.656 13.783 1.00 52.62 337 TYR A O 1
ATOM 2661 N N . ARG A 1 338 ? -2.703 -13.346 13.114 1.00 56.47 338 ARG A N 1
ATOM 2662 C CA . ARG A 1 338 ? -3.693 -14.003 14.005 1.00 56.47 338 ARG A CA 1
ATOM 2663 C C . ARG A 1 338 ? -5.137 -13.900 13.518 1.00 56.47 338 ARG A C 1
ATOM 2665 O O . ARG A 1 338 ? -5.523 -12.887 12.961 1.00 56.47 338 ARG A O 1
ATOM 2672 N N . LEU A 1 339 ? -5.952 -14.877 13.931 1.00 61.72 339 LEU A N 1
ATOM 2673 C CA . LEU A 1 339 ? -7.426 -14.835 13.979 1.00 61.72 339 LEU A CA 1
ATOM 2674 C C . LEU A 1 339 ? -7.955 -13.844 15.037 1.00 61.72 339 LEU A C 1
ATOM 2676 O O . LEU A 1 339 ? -8.903 -14.152 15.758 1.00 61.72 339 LEU A O 1
ATOM 2680 N N . LYS A 1 340 ? -7.285 -12.704 15.246 1.00 67.19 340 LYS A N 1
ATOM 2681 C CA . LYS A 1 340 ? -7.691 -11.734 16.266 1.00 67.19 340 LYS A CA 1
ATOM 2682 C C . LYS A 1 340 ? -8.014 -10.395 15.603 1.00 67.19 340 LYS A C 1
ATOM 2684 O O . LYS A 1 340 ? -7.098 -9.771 15.071 1.00 67.19 340 LYS A O 1
ATOM 2689 N N . PRO A 1 341 ? -9.272 -9.935 15.673 1.00 72.62 341 PRO A N 1
ATOM 2690 C CA . PRO A 1 341 ? -9.652 -8.638 15.136 1.00 72.62 341 PRO A CA 1
ATOM 2691 C C . PRO A 1 341 ? -8.986 -7.510 15.927 1.00 72.62 341 PRO A C 1
ATOM 2693 O O . PRO A 1 341 ? -8.734 -7.617 17.131 1.00 72.62 341 PRO A O 1
ATOM 2696 N N . ILE A 1 342 ? -8.724 -6.398 15.254 1.00 78.69 342 ILE A N 1
ATOM 2697 C CA . ILE A 1 342 ? -8.121 -5.213 15.855 1.00 78.69 342 ILE A CA 1
ATOM 2698 C C . ILE A 1 342 ? -9.244 -4.280 16.294 1.00 78.69 342 ILE A C 1
ATOM 2700 O O . ILE A 1 342 ? -9.884 -3.649 15.462 1.00 78.69 342 ILE A O 1
ATOM 2704 N N . LEU A 1 343 ? -9.464 -4.151 17.605 1.00 79.88 343 LEU A N 1
ATOM 2705 C CA . LEU A 1 343 ? -10.393 -3.158 18.153 1.00 79.88 343 LEU A CA 1
ATOM 2706 C C . LEU A 1 343 ? -9.858 -1.740 17.901 1.00 79.88 343 LEU A C 1
ATOM 2708 O O . LEU A 1 343 ? -8.844 -1.339 18.487 1.00 79.88 343 LEU A O 1
ATOM 2712 N N . VAL A 1 344 ? -10.532 -0.994 17.030 1.00 77.81 344 VAL A N 1
ATOM 2713 C CA . VAL A 1 344 ? -10.170 0.374 16.638 1.00 77.81 344 VAL A CA 1
ATOM 2714 C C . VAL A 1 344 ? -10.888 1.393 17.510 1.00 77.81 344 VAL A C 1
ATOM 2716 O O . VAL A 1 344 ? -10.239 2.262 18.093 1.00 77.81 344 VAL A O 1
ATOM 2719 N N . ALA A 1 345 ? -12.209 1.266 17.638 1.00 77.69 345 ALA A N 1
ATOM 2720 C CA . ALA A 1 345 ? -13.025 2.194 18.407 1.00 77.69 345 ALA A CA 1
ATOM 2721 C C . ALA A 1 345 ? -13.923 1.448 19.390 1.00 77.69 345 ALA A C 1
ATOM 2723 O O . ALA A 1 345 ? -14.568 0.467 19.041 1.00 77.69 345 ALA A O 1
ATOM 2724 N N . ASP A 1 346 ? -13.976 1.958 20.616 1.00 81.12 346 ASP A N 1
ATOM 2725 C CA . ASP A 1 346 ? -14.946 1.571 21.634 1.00 81.12 346 ASP A CA 1
ATOM 2726 C C . ASP A 1 346 ? -15.824 2.794 21.903 1.00 81.12 346 ASP A C 1
ATOM 2728 O O . ASP A 1 346 ? -15.354 3.799 22.461 1.00 81.12 346 ASP A O 1
ATOM 2732 N N . PHE A 1 347 ? -17.084 2.738 21.467 1.00 80.19 347 PHE A N 1
ATOM 2733 C CA . PHE A 1 347 ? -17.963 3.909 21.487 1.00 80.19 347 PHE A CA 1
ATOM 2734 C C . PHE A 1 347 ? -18.301 4.358 22.907 1.00 80.19 347 PHE A C 1
ATOM 2736 O O . PHE A 1 347 ? -18.540 5.551 23.120 1.00 80.19 347 PHE A O 1
ATOM 2743 N N . PHE A 1 348 ? -18.200 3.450 23.882 1.00 78.25 348 PHE A N 1
ATOM 2744 C CA . PHE A 1 348 ? -18.462 3.701 25.297 1.00 78.25 348 PHE A CA 1
ATOM 2745 C C . PHE A 1 348 ? -17.181 3.803 26.142 1.00 78.25 348 PHE A C 1
ATOM 2747 O O . PHE A 1 348 ? -17.261 3.858 27.375 1.00 78.25 348 PHE A O 1
ATOM 2754 N N . LYS A 1 349 ? -15.997 3.831 25.510 1.00 75.00 349 LYS A N 1
ATOM 2755 C CA . LYS A 1 349 ? -14.702 4.094 26.162 1.00 75.00 349 LYS A CA 1
ATOM 2756 C C . LYS A 1 349 ? -13.719 4.840 25.243 1.00 75.00 349 LYS A C 1
ATOM 2758 O O . LYS A 1 349 ? -12.582 4.428 25.002 1.00 75.00 349 LYS A O 1
ATOM 2763 N N . ARG A 1 350 ? -14.143 6.020 24.782 1.00 61.47 350 ARG A N 1
ATOM 2764 C CA . ARG A 1 350 ? -13.447 6.845 23.767 1.00 61.47 350 ARG A CA 1
ATOM 2765 C C . ARG A 1 350 ? -12.067 7.382 24.177 1.00 61.47 350 ARG A C 1
ATOM 2767 O O . ARG A 1 350 ? -11.263 7.739 23.317 1.00 61.47 350 ARG A O 1
ATOM 2774 N N . GLY A 1 351 ? -11.784 7.472 25.478 1.00 56.88 351 GLY A N 1
ATOM 2775 C CA . GLY A 1 351 ? -10.596 8.158 26.005 1.00 56.88 351 GLY A CA 1
ATOM 2776 C C . GLY A 1 351 ? -9.282 7.373 25.933 1.00 56.88 351 GLY A C 1
ATOM 2777 O O . GLY A 1 351 ? -8.222 7.958 26.133 1.00 56.88 351 GLY A O 1
ATOM 2778 N N . SER A 1 352 ? -9.311 6.062 25.660 1.00 55.03 352 SER A N 1
ATOM 2779 C CA . SER A 1 352 ? -8.144 5.198 25.907 1.00 55.03 352 SER A CA 1
ATOM 2780 C C . SER A 1 352 ? -7.413 4.647 24.681 1.00 55.03 352 SER A C 1
ATOM 2782 O O . SER A 1 352 ? -6.521 3.838 24.884 1.00 55.03 352 SER A O 1
ATOM 2784 N N . GLY A 1 353 ? -7.707 5.061 23.442 1.00 58.25 353 GLY A N 1
ATOM 2785 C CA . GLY A 1 353 ? -7.022 4.528 22.242 1.00 58.25 353 GLY A CA 1
ATOM 2786 C C . GLY A 1 353 ? -5.489 4.634 22.317 1.00 58.25 353 GLY A C 1
ATOM 2787 O O . GLY A 1 353 ? -4.793 3.618 22.357 1.00 58.25 353 GLY A O 1
ATOM 2788 N N . VAL A 1 354 ? -4.980 5.861 22.501 1.00 57.16 354 VAL A N 1
ATOM 2789 C CA . VAL A 1 354 ? -3.547 6.117 22.741 1.00 57.16 354 VAL A CA 1
ATOM 2790 C C . VAL A 1 354 ? -3.087 5.437 24.027 1.00 57.16 354 VAL A C 1
ATOM 2792 O O . VAL A 1 354 ? -1.996 4.897 24.068 1.00 57.16 354 VAL A O 1
ATOM 2795 N N . GLY A 1 355 ? -3.907 5.408 25.082 1.00 60.94 355 GLY A N 1
ATOM 2796 C CA . GLY A 1 355 ? -3.593 4.735 26.349 1.00 60.94 355 GLY A CA 1
ATOM 2797 C C . GLY A 1 355 ? -3.347 3.228 26.200 1.00 60.94 355 GLY A C 1
ATOM 2798 O O . GLY A 1 355 ? -2.418 2.692 26.797 1.00 60.94 355 GLY A O 1
ATOM 2799 N N . ARG A 1 356 ? -4.150 2.537 25.387 1.00 61.56 356 ARG A N 1
ATOM 2800 C CA . ARG A 1 356 ? -4.036 1.096 25.117 1.00 61.56 356 ARG A CA 1
ATOM 2801 C C . ARG A 1 356 ? -2.763 0.797 24.337 1.00 61.56 356 ARG A C 1
ATOM 2803 O O . ARG A 1 356 ? -1.949 -0.001 24.797 1.00 61.56 356 ARG A O 1
ATOM 2810 N N . GLU A 1 357 ? -2.534 1.503 23.231 1.00 61.31 357 GLU A N 1
ATOM 2811 C CA . GLU A 1 357 ? -1.350 1.264 22.399 1.00 61.31 357 GLU A CA 1
ATOM 2812 C C . GLU A 1 357 ? -0.065 1.791 23.058 1.00 61.31 357 GLU A C 1
ATOM 2814 O O . GLU A 1 357 ? 0.963 1.118 23.050 1.00 61.31 357 GLU A O 1
ATOM 2819 N N . SER A 1 358 ? -0.123 2.933 23.751 1.00 60.75 358 SER A N 1
ATOM 2820 C CA . SER A 1 358 ? 1.000 3.428 24.557 1.00 60.75 358 SER A CA 1
ATOM 2821 C C . SER A 1 358 ? 1.386 2.443 25.647 1.00 60.75 358 SER A C 1
ATOM 2823 O O . SER A 1 358 ? 2.569 2.268 25.883 1.00 60.75 358 SER A O 1
ATOM 2825 N N . SER A 1 359 ? 0.442 1.744 26.283 1.00 60.97 359 SER A N 1
ATOM 2826 C CA . SER A 1 359 ? 0.790 0.733 27.285 1.00 60.97 359 SER A CA 1
ATOM 2827 C C . SER A 1 359 ? 1.546 -0.458 26.651 1.00 60.97 359 SER A C 1
ATOM 2829 O O . SER A 1 359 ? 2.369 -1.091 27.320 1.00 60.97 359 SER A O 1
ATOM 2831 N N . ARG A 1 360 ? 1.324 -0.759 25.361 1.00 61.75 360 ARG A N 1
ATOM 2832 C CA . ARG A 1 360 ? 2.090 -1.753 24.578 1.00 61.75 360 ARG A CA 1
ATOM 2833 C C . ARG A 1 360 ? 3.477 -1.223 24.198 1.00 61.75 360 ARG A C 1
ATOM 2835 O O . ARG A 1 360 ? 4.470 -1.924 24.381 1.00 61.75 360 ARG A O 1
ATOM 2842 N N . VAL A 1 361 ? 3.547 0.032 23.746 1.00 61.88 361 VAL A N 1
ATOM 2843 C CA . VAL A 1 361 ? 4.783 0.785 23.456 1.00 61.88 361 VAL A CA 1
ATOM 2844 C C . VAL A 1 361 ? 5.678 0.869 24.692 1.00 61.88 361 VAL A C 1
ATOM 2846 O O . VAL A 1 361 ? 6.828 0.446 24.638 1.00 61.88 361 VAL A O 1
ATOM 2849 N N . TRP A 1 362 ? 5.126 1.338 25.813 1.00 61.69 362 TRP A N 1
ATOM 2850 C CA . TRP A 1 362 ? 5.797 1.465 27.101 1.00 61.69 362 TRP A CA 1
ATOM 2851 C C . TRP A 1 362 ? 6.345 0.135 27.564 1.00 61.69 362 TRP A C 1
ATOM 2853 O O . TRP A 1 362 ? 7.482 0.092 27.993 1.00 61.69 362 TRP A O 1
ATOM 2863 N N . ARG A 1 363 ? 5.596 -0.961 27.437 1.00 61.41 363 ARG A N 1
ATOM 2864 C CA . ARG A 1 363 ? 6.099 -2.277 27.824 1.00 61.41 363 ARG A CA 1
ATOM 2865 C C . ARG A 1 363 ? 7.302 -2.721 26.991 1.00 61.41 363 ARG A C 1
ATOM 2867 O O . ARG A 1 363 ? 8.280 -3.176 27.557 1.00 61.41 363 ARG A O 1
ATOM 2874 N N . MET A 1 364 ? 7.252 -2.553 25.673 1.00 61.53 364 MET A N 1
ATOM 2875 C CA . MET A 1 364 ? 8.373 -2.899 24.793 1.00 61.53 364 MET A CA 1
ATOM 2876 C C . MET A 1 364 ? 9.619 -2.046 25.084 1.00 61.53 364 MET A C 1
ATOM 2878 O O . MET A 1 364 ? 10.739 -2.550 25.028 1.00 61.53 364 MET A O 1
ATOM 2882 N N . ASN A 1 365 ? 9.412 -0.774 25.431 1.00 61.69 365 ASN A N 1
ATOM 2883 C CA . ASN A 1 365 ? 10.476 0.142 25.838 1.00 61.69 365 ASN A CA 1
ATOM 2884 C C . ASN A 1 365 ? 10.982 -0.174 27.258 1.00 61.69 365 ASN A C 1
ATOM 2886 O O . ASN A 1 365 ? 12.168 -0.042 27.530 1.00 61.69 365 ASN A O 1
ATOM 2890 N N . LEU A 1 366 ? 10.100 -0.631 28.153 1.00 60.09 366 LEU A N 1
ATOM 2891 C CA . LEU A 1 366 ? 10.417 -1.073 29.511 1.00 60.09 366 LEU A CA 1
ATOM 2892 C C . LEU A 1 366 ? 11.216 -2.370 29.503 1.00 60.09 366 LEU A C 1
ATOM 2894 O O . LEU A 1 366 ? 12.178 -2.459 30.247 1.00 60.09 366 LEU A O 1
ATOM 2898 N N . ASP A 1 367 ? 10.866 -3.338 28.655 1.00 59.22 367 ASP A N 1
ATOM 2899 C CA . ASP A 1 367 ? 11.636 -4.572 28.482 1.00 59.22 367 ASP A CA 1
ATOM 2900 C C . ASP A 1 367 ? 13.068 -4.235 28.009 1.00 59.22 367 ASP A C 1
ATOM 2902 O O . ASP A 1 367 ? 14.036 -4.768 28.542 1.00 59.22 367 ASP A O 1
ATOM 2906 N N . GLN A 1 368 ? 13.228 -3.248 27.115 1.00 59.06 368 GLN A N 1
ATOM 2907 C CA . GLN A 1 368 ? 14.550 -2.736 26.717 1.00 59.06 368 GLN A CA 1
ATOM 2908 C C . GLN A 1 368 ? 15.265 -1.932 27.806 1.00 59.06 368 GLN A C 1
ATOM 2910 O O . GLN A 1 368 ? 16.485 -1.985 27.897 1.00 59.06 368 GLN A O 1
ATOM 2915 N N . ALA A 1 369 ? 14.537 -1.163 28.615 1.00 58.62 369 ALA A N 1
ATOM 2916 C CA . ALA A 1 369 ? 15.116 -0.433 29.740 1.00 58.62 369 ALA A CA 1
ATOM 2917 C C . ALA A 1 369 ? 15.535 -1.386 30.874 1.00 58.62 369 ALA A C 1
ATOM 2919 O O . ALA A 1 369 ? 16.529 -1.139 31.549 1.00 58.62 369 ALA A O 1
ATOM 2920 N N . LEU A 1 370 ? 14.817 -2.498 31.058 1.00 57.06 370 LEU A N 1
ATOM 2921 C CA . LEU A 1 370 ? 15.151 -3.566 31.999 1.00 57.06 370 LEU A CA 1
ATOM 2922 C C . LEU A 1 370 ? 16.436 -4.294 31.589 1.00 57.06 370 LEU A C 1
ATOM 2924 O O . LEU A 1 370 ? 17.254 -4.584 32.456 1.00 57.06 370 LEU A O 1
ATOM 2928 N N . GLU A 1 371 ? 16.665 -4.495 30.286 1.00 53.56 371 GLU A N 1
ATOM 2929 C CA . GLU A 1 371 ? 17.957 -4.960 29.750 1.00 53.56 371 GLU A CA 1
ATOM 2930 C C . GLU A 1 371 ? 19.116 -3.980 30.039 1.00 53.56 371 GLU A C 1
ATOM 2932 O O . GLU A 1 371 ? 20.279 -4.370 29.970 1.00 53.56 371 GLU A O 1
ATOM 2937 N N . MET A 1 372 ? 18.828 -2.714 30.378 1.00 52.72 372 MET A N 1
ATOM 2938 C CA . MET A 1 372 ? 19.842 -1.679 30.628 1.00 52.72 372 MET A CA 1
ATOM 2939 C C . MET A 1 372 ? 20.251 -1.529 32.091 1.00 52.72 372 MET A C 1
ATOM 2941 O O . MET A 1 372 ? 21.239 -0.851 32.374 1.00 52.72 372 MET A O 1
ATOM 2945 N N . THR A 1 373 ? 19.518 -2.120 33.037 1.00 52.81 373 THR A N 1
ATOM 2946 C CA . THR A 1 373 ? 19.723 -1.846 34.464 1.00 52.81 373 THR A CA 1
ATOM 2947 C C . THR A 1 373 ? 19.998 -3.113 35.269 1.00 52.81 373 THR A C 1
ATOM 2949 O O . THR A 1 373 ? 19.077 -3.862 35.574 1.00 52.81 373 THR A O 1
ATOM 2952 N N . ASN A 1 374 ? 21.231 -3.261 35.769 1.00 49.62 374 ASN A N 1
ATOM 2953 C CA . ASN A 1 374 ? 21.588 -4.172 36.874 1.00 49.62 374 ASN A CA 1
ATOM 2954 C C . ASN A 1 374 ? 21.069 -3.677 38.250 1.00 49.62 374 ASN A C 1
ATOM 2956 O O . ASN A 1 374 ? 21.619 -4.026 39.290 1.00 49.62 374 ASN A O 1
ATOM 2960 N N . ILE A 1 375 ? 20.036 -2.822 38.289 1.00 50.75 375 ILE A N 1
ATOM 2961 C CA . ILE A 1 375 ? 19.596 -2.110 39.501 1.00 50.75 375 ILE A CA 1
ATOM 2962 C C . ILE A 1 375 ? 18.285 -2.728 40.034 1.00 50.75 375 ILE A C 1
ATOM 2964 O O . ILE A 1 375 ? 17.219 -2.513 39.445 1.00 50.75 375 ILE A O 1
ATOM 2968 N N . PRO A 1 376 ? 18.301 -3.428 41.188 1.00 50.84 376 PRO A N 1
ATOM 2969 C CA . PRO A 1 376 ? 17.140 -4.155 41.727 1.00 50.84 376 PRO A CA 1
ATOM 2970 C C . PRO A 1 376 ? 15.919 -3.283 42.075 1.00 50.84 376 PRO A C 1
ATOM 2972 O O . PRO A 1 376 ? 14.784 -3.763 42.104 1.00 50.84 376 PRO A O 1
ATOM 2975 N N . LEU A 1 377 ? 16.123 -1.991 42.353 1.00 52.66 377 LEU A N 1
ATOM 2976 C CA . LEU A 1 377 ? 15.045 -1.051 42.694 1.00 52.66 377 LEU A CA 1
ATOM 2977 C C . LEU A 1 377 ? 14.225 -0.625 41.468 1.00 52.66 377 LEU A C 1
ATOM 2979 O O . LEU A 1 377 ? 12.994 -0.592 41.541 1.00 52.66 377 LEU A O 1
ATOM 2983 N N . LEU A 1 378 ? 14.886 -0.388 40.329 1.00 50.62 378 LEU A N 1
ATOM 2984 C CA . LEU A 1 378 ? 14.218 -0.190 39.040 1.00 50.62 378 LEU A CA 1
ATOM 2985 C C . LEU A 1 378 ? 13.464 -1.460 38.641 1.00 50.62 378 LEU A C 1
ATOM 2987 O O . LEU A 1 378 ? 12.299 -1.375 38.275 1.00 50.62 378 LEU A O 1
ATOM 2991 N N . TYR A 1 379 ? 14.038 -2.645 38.858 1.00 50.09 379 TYR A N 1
ATOM 2992 C CA . TYR A 1 379 ? 13.352 -3.920 38.622 1.00 50.09 379 TYR A CA 1
ATOM 2993 C C . TYR A 1 379 ? 12.023 -4.054 39.395 1.00 50.09 379 TYR A C 1
ATOM 2995 O O . TYR A 1 379 ? 11.019 -4.485 38.832 1.00 50.09 379 TYR A O 1
ATOM 3003 N N . ARG A 1 380 ? 11.959 -3.632 40.669 1.00 51.81 380 ARG A N 1
ATOM 3004 C CA . ARG A 1 380 ? 10.716 -3.681 41.472 1.00 51.81 380 ARG A CA 1
ATOM 3005 C C . ARG A 1 380 ? 9.675 -2.639 41.047 1.00 51.81 380 ARG A C 1
ATOM 3007 O O . ARG A 1 380 ? 8.483 -2.946 41.038 1.00 51.81 380 ARG A O 1
ATOM 3014 N N . ALA A 1 381 ? 10.098 -1.427 40.689 1.00 54.28 381 ALA A N 1
ATOM 3015 C CA . ALA A 1 381 ? 9.193 -0.385 40.199 1.00 54.28 381 ALA A CA 1
ATOM 3016 C C . ALA A 1 381 ? 8.653 -0.719 38.795 1.00 54.28 381 ALA A C 1
ATOM 3018 O O . ALA A 1 381 ? 7.444 -0.684 38.564 1.00 54.28 381 ALA A O 1
ATOM 3019 N N . LEU A 1 382 ? 9.536 -1.137 37.886 1.00 51.44 382 LEU A N 1
ATOM 3020 C CA . LEU A 1 382 ? 9.202 -1.531 36.518 1.00 51.44 382 LEU A CA 1
ATOM 3021 C C . LEU A 1 382 ? 8.456 -2.873 36.477 1.00 51.44 382 LEU A C 1
ATOM 3023 O O . LEU A 1 382 ? 7.569 -3.033 35.649 1.00 51.44 382 LEU A O 1
ATOM 3027 N N . GLY A 1 383 ? 8.718 -3.788 37.415 1.00 46.09 383 GLY A N 1
ATOM 3028 C CA . GLY A 1 383 ? 7.966 -5.031 37.622 1.00 46.09 383 GLY A CA 1
ATOM 3029 C C . GLY A 1 383 ? 6.515 -4.809 38.066 1.00 46.09 383 GLY A C 1
ATOM 3030 O O . GLY A 1 383 ? 5.613 -5.528 37.640 1.00 46.09 383 GLY A O 1
ATOM 3031 N N . ARG A 1 384 ? 6.243 -3.769 38.870 1.00 52.53 384 ARG A N 1
ATOM 3032 C CA . ARG A 1 384 ? 4.866 -3.362 39.213 1.00 52.53 384 ARG A CA 1
ATOM 3033 C C . ARG A 1 384 ? 4.141 -2.733 38.021 1.00 52.53 384 ARG A C 1
ATOM 3035 O O . ARG A 1 384 ? 2.959 -3.004 37.825 1.00 52.53 384 ARG A O 1
ATOM 3042 N N . ILE A 1 385 ? 4.844 -1.950 37.201 1.00 49.97 385 ILE A N 1
ATOM 3043 C CA . ILE A 1 385 ? 4.294 -1.349 35.974 1.00 49.97 385 ILE A CA 1
ATOM 3044 C C . ILE A 1 385 ? 4.044 -2.426 34.906 1.00 49.97 385 ILE A C 1
ATOM 3046 O O . ILE A 1 385 ? 2.978 -2.449 34.291 1.00 49.97 385 ILE A O 1
ATOM 3050 N N . SER A 1 386 ? 4.981 -3.358 34.720 1.00 44.28 386 SER A N 1
ATOM 3051 C CA . SER A 1 386 ? 4.849 -4.478 33.787 1.00 44.28 386 SER A CA 1
ATOM 3052 C C . SER A 1 386 ? 3.793 -5.484 34.250 1.00 44.28 386 SER A C 1
ATOM 3054 O O . SER A 1 386 ? 3.060 -5.996 33.411 1.00 44.28 386 SER A O 1
ATOM 3056 N N . GLY A 1 387 ? 3.636 -5.699 35.562 1.00 42.78 387 GLY A N 1
ATOM 3057 C CA . GLY A 1 387 ? 2.545 -6.468 36.170 1.00 42.78 387 GLY A CA 1
ATOM 3058 C C . GLY A 1 387 ? 1.167 -5.813 35.998 1.00 42.78 387 GLY A C 1
ATOM 3059 O O . GLY A 1 387 ? 0.195 -6.489 35.665 1.00 42.78 387 GLY A O 1
ATOM 3060 N N . TYR A 1 388 ? 1.078 -4.487 36.136 1.00 46.50 388 TYR A N 1
ATOM 3061 C CA . TYR A 1 388 ? -0.142 -3.722 35.848 1.00 46.50 388 TYR A CA 1
ATOM 3062 C C . TYR A 1 388 ? -0.503 -3.754 34.351 1.00 46.50 388 TYR A C 1
ATOM 3064 O O . TYR A 1 388 ? -1.671 -3.899 33.992 1.00 46.50 388 TYR A O 1
ATOM 3072 N N . ALA A 1 389 ? 0.502 -3.689 33.473 1.00 43.12 389 ALA A N 1
ATOM 3073 C CA . ALA A 1 389 ? 0.351 -3.866 32.032 1.00 43.12 389 ALA A CA 1
ATOM 3074 C C . ALA A 1 389 ? -0.086 -5.302 31.675 1.00 43.12 389 ALA A C 1
ATOM 3076 O O . ALA A 1 389 ? -1.081 -5.482 30.987 1.00 43.12 389 ALA A O 1
ATOM 3077 N N . LEU A 1 390 ? 0.585 -6.331 32.202 1.00 37.12 390 LEU A N 1
ATOM 3078 C CA . LEU A 1 390 ? 0.274 -7.759 32.011 1.00 37.12 390 LEU A CA 1
ATOM 3079 C C . LEU A 1 390 ? -1.182 -8.134 32.325 1.00 37.12 390 LEU A C 1
ATOM 3081 O O . LEU A 1 390 ? -1.708 -9.056 31.708 1.00 37.12 390 LEU A O 1
ATOM 3085 N N . ASN A 1 391 ? -1.822 -7.424 33.256 1.00 38.69 391 ASN A N 1
ATOM 3086 C CA . ASN A 1 391 ? -3.190 -7.694 33.698 1.00 38.69 391 ASN A CA 1
ATOM 3087 C C . ASN A 1 391 ? -4.283 -7.011 32.859 1.00 38.69 391 ASN A C 1
ATOM 3089 O O . ASN A 1 391 ? -5.467 -7.283 33.069 1.00 38.69 391 ASN A O 1
ATOM 3093 N N . LYS A 1 392 ? -3.935 -6.148 31.897 1.00 45.56 392 LYS A N 1
ATOM 3094 C CA . LYS A 1 392 ? -4.916 -5.636 30.928 1.00 45.56 392 LYS A CA 1
ATOM 3095 C C . LYS A 1 392 ? -5.151 -6.677 29.829 1.00 45.56 392 LYS A C 1
ATOM 3097 O O . LYS A 1 392 ? -4.216 -7.307 29.347 1.00 45.56 392 LYS A O 1
ATOM 3102 N N . LYS A 1 393 ? -6.407 -6.806 29.389 1.00 41.62 393 LYS A N 1
ATOM 3103 C CA . LYS A 1 393 ? -6.887 -7.747 28.352 1.00 41.62 393 LYS A CA 1
ATOM 3104 C C . LYS A 1 393 ? -6.176 -7.626 26.981 1.00 41.62 393 LYS A C 1
ATOM 3106 O O . LYS A 1 393 ? -6.360 -8.474 26.118 1.00 41.62 393 LYS A O 1
ATOM 3111 N N . ASP A 1 394 ? -5.324 -6.615 26.807 1.00 45.62 394 ASP A N 1
ATOM 3112 C CA . ASP A 1 394 ? -4.782 -6.146 25.526 1.00 45.62 394 ASP A CA 1
ATOM 3113 C C . ASP A 1 394 ? -3.421 -6.753 25.119 1.00 45.62 394 ASP A C 1
ATOM 3115 O O . ASP A 1 394 ? -2.876 -6.403 24.073 1.00 45.62 394 ASP A O 1
ATOM 3119 N N . TYR A 1 395 ? -2.821 -7.641 25.918 1.00 47.28 395 TYR A N 1
ATOM 3120 C CA . TYR A 1 395 ? -1.406 -7.993 25.740 1.00 47.28 395 TYR A CA 1
ATOM 3121 C C . TYR A 1 395 ? -1.168 -9.328 25.041 1.00 47.28 395 TYR A C 1
ATOM 3123 O O . TYR A 1 395 ? -0.840 -10.336 25.665 1.00 47.28 395 TYR A O 1
ATOM 3131 N N . THR A 1 396 ? -1.211 -9.318 23.711 1.00 40.62 396 THR A N 1
ATOM 3132 C CA . THR A 1 396 ? -0.523 -10.346 22.922 1.00 40.62 396 THR A CA 1
ATOM 3133 C C . THR A 1 396 ? 0.924 -9.924 22.658 1.00 40.62 396 THR A C 1
ATOM 3135 O O . THR A 1 396 ? 1.175 -8.850 22.117 1.00 40.62 396 THR A O 1
ATOM 3138 N N . ARG A 1 397 ? 1.872 -10.791 23.034 1.00 35.41 397 ARG A N 1
ATOM 3139 C CA . ARG A 1 397 ? 3.345 -10.650 22.962 1.00 35.41 397 ARG A CA 1
ATOM 3140 C C . ARG A 1 397 ? 3.961 -10.490 21.546 1.00 35.41 397 ARG A C 1
ATOM 3142 O O . ARG A 1 397 ? 5.137 -10.773 21.375 1.00 35.41 397 ARG A O 1
ATOM 3149 N N . PHE A 1 398 ? 3.224 -10.037 20.533 1.00 38.03 398 PHE A N 1
ATOM 3150 C CA . PHE A 1 398 ? 3.702 -9.998 19.138 1.00 38.03 398 PHE A CA 1
ATOM 3151 C C . PHE A 1 398 ? 3.615 -8.588 18.525 1.00 38.03 398 PHE A C 1
ATOM 3153 O O . PHE A 1 398 ? 2.916 -7.736 19.066 1.00 38.03 398 PHE A O 1
ATOM 3160 N N . SER A 1 399 ? 4.414 -8.329 17.483 1.00 43.06 399 SER A N 1
ATOM 3161 C CA . SER A 1 399 ? 4.944 -7.023 17.030 1.00 43.06 399 SER A CA 1
ATOM 3162 C C . SER A 1 399 ? 3.915 -5.911 16.754 1.00 43.06 399 SER A C 1
ATOM 3164 O O . SER A 1 399 ? 2.784 -6.181 16.348 1.00 43.06 399 SER A O 1
ATOM 3166 N N . ARG A 1 400 ? 4.330 -4.643 16.931 1.00 51.62 400 ARG A N 1
ATOM 3167 C CA . ARG A 1 400 ? 3.564 -3.445 16.517 1.00 51.62 400 ARG A CA 1
ATOM 3168 C C . ARG A 1 400 ? 3.152 -3.497 15.037 1.00 51.62 400 ARG A C 1
ATOM 3170 O O . ARG A 1 400 ? 2.033 -3.126 14.710 1.00 51.62 400 ARG A O 1
ATOM 3177 N N . ASN A 1 401 ? 3.989 -4.091 14.189 1.00 50.50 401 ASN A N 1
ATOM 3178 C CA . ASN A 1 401 ? 3.754 -4.231 12.751 1.00 50.50 401 ASN A CA 1
ATOM 3179 C C . ASN A 1 401 ? 2.430 -4.953 12.433 1.00 50.50 401 ASN A C 1
ATOM 3181 O O . ASN A 1 401 ? 1.700 -4.542 11.541 1.00 50.50 401 ASN A O 1
ATOM 3185 N N . SER A 1 402 ? 2.055 -5.969 13.224 1.00 54.31 402 SER A N 1
ATOM 3186 C CA . SER A 1 402 ? 0.842 -6.774 12.978 1.00 54.31 402 SER A CA 1
ATOM 3187 C C . SER A 1 402 ? -0.478 -5.995 13.035 1.00 54.31 402 SER A C 1
ATOM 3189 O O . SER A 1 402 ? -1.485 -6.471 12.509 1.00 54.31 402 SER A O 1
ATOM 3191 N N . THR A 1 403 ? -0.494 -4.829 13.692 1.00 66.56 403 THR A N 1
ATOM 3192 C CA . THR A 1 403 ? -1.690 -3.978 13.779 1.00 66.56 403 THR A CA 1
ATOM 3193 C C . THR A 1 403 ? -1.832 -3.012 12.607 1.00 66.56 403 THR A C 1
ATOM 3195 O O . THR A 1 403 ? -2.919 -2.490 12.388 1.00 66.56 403 THR A O 1
ATOM 3198 N N . VAL A 1 404 ? -0.764 -2.779 11.845 1.00 72.50 404 VAL A N 1
ATOM 3199 C CA . VAL A 1 404 ? -0.742 -1.773 10.776 1.00 72.50 404 VAL A CA 1
ATOM 3200 C C . VAL A 1 404 ? -1.509 -2.239 9.536 1.00 72.50 404 VAL A C 1
ATOM 3202 O O . VAL A 1 404 ? -2.231 -1.441 8.943 1.00 72.50 404 VAL A O 1
ATOM 3205 N N . ALA A 1 405 ? -1.429 -3.532 9.210 1.00 72.81 405 ALA A N 1
ATOM 3206 C CA . ALA A 1 405 ? -1.985 -4.108 7.982 1.00 72.81 405 ALA A CA 1
ATOM 3207 C C . ALA A 1 405 ? -3.489 -3.894 7.778 1.00 72.81 405 ALA A C 1
ATOM 3209 O O . ALA A 1 405 ? -3.953 -3.822 6.648 1.00 72.81 405 ALA A O 1
ATOM 3210 N N . GLY A 1 406 ? -4.259 -3.787 8.861 1.00 77.50 406 GLY A N 1
ATOM 3211 C CA . GLY A 1 406 ? -5.679 -3.458 8.780 1.00 77.50 406 GLY A CA 1
ATOM 3212 C C . GLY A 1 406 ? -5.989 -1.992 9.060 1.00 77.50 406 GLY A C 1
ATOM 3213 O O . GLY A 1 406 ? -6.832 -1.390 8.393 1.00 77.50 406 GLY A O 1
ATOM 3214 N N . VAL A 1 407 ? -5.318 -1.410 10.054 1.00 84.81 407 VAL A N 1
ATOM 3215 C CA . VAL A 1 407 ? -5.597 -0.039 10.500 1.00 84.81 407 VAL A CA 1
ATOM 3216 C C . VAL A 1 407 ? -5.318 0.963 9.388 1.00 84.81 407 VAL A C 1
ATOM 3218 O O . VAL A 1 407 ? -6.084 1.911 9.235 1.00 84.81 407 VAL A O 1
ATOM 3221 N N . GLU A 1 408 ? -4.261 0.751 8.605 1.00 86.88 408 GLU A N 1
ATOM 3222 C CA . GLU A 1 408 ? -3.832 1.741 7.627 1.00 86.88 408 GLU A CA 1
ATOM 3223 C C . GLU A 1 408 ? -4.695 1.804 6.362 1.00 86.88 408 GLU A C 1
ATOM 3225 O O . GLU A 1 408 ? -5.107 2.910 6.001 1.00 86.88 408 GLU A O 1
ATOM 3230 N N . PRO A 1 409 ? -5.095 0.673 5.749 1.00 88.38 409 PRO A N 1
ATOM 3231 C CA . PRO A 1 409 ? -6.117 0.701 4.709 1.00 88.38 409 PRO A CA 1
ATOM 3232 C C . PRO A 1 409 ? -7.416 1.345 5.209 1.00 88.38 409 PRO A C 1
ATOM 3234 O O . PRO A 1 409 ? -7.922 2.270 4.581 1.00 88.38 409 PRO A O 1
ATOM 3237 N N . ALA A 1 410 ? -7.924 0.945 6.384 1.00 88.50 410 ALA A N 1
ATOM 3238 C CA . ALA A 1 410 ? -9.156 1.518 6.939 1.00 88.50 410 ALA A CA 1
ATOM 3239 C C . ALA A 1 410 ? -9.045 3.037 7.175 1.00 88.50 410 ALA A C 1
ATOM 3241 O O . ALA A 1 410 ? -10.009 3.771 6.957 1.00 88.50 410 ALA A O 1
ATOM 3242 N N . ARG A 1 411 ? -7.863 3.525 7.578 1.00 89.06 411 ARG A N 1
ATOM 3243 C CA . ARG A 1 411 ? -7.584 4.960 7.734 1.00 89.06 411 ARG A CA 1
ATOM 3244 C C . ARG A 1 411 ? -7.623 5.686 6.400 1.00 89.06 411 ARG A C 1
ATOM 3246 O O . ARG A 1 411 ? -8.193 6.771 6.338 1.00 89.06 411 ARG A O 1
ATOM 3253 N N . LEU A 1 412 ? -7.043 5.099 5.355 1.00 89.50 412 LEU A N 1
ATOM 3254 C CA . LEU A 1 412 ? -7.081 5.665 4.013 1.00 89.50 412 LEU A CA 1
ATOM 3255 C C . LEU A 1 412 ? -8.528 5.804 3.520 1.00 89.50 412 LEU A C 1
ATOM 3257 O O . LEU A 1 412 ? -8.913 6.884 3.093 1.00 89.50 412 LEU A O 1
ATOM 3261 N N . PHE A 1 413 ? -9.356 4.767 3.655 1.00 88.12 413 PHE A N 1
ATOM 3262 C CA . PHE A 1 413 ? -10.764 4.843 3.244 1.00 88.12 413 PHE A CA 1
ATOM 3263 C C . PHE A 1 413 ? -11.586 5.837 4.075 1.00 88.12 413 PHE A C 1
ATOM 3265 O O . PHE A 1 413 ? -12.406 6.562 3.512 1.00 88.12 413 PHE A O 1
ATOM 3272 N N . ALA A 1 414 ? -11.337 5.924 5.387 1.00 87.50 414 ALA A N 1
ATOM 3273 C CA . ALA A 1 414 ? -11.963 6.936 6.239 1.00 87.50 414 ALA A CA 1
ATOM 3274 C C . ALA A 1 414 ? -11.550 8.359 5.821 1.00 87.50 414 ALA A C 1
ATOM 3276 O O . ALA A 1 414 ? -12.403 9.228 5.694 1.00 87.50 414 ALA A O 1
ATOM 3277 N N . ARG A 1 415 ? -10.261 8.587 5.527 1.00 87.38 415 ARG A N 1
ATOM 3278 C CA . ARG A 1 415 ? -9.739 9.864 5.000 1.00 87.38 415 ARG A CA 1
ATOM 3279 C C . ARG A 1 415 ? -10.391 10.262 3.673 1.00 87.38 415 ARG A C 1
ATOM 3281 O O . ARG A 1 415 ? -10.571 11.446 3.420 1.00 87.38 415 ARG A O 1
ATOM 3288 N N . LEU A 1 416 ? -10.743 9.288 2.837 1.00 85.06 416 LEU A N 1
ATOM 3289 C CA . LEU A 1 416 ? -11.395 9.512 1.546 1.00 85.06 416 LEU A CA 1
ATOM 3290 C C . LEU A 1 416 ? -12.922 9.646 1.643 1.00 85.06 416 LEU A C 1
ATOM 3292 O O . LEU A 1 416 ? -13.576 9.825 0.630 1.00 85.06 416 LEU A O 1
ATOM 3296 N N . ASN A 1 417 ? -13.512 9.582 2.834 1.00 81.00 417 ASN A N 1
ATOM 3297 C CA . ASN A 1 417 ? -14.962 9.585 3.020 1.00 81.00 417 ASN A CA 1
ATOM 3298 C C . ASN A 1 417 ? -15.718 8.463 2.285 1.00 81.00 417 ASN A C 1
ATOM 3300 O O . ASN A 1 417 ? -16.839 8.650 1.827 1.00 81.00 417 ASN A O 1
ATOM 3304 N N . TRP A 1 418 ? -15.105 7.288 2.154 1.00 75.38 418 TRP A N 1
ATOM 3305 C CA . TRP A 1 418 ? -15.622 6.249 1.263 1.00 75.38 418 TRP A CA 1
ATOM 3306 C C . TRP A 1 418 ? -16.825 5.483 1.816 1.00 75.38 418 TRP A C 1
ATOM 3308 O O . TRP A 1 418 ? -17.668 5.006 1.065 1.00 75.38 418 TRP A O 1
ATOM 3318 N N . THR A 1 419 ? -16.855 5.276 3.131 1.00 69.12 419 THR A N 1
ATOM 3319 C CA . THR A 1 419 ? -17.680 4.218 3.732 1.00 69.12 419 THR A CA 1
ATOM 3320 C C . THR A 1 419 ? -18.878 4.764 4.497 1.00 69.12 419 THR A C 1
ATOM 3322 O O . THR A 1 419 ? -19.935 4.139 4.517 1.00 69.12 419 THR A O 1
ATOM 3325 N N . PHE A 1 420 ? -18.720 5.928 5.122 1.00 74.31 420 PHE A N 1
ATOM 3326 C CA . PHE A 1 420 ? -19.763 6.565 5.922 1.00 74.31 420 PHE A CA 1
ATOM 3327 C C . PHE A 1 420 ? -20.024 8.002 5.477 1.00 74.31 420 PHE A C 1
ATOM 3329 O O . PHE A 1 420 ? -19.347 8.529 4.593 1.00 74.31 420 PHE A O 1
ATOM 3336 N N . ASP A 1 421 ? -20.996 8.659 6.094 1.00 74.12 421 ASP A N 1
ATOM 3337 C CA . ASP A 1 421 ? -21.130 10.109 6.038 1.00 74.12 421 ASP A CA 1
ATOM 3338 C C . ASP A 1 421 ? -19.857 10.818 6.570 1.00 74.12 421 ASP A C 1
ATOM 3340 O O . ASP A 1 421 ? -19.123 10.243 7.386 1.00 74.12 421 ASP A O 1
ATOM 3344 N N . PRO A 1 422 ? -19.563 12.054 6.117 1.00 76.75 422 PRO A N 1
ATOM 3345 C CA . PRO A 1 422 ? -18.336 12.770 6.482 1.00 76.75 422 PRO A CA 1
ATOM 3346 C C . PRO A 1 422 ? -18.106 12.898 7.993 1.00 76.75 422 PRO A C 1
ATOM 3348 O O . PRO A 1 422 ? -16.994 12.668 8.465 1.00 76.75 422 PRO A O 1
ATOM 3351 N N . ASP A 1 423 ? -19.155 13.180 8.771 1.00 74.00 423 ASP A N 1
ATOM 3352 C CA . ASP A 1 423 ? -19.054 13.334 10.228 1.00 74.00 423 ASP A CA 1
ATOM 3353 C C . ASP A 1 423 ? -18.619 12.026 10.905 1.00 74.00 423 ASP A C 1
ATOM 3355 O O . ASP A 1 423 ? -17.787 12.004 11.821 1.00 74.00 423 ASP A O 1
ATOM 3359 N N . THR A 1 424 ? -19.170 10.908 10.438 1.00 74.12 424 THR A N 1
ATOM 3360 C CA . THR A 1 424 ? -18.842 9.575 10.936 1.00 74.12 424 THR A CA 1
ATOM 3361 C C . THR A 1 424 ? -17.438 9.135 10.519 1.00 74.12 424 THR A C 1
ATOM 3363 O O . THR A 1 424 ? -16.700 8.577 11.342 1.00 74.12 424 THR A O 1
ATOM 3366 N N . ASN A 1 425 ? -17.017 9.431 9.286 1.00 78.06 425 ASN A N 1
ATOM 3367 C CA . ASN A 1 425 ? -15.650 9.164 8.838 1.00 78.06 425 ASN A CA 1
ATOM 3368 C C . ASN A 1 425 ? -14.621 9.978 9.615 1.00 78.06 425 ASN A C 1
ATOM 3370 O O . ASN A 1 425 ? -13.605 9.418 10.015 1.00 78.06 425 ASN A O 1
ATOM 3374 N N . ASP A 1 426 ? -14.894 11.245 9.916 1.00 80.94 426 ASP A N 1
ATOM 3375 C CA . ASP A 1 426 ? -14.020 12.088 10.734 1.00 80.94 426 ASP A CA 1
ATOM 3376 C C . ASP A 1 426 ? -13.792 11.492 12.128 1.00 80.94 426 ASP A C 1
ATOM 3378 O O . ASP A 1 426 ? -12.686 11.511 12.683 1.00 80.94 426 ASP A O 1
ATOM 3382 N N . LEU A 1 427 ? -14.840 10.922 12.721 1.00 77.56 427 LEU A N 1
ATOM 3383 C CA . LEU A 1 427 ? -14.747 10.257 14.017 1.00 77.56 427 LEU A CA 1
ATOM 3384 C C . LEU A 1 427 ? -13.971 8.946 13.937 1.00 77.56 427 LEU A C 1
ATOM 3386 O O . LEU A 1 427 ? -13.137 8.679 14.812 1.00 77.56 427 LEU A O 1
ATOM 3390 N N . LEU A 1 428 ? -14.222 8.150 12.897 1.00 81.88 428 LEU A N 1
ATOM 3391 C CA . LEU A 1 428 ? -13.484 6.924 12.627 1.00 81.88 428 LEU A CA 1
ATOM 3392 C C . LEU A 1 428 ? -12.000 7.224 12.378 1.00 81.88 428 LEU A C 1
ATOM 3394 O O . LEU A 1 428 ? -11.135 6.581 12.973 1.00 81.88 428 LEU A O 1
ATOM 3398 N N . LEU A 1 429 ? -11.701 8.255 11.592 1.00 85.88 429 LEU A N 1
ATOM 3399 C CA . LEU A 1 429 ? -10.358 8.729 11.291 1.00 85.88 429 LEU A CA 1
ATOM 3400 C C . LEU A 1 429 ? -9.633 9.147 12.571 1.00 85.88 429 LEU A C 1
ATOM 3402 O O . LEU A 1 429 ? -8.547 8.644 12.853 1.00 85.88 429 LEU A O 1
ATOM 3406 N N . ARG A 1 430 ? -10.269 9.955 13.429 1.00 81.88 430 ARG A N 1
ATOM 3407 C CA . ARG A 1 430 ? -9.714 10.319 14.747 1.00 81.88 430 ARG A CA 1
ATOM 3408 C C . ARG A 1 430 ? -9.478 9.099 15.640 1.00 81.88 430 ARG A C 1
ATOM 3410 O O . ARG A 1 430 ? -8.540 9.100 16.440 1.00 81.88 430 ARG A O 1
ATOM 3417 N N . ALA A 1 431 ? -10.326 8.072 15.572 1.00 78.25 431 ALA A N 1
ATOM 3418 C CA . ALA A 1 431 ? -10.140 6.837 16.336 1.00 78.25 431 ALA A CA 1
ATOM 3419 C C . ALA A 1 431 ? -8.951 6.012 15.812 1.00 78.25 431 ALA A C 1
ATOM 3421 O O . ALA A 1 431 ? -8.119 5.566 16.607 1.00 78.25 431 ALA A O 1
ATOM 3422 N N . LEU A 1 432 ? -8.829 5.878 14.490 1.00 82.31 432 LEU A N 1
ATOM 3423 C CA . LEU A 1 432 ? -7.720 5.207 13.806 1.00 82.31 432 LEU A CA 1
ATOM 3424 C C . LEU A 1 432 ? -6.386 5.933 14.047 1.00 82.31 432 LEU A C 1
ATOM 3426 O O . LEU A 1 432 ? -5.387 5.299 14.386 1.00 82.31 432 LEU A O 1
ATOM 3430 N N . GLU A 1 433 ? -6.371 7.265 13.998 1.00 79.88 433 GLU A N 1
ATOM 3431 C CA . GLU A 1 433 ? -5.195 8.079 14.321 1.00 79.88 433 GLU A CA 1
ATOM 3432 C C . GLU A 1 433 ? -4.769 7.941 15.787 1.00 79.88 433 GLU A C 1
ATOM 3434 O O . GLU A 1 433 ? -3.581 7.824 16.077 1.00 79.88 433 GLU A O 1
ATOM 3439 N N . LYS A 1 434 ? -5.715 7.873 16.735 1.00 73.19 434 LYS A N 1
ATOM 3440 C CA . LYS A 1 434 ? -5.404 7.604 18.155 1.00 73.19 434 LYS A CA 1
ATOM 3441 C C . LYS A 1 434 ? -4.798 6.217 18.378 1.00 73.19 434 LYS A C 1
ATOM 3443 O O . LYS A 1 434 ? -4.137 6.001 19.395 1.00 73.19 434 LYS A O 1
ATOM 3448 N N . ARG A 1 435 ? -5.049 5.271 17.472 1.00 71.31 435 ARG A N 1
ATOM 3449 C CA . ARG A 1 435 ? -4.444 3.933 17.474 1.00 71.31 435 ARG A CA 1
ATOM 3450 C C . ARG A 1 435 ? -2.995 3.960 16.984 1.00 71.31 435 ARG A C 1
ATOM 3452 O O . ARG A 1 435 ? -2.214 3.121 17.427 1.00 71.31 435 ARG A O 1
ATOM 3459 N N . ARG A 1 436 ? -2.604 4.937 16.154 1.00 71.88 436 ARG A N 1
ATOM 3460 C CA . ARG A 1 436 ? -1.204 5.179 15.769 1.00 71.88 436 ARG A CA 1
ATOM 3461 C C . ARG A 1 436 ? -0.466 5.795 16.965 1.00 71.88 436 ARG A C 1
ATOM 3463 O O . ARG A 1 436 ? -0.408 7.005 17.127 1.00 71.88 436 ARG A O 1
ATOM 3470 N N . ALA A 1 437 ? 0.104 4.958 17.835 1.00 69.69 437 ALA A N 1
ATOM 3471 C CA . ALA A 1 437 ? 0.978 5.427 18.923 1.00 69.69 437 ALA A CA 1
ATOM 3472 C C . ALA A 1 437 ? 2.410 5.747 18.462 1.00 69.69 437 ALA A C 1
ATOM 3474 O O . ALA A 1 437 ? 3.267 6.054 19.298 1.00 69.69 437 ALA A O 1
ATOM 3475 N N . ASN A 1 438 ? 2.680 5.628 17.159 1.00 77.81 438 ASN A N 1
ATOM 3476 C CA . ASN A 1 438 ? 3.974 5.921 16.575 1.00 77.81 438 ASN A CA 1
ATOM 3477 C C . ASN A 1 438 ? 4.191 7.443 16.534 1.00 77.81 438 ASN A C 1
ATOM 3479 O O . ASN A 1 438 ? 3.500 8.135 15.788 1.00 77.81 438 ASN A O 1
ATOM 3483 N N . PRO A 1 439 ? 5.161 7.981 17.293 1.00 75.94 439 PRO A N 1
ATOM 3484 C CA . PRO A 1 439 ? 5.418 9.415 17.328 1.00 75.94 439 PRO A CA 1
ATOM 3485 C C . PRO A 1 439 ? 5.970 9.977 16.010 1.00 75.94 439 PRO A C 1
ATOM 3487 O O . PRO A 1 439 ? 6.029 11.195 15.887 1.00 75.94 439 PRO A O 1
ATOM 3490 N N . LEU A 1 440 ? 6.396 9.135 15.059 1.00 82.06 440 LEU A N 1
ATOM 3491 C CA . LEU A 1 440 ? 6.856 9.562 13.733 1.00 82.06 440 LEU A CA 1
ATOM 3492 C C . LEU A 1 440 ? 5.720 9.730 12.718 1.00 82.06 440 LEU A C 1
ATOM 3494 O O . LEU A 1 440 ? 5.945 10.342 11.682 1.00 82.06 440 LEU A O 1
ATOM 3498 N N . ALA A 1 441 ? 4.532 9.196 13.003 1.00 83.62 441 ALA A N 1
ATOM 3499 C CA . ALA A 1 441 ? 3.382 9.312 12.119 1.00 83.62 441 ALA A CA 1
ATOM 3500 C C . ALA A 1 441 ? 2.796 10.735 12.130 1.00 83.62 441 ALA A C 1
ATOM 3502 O O . ALA A 1 441 ? 2.740 11.394 13.177 1.00 83.62 441 ALA A O 1
ATOM 3503 N N . ASP A 1 442 ? 2.314 11.178 10.969 1.00 83.69 442 ASP A N 1
ATOM 3504 C CA . ASP A 1 442 ? 1.568 12.425 10.806 1.00 83.69 442 ASP A CA 1
ATOM 3505 C C . ASP A 1 442 ? 0.050 12.188 10.757 1.00 83.69 442 ASP A C 1
ATOM 3507 O O . ASP A 1 442 ? -0.436 11.056 10.714 1.00 83.69 442 ASP A O 1
ATOM 3511 N N . SER A 1 443 ? -0.707 13.280 10.875 1.00 83.69 443 SER A N 1
ATOM 3512 C CA . SER A 1 443 ? -2.171 13.262 10.760 1.00 83.69 443 SER A CA 1
ATOM 3513 C C . SER A 1 443 ? -2.583 13.258 9.293 1.00 83.69 443 SER A C 1
ATOM 3515 O O . SER A 1 443 ? -1.856 13.786 8.451 1.00 83.69 443 SER A O 1
ATOM 3517 N N . ALA A 1 444 ? -3.769 12.734 8.989 1.00 85.50 444 ALA A N 1
ATOM 3518 C CA . ALA A 1 444 ? -4.320 12.715 7.635 1.00 85.50 444 ALA A CA 1
ATOM 3519 C C . ALA A 1 444 ? -4.322 14.109 6.993 1.00 85.50 444 ALA A C 1
ATOM 3521 O O . ALA A 1 444 ? -3.860 14.259 5.870 1.00 85.50 444 ALA A O 1
ATOM 3522 N N . HIS A 1 445 ? -4.701 15.140 7.752 1.00 83.88 445 HIS A N 1
ATOM 3523 C CA . HIS A 1 445 ? -4.706 16.518 7.263 1.00 83.88 445 HIS A CA 1
ATOM 3524 C C . HIS A 1 445 ? -3.316 17.021 6.834 1.00 83.88 445 HIS A C 1
ATOM 3526 O O . HIS A 1 445 ? -3.180 17.742 5.849 1.00 83.88 445 HIS A O 1
ATOM 3532 N N . ARG A 1 446 ? -2.253 16.641 7.557 1.00 81.81 446 ARG A N 1
ATOM 3533 C CA . ARG A 1 446 ? -0.880 16.984 7.155 1.00 81.81 446 ARG A CA 1
ATOM 3534 C C . ARG A 1 446 ? -0.423 16.187 5.946 1.00 81.81 446 ARG A C 1
ATOM 3536 O O . ARG A 1 446 ? 0.264 16.738 5.093 1.00 81.81 446 ARG A O 1
ATOM 3543 N N . GLU A 1 447 ? -0.797 14.915 5.877 1.00 87.25 447 GLU A N 1
ATOM 3544 C CA . GLU A 1 447 ? -0.535 14.080 4.707 1.00 87.25 447 GLU A CA 1
ATOM 3545 C C . GLU A 1 447 ? -1.245 14.640 3.458 1.00 87.25 447 GLU A C 1
ATOM 3547 O O . GLU A 1 447 ? -0.652 14.638 2.384 1.00 87.25 447 GLU A O 1
ATOM 3552 N N . ASP A 1 448 ? -2.457 15.197 3.593 1.00 88.56 448 ASP A N 1
ATOM 3553 C CA . ASP A 1 448 ? -3.181 15.884 2.508 1.00 88.56 448 ASP A CA 1
ATOM 3554 C C . ASP A 1 448 ? -2.419 17.111 1.995 1.00 88.56 448 ASP A C 1
ATOM 3556 O O . ASP A 1 448 ? -2.228 17.282 0.790 1.00 88.56 448 ASP A O 1
ATOM 3560 N N . GLN A 1 449 ? -1.956 17.963 2.914 1.00 85.81 449 GLN A N 1
ATOM 3561 C CA . GLN A 1 449 ? -1.166 19.148 2.572 1.00 85.81 449 GLN A CA 1
ATOM 3562 C C . GLN A 1 449 ? 0.163 18.766 1.912 1.00 85.81 449 GLN A C 1
ATOM 3564 O O . GLN A 1 449 ? 0.550 19.360 0.905 1.00 85.81 449 GLN A O 1
ATOM 3569 N N . ALA A 1 450 ? 0.849 17.757 2.458 1.00 85.62 450 ALA A N 1
ATOM 3570 C CA . ALA A 1 450 ? 2.098 17.247 1.908 1.00 85.62 450 ALA A CA 1
ATOM 3571 C C . ALA A 1 450 ? 1.899 16.667 0.503 1.00 85.62 450 ALA A C 1
ATOM 3573 O O . ALA A 1 450 ? 2.744 16.888 -0.362 1.00 85.62 450 ALA A O 1
ATOM 3574 N N . ALA A 1 451 ? 0.780 15.985 0.254 1.00 90.31 451 ALA A N 1
ATOM 3575 C CA . ALA A 1 451 ? 0.485 15.410 -1.049 1.00 90.31 451 ALA A CA 1
ATOM 3576 C C . ALA A 1 451 ? 0.298 16.466 -2.136 1.00 90.31 451 ALA A C 1
ATOM 3578 O O . ALA A 1 451 ? 0.881 16.330 -3.213 1.00 90.31 451 ALA A O 1
ATOM 3579 N N . LYS A 1 452 ? -0.440 17.542 -1.836 1.00 90.44 452 LYS A N 1
ATOM 3580 C CA . LYS A 1 452 ? -0.590 18.686 -2.748 1.00 90.44 452 LYS A CA 1
ATOM 3581 C C . LYS A 1 452 ? 0.767 19.339 -3.033 1.00 90.44 452 LYS A C 1
ATOM 3583 O O . LYS A 1 452 ? 1.186 19.389 -4.182 1.00 90.44 452 LYS A O 1
ATOM 3588 N N . ALA A 1 453 ? 1.517 19.688 -1.985 1.00 87.75 453 ALA A N 1
ATOM 3589 C CA . ALA A 1 453 ? 2.833 20.317 -2.127 1.00 87.75 453 ALA A CA 1
ATOM 3590 C C . ALA A 1 453 ? 3.846 19.452 -2.903 1.00 87.75 453 ALA A C 1
ATOM 3592 O O . ALA A 1 453 ? 4.676 19.973 -3.647 1.00 87.75 453 ALA A O 1
ATOM 3593 N N . ARG A 1 454 ? 3.795 18.123 -2.744 1.00 89.62 454 ARG A N 1
ATOM 3594 C CA . ARG A 1 454 ? 4.655 17.192 -3.489 1.00 89.62 454 ARG A CA 1
ATOM 3595 C C . ARG A 1 454 ? 4.287 17.115 -4.959 1.00 89.62 454 ARG A C 1
ATOM 3597 O O . ARG A 1 454 ? 5.197 17.098 -5.781 1.00 89.62 454 ARG A O 1
ATOM 3604 N N . LEU A 1 455 ? 2.997 17.064 -5.290 1.00 92.25 455 LEU A N 1
ATOM 3605 C CA . LEU A 1 455 ? 2.572 17.106 -6.687 1.00 92.25 455 LEU A CA 1
ATOM 3606 C C . LEU A 1 455 ? 2.998 18.428 -7.336 1.00 92.25 455 LEU A C 1
ATOM 3608 O O . LEU A 1 455 ? 3.593 18.407 -8.410 1.00 92.25 455 LEU A O 1
ATOM 3612 N N . ASP A 1 456 ? 2.788 19.551 -6.649 1.00 90.50 456 ASP A N 1
ATOM 3613 C CA . ASP A 1 456 ? 3.199 20.871 -7.136 1.00 90.50 456 ASP A CA 1
ATOM 3614 C C . ASP A 1 456 ? 4.714 20.939 -7.373 1.00 90.50 456 ASP A C 1
ATOM 3616 O O . ASP A 1 456 ? 5.162 21.464 -8.388 1.00 90.50 456 ASP A O 1
ATOM 3620 N N . SER A 1 457 ? 5.514 20.351 -6.478 1.00 89.44 457 SER A N 1
ATOM 3621 C CA . SER A 1 457 ? 6.970 20.255 -6.635 1.00 89.44 457 SER A CA 1
ATOM 3622 C C . SER A 1 457 ? 7.391 19.346 -7.799 1.00 89.44 457 SER A C 1
ATOM 3624 O O . SER A 1 457 ? 8.310 19.690 -8.542 1.00 89.44 457 SER A O 1
ATOM 3626 N N . LEU A 1 458 ? 6.708 18.215 -8.013 1.00 90.88 458 LEU A N 1
ATOM 3627 C CA . LEU A 1 458 ? 6.953 17.331 -9.163 1.00 90.88 458 LEU A CA 1
ATOM 3628 C C . LEU A 1 458 ? 6.660 18.034 -10.497 1.00 90.88 458 LEU A C 1
ATOM 3630 O O . LEU A 1 458 ? 7.374 17.818 -11.476 1.00 90.88 458 LEU A O 1
ATOM 3634 N N . LEU A 1 459 ? 5.628 18.881 -10.525 1.00 90.81 459 LEU A N 1
ATOM 3635 C CA . LEU A 1 459 ? 5.197 19.629 -11.708 1.00 90.81 459 LEU A CA 1
ATOM 3636 C C . LEU A 1 459 ? 5.863 21.014 -11.834 1.00 90.81 459 LEU A C 1
ATOM 3638 O O . LEU A 1 459 ? 5.666 21.706 -12.836 1.00 90.81 459 LEU A O 1
ATOM 3642 N N . ALA A 1 460 ? 6.675 21.424 -10.856 1.00 87.12 460 ALA A N 1
ATOM 3643 C CA . ALA A 1 460 ? 7.312 22.735 -10.833 1.00 87.12 460 ALA A CA 1
ATOM 3644 C C . ALA A 1 460 ? 8.232 22.957 -12.045 1.00 87.12 460 ALA A C 1
ATOM 3646 O O . ALA A 1 460 ? 8.878 22.037 -12.554 1.00 87.12 460 ALA A O 1
ATOM 3647 N N . GLY A 1 461 ? 8.312 24.213 -12.503 1.00 79.81 461 GLY A N 1
ATOM 3648 C CA . GLY A 1 461 ? 9.188 24.603 -13.611 1.00 79.81 461 GLY A CA 1
ATOM 3649 C C . GLY A 1 461 ? 8.923 23.816 -14.898 1.00 79.81 461 GLY A C 1
ATOM 3650 O O . GLY A 1 461 ? 9.879 23.374 -15.535 1.00 79.81 461 GLY A O 1
ATOM 3651 N N . GLU A 1 462 ? 7.646 23.596 -15.235 1.00 81.19 462 GLU A N 1
ATOM 3652 C CA . GLU A 1 462 ? 7.193 22.808 -16.398 1.00 81.19 462 GLU A CA 1
ATOM 3653 C C . GLU A 1 462 ? 7.652 21.337 -16.354 1.00 81.19 462 GLU A C 1
ATOM 3655 O O . GLU A 1 462 ? 7.853 20.703 -17.387 1.00 81.19 462 GLU A O 1
ATOM 3660 N N . GLY A 1 463 ? 7.892 20.789 -15.158 1.00 83.44 463 GLY A N 1
ATOM 3661 C CA . GLY A 1 463 ? 8.347 19.410 -14.985 1.00 83.44 463 GLY A CA 1
ATOM 3662 C C . GLY A 1 463 ? 9.785 19.153 -15.451 1.00 83.44 463 GLY A C 1
ATOM 3663 O O . GLY A 1 463 ? 10.182 17.997 -15.577 1.00 83.44 463 GLY A O 1
ATOM 3664 N N . ARG A 1 464 ? 10.612 20.185 -15.688 1.00 87.88 464 ARG A N 1
ATOM 3665 C CA . ARG A 1 464 ? 12.000 20.015 -16.179 1.00 87.88 464 ARG A CA 1
ATOM 3666 C C . ARG A 1 464 ? 12.870 19.166 -15.250 1.00 87.88 464 ARG A C 1
ATOM 3668 O O . ARG A 1 464 ? 13.677 18.358 -15.713 1.00 87.88 464 ARG A O 1
ATOM 3675 N N . VAL A 1 465 ? 12.714 19.337 -13.937 1.00 89.56 465 VAL A N 1
ATOM 3676 C CA . VAL A 1 465 ? 13.477 18.574 -12.934 1.00 89.56 465 VAL A CA 1
ATOM 3677 C C . VAL A 1 465 ? 13.019 17.113 -12.909 1.00 89.56 465 VAL A C 1
ATOM 3679 O O . VAL A 1 465 ? 13.855 16.207 -12.892 1.00 89.56 465 VAL A O 1
ATOM 3682 N N . LEU A 1 466 ? 11.705 16.881 -12.991 1.00 92.81 466 LEU A N 1
ATOM 3683 C CA . LEU A 1 466 ? 11.118 15.549 -13.118 1.00 92.81 466 LEU A CA 1
ATOM 3684 C C . LEU A 1 466 ? 11.581 14.855 -14.407 1.00 92.8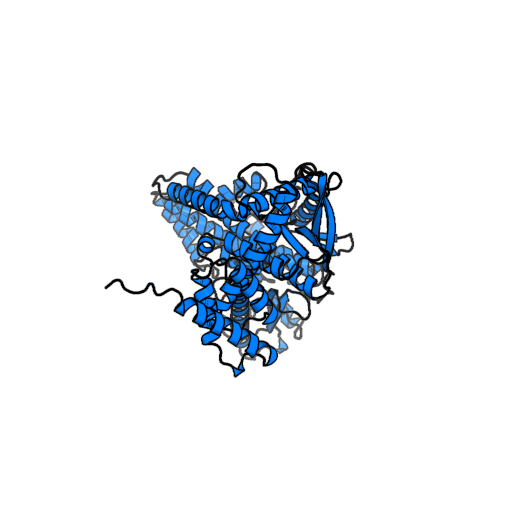1 466 LEU A C 1
ATOM 3686 O O . LEU A 1 466 ? 12.048 13.720 -14.346 1.00 92.81 466 LEU A O 1
ATOM 3690 N N . ALA A 1 467 ? 11.551 15.552 -15.545 1.00 93.31 467 ALA A N 1
ATOM 3691 C CA . ALA A 1 467 ? 12.041 15.058 -16.831 1.00 93.31 467 ALA A CA 1
ATOM 3692 C C . ALA A 1 467 ? 13.507 14.611 -16.746 1.00 93.31 467 ALA A C 1
ATOM 3694 O O . ALA A 1 467 ? 13.861 13.523 -17.199 1.00 93.31 467 ALA A O 1
ATOM 3695 N N . GLY A 1 468 ? 14.361 15.423 -16.112 1.00 92.00 468 GLY A N 1
ATOM 3696 C CA . GLY A 1 468 ? 15.759 15.076 -15.865 1.00 92.00 468 GLY A CA 1
ATOM 3697 C C . GLY A 1 468 ? 15.926 13.856 -14.952 1.00 92.00 468 GLY A C 1
ATOM 3698 O O . GLY A 1 468 ? 16.809 13.032 -15.190 1.00 92.00 468 GLY A O 1
ATOM 3699 N N . CYS A 1 469 ? 15.081 13.712 -13.928 1.00 92.44 469 CYS A N 1
ATOM 3700 C CA . CYS A 1 469 ? 15.092 12.560 -13.025 1.00 92.44 469 CYS A CA 1
ATOM 3701 C C . CYS A 1 469 ? 14.673 11.263 -13.733 1.00 92.44 469 CYS A C 1
ATOM 3703 O O . CYS A 1 469 ? 15.423 10.286 -13.703 1.00 92.44 469 CYS A O 1
ATOM 3705 N N . LEU A 1 470 ? 13.530 11.267 -14.426 1.00 94.56 470 LEU A N 1
ATOM 3706 C CA . LEU A 1 470 ? 13.021 10.111 -15.173 1.00 94.56 470 LEU A CA 1
ATOM 3707 C C . LEU A 1 470 ? 13.988 9.692 -16.280 1.00 94.56 470 LEU A C 1
ATOM 3709 O O . LEU A 1 470 ? 14.310 8.511 -16.403 1.00 94.56 470 LEU A O 1
ATOM 3713 N N . ARG A 1 471 ? 14.554 10.665 -17.005 1.00 94.00 471 ARG A N 1
ATOM 3714 C CA . ARG A 1 471 ? 15.624 10.421 -17.977 1.00 94.00 471 ARG A CA 1
ATOM 3715 C C . ARG A 1 471 ? 16.814 9.701 -17.347 1.00 94.00 471 ARG A C 1
ATOM 3717 O O . ARG A 1 471 ? 17.306 8.740 -17.929 1.00 94.00 471 ARG A O 1
ATOM 3724 N N . ARG A 1 472 ? 17.291 10.147 -16.180 1.00 92.25 472 ARG A N 1
ATOM 3725 C CA . ARG A 1 472 ? 18.425 9.502 -15.494 1.00 92.25 472 ARG A CA 1
ATOM 3726 C C . ARG A 1 472 ? 18.100 8.071 -15.090 1.00 92.25 472 ARG A C 1
ATOM 3728 O O . ARG A 1 472 ? 18.925 7.204 -15.348 1.00 92.25 472 ARG A O 1
ATOM 3735 N N . LEU A 1 473 ? 16.919 7.829 -14.517 1.00 92.75 473 LEU A N 1
ATOM 3736 C CA . LEU A 1 473 ? 16.477 6.485 -14.131 1.00 92.75 473 LEU A CA 1
ATOM 3737 C C . LEU A 1 473 ? 16.411 5.542 -15.337 1.00 92.75 473 LEU A C 1
ATOM 3739 O O . LEU A 1 473 ? 16.917 4.425 -15.265 1.00 92.75 473 LEU A O 1
ATOM 3743 N N . PHE A 1 474 ? 15.860 6.016 -16.453 1.00 93.00 474 PHE A N 1
ATOM 3744 C CA . PHE A 1 474 ? 15.790 5.244 -17.688 1.00 93.00 474 PHE A CA 1
ATOM 3745 C C . PHE A 1 474 ? 17.183 4.979 -18.288 1.00 93.00 474 PHE A C 1
ATOM 3747 O O . PHE A 1 474 ? 17.523 3.851 -18.635 1.00 93.00 474 PHE A O 1
ATOM 3754 N N . GLU A 1 475 ? 18.055 5.988 -18.350 1.00 92.25 475 GLU A N 1
ATOM 3755 C CA . GLU A 1 475 ? 19.433 5.798 -18.818 1.00 92.25 475 GLU A CA 1
ATOM 3756 C C . GLU A 1 475 ? 20.259 4.901 -17.878 1.00 92.25 475 GLU A C 1
ATOM 3758 O O . GLU A 1 475 ? 21.127 4.161 -18.344 1.00 92.25 475 GLU A O 1
ATOM 3763 N N . ASP A 1 476 ? 20.019 4.953 -16.564 1.00 90.00 476 ASP A N 1
ATOM 3764 C CA . ASP A 1 476 ? 20.596 4.026 -15.585 1.00 90.00 476 ASP A CA 1
ATOM 3765 C C . ASP A 1 476 ? 20.170 2.588 -15.887 1.00 90.00 476 ASP A C 1
ATOM 3767 O O . ASP A 1 476 ? 21.012 1.689 -15.882 1.00 90.00 476 ASP A O 1
ATOM 3771 N N . GLU A 1 477 ? 18.893 2.369 -16.190 1.00 89.00 477 GLU A N 1
ATOM 3772 C CA . GLU A 1 477 ? 18.371 1.062 -16.570 1.00 89.00 477 GLU A CA 1
ATOM 3773 C C . GLU A 1 477 ? 19.029 0.532 -17.849 1.00 89.00 477 GLU A C 1
ATOM 3775 O O . GLU A 1 477 ? 19.568 -0.577 -17.833 1.00 89.00 477 GLU A O 1
ATOM 3780 N N . ILE A 1 478 ? 19.095 1.342 -18.911 1.00 90.19 478 ILE A N 1
ATOM 3781 C CA . ILE A 1 478 ? 19.781 0.984 -20.163 1.00 90.19 478 ILE A CA 1
ATOM 3782 C C . ILE A 1 478 ? 21.222 0.570 -19.880 1.00 90.19 478 ILE A C 1
ATOM 3784 O O . ILE A 1 478 ? 21.668 -0.508 -20.285 1.00 90.19 478 ILE A O 1
ATOM 3788 N N . ARG A 1 479 ? 21.960 1.404 -19.137 1.00 89.69 479 ARG A N 1
ATOM 3789 C CA . ARG A 1 479 ? 23.357 1.127 -18.782 1.00 89.69 479 ARG A CA 1
ATOM 3790 C C . ARG A 1 479 ? 23.494 -0.162 -17.992 1.00 89.69 479 ARG A C 1
ATOM 3792 O O . ARG A 1 479 ? 24.462 -0.898 -18.185 1.00 89.69 479 ARG A O 1
ATOM 3799 N N . ALA A 1 480 ? 22.550 -0.437 -17.103 1.00 85.69 480 ALA A N 1
ATOM 3800 C CA . ALA A 1 480 ? 22.595 -1.588 -16.227 1.00 85.69 480 ALA A CA 1
ATOM 3801 C C . ALA A 1 480 ? 22.158 -2.887 -16.932 1.00 85.69 480 ALA A C 1
ATOM 3803 O O . ALA A 1 480 ? 22.619 -3.961 -16.538 1.00 85.69 480 ALA A O 1
ATOM 3804 N N . THR A 1 481 ? 21.303 -2.813 -17.951 1.00 85.62 481 THR A N 1
ATOM 3805 C CA . THR A 1 481 ? 20.878 -3.951 -18.783 1.00 85.62 481 THR A CA 1
ATOM 3806 C C . THR A 1 481 ? 21.932 -4.286 -19.836 1.00 85.62 481 THR A C 1
ATOM 3808 O O . THR A 1 481 ? 22.376 -5.428 -19.920 1.00 85.62 481 THR A O 1
ATOM 3811 N N . LEU A 1 482 ? 22.448 -3.279 -20.543 1.00 89.44 482 LEU A N 1
ATOM 3812 C CA . LEU A 1 482 ? 23.481 -3.448 -21.570 1.00 89.44 482 LEU A CA 1
ATOM 3813 C C . LEU A 1 482 ? 24.921 -3.492 -21.017 1.00 89.44 482 LEU A C 1
ATOM 3815 O O . LEU A 1 482 ? 25.869 -3.659 -21.779 1.00 89.44 482 LEU A O 1
ATOM 3819 N N . LYS A 1 483 ? 25.106 -3.350 -19.696 1.00 88.06 483 LYS A N 1
ATOM 3820 C CA . LYS A 1 483 ? 26.412 -3.350 -18.998 1.00 88.06 483 LYS A CA 1
ATOM 3821 C C . LYS A 1 483 ? 27.393 -2.286 -19.520 1.00 88.06 483 LYS A C 1
ATOM 3823 O O . LYS A 1 483 ? 28.584 -2.536 -19.675 1.00 88.06 483 LYS A O 1
ATOM 3828 N N . LEU A 1 484 ? 26.903 -1.069 -19.744 1.00 87.00 484 LEU A N 1
ATOM 3829 C CA . LEU A 1 484 ? 27.654 0.023 -20.384 1.00 87.00 484 LEU A CA 1
ATOM 3830 C C . LEU A 1 484 ? 28.524 0.860 -19.425 1.00 87.00 484 LEU A C 1
ATOM 3832 O O . LEU A 1 484 ? 29.210 1.791 -19.850 1.00 87.00 484 LEU A O 1
ATOM 3836 N N . GLY A 1 485 ? 28.494 0.574 -18.121 1.00 86.06 485 GLY A N 1
ATOM 3837 C CA . GLY A 1 485 ? 29.221 1.352 -17.114 1.00 86.06 485 GLY A CA 1
ATOM 3838 C C . GLY A 1 485 ? 28.617 2.746 -16.900 1.00 86.06 485 GLY A C 1
ATOM 3839 O O . GLY A 1 485 ? 27.411 2.870 -16.708 1.00 86.06 485 GLY A O 1
ATOM 3840 N N . ARG A 1 486 ? 29.454 3.795 -16.891 1.00 86.75 486 ARG A N 1
ATOM 3841 C CA . ARG A 1 486 ? 29.047 5.206 -16.678 1.00 86.75 486 ARG A CA 1
ATOM 3842 C C . ARG A 1 486 ? 29.015 6.049 -17.961 1.00 86.75 486 ARG A C 1
ATOM 3844 O O . ARG A 1 486 ? 28.906 7.268 -17.878 1.00 86.75 486 ARG A O 1
ATOM 3851 N N . ARG A 1 487 ? 29.170 5.429 -19.134 1.00 90.12 487 ARG A N 1
ATOM 3852 C CA . ARG A 1 487 ? 29.197 6.159 -20.411 1.00 90.12 487 ARG A CA 1
ATOM 3853 C C . ARG A 1 487 ? 27.837 6.797 -20.719 1.00 90.12 487 ARG A C 1
ATOM 3855 O O . ARG A 1 487 ? 26.813 6.293 -20.270 1.00 90.12 487 ARG A O 1
ATOM 3862 N N . ALA A 1 488 ? 27.824 7.861 -21.516 1.00 88.94 488 ALA A N 1
ATOM 3863 C CA . ALA A 1 488 ? 26.583 8.456 -22.010 1.00 88.94 488 ALA A CA 1
ATOM 3864 C C . ALA A 1 488 ? 25.799 7.476 -22.906 1.00 88.94 488 ALA A C 1
ATOM 3866 O O . ALA A 1 488 ? 26.398 6.666 -23.615 1.00 88.94 488 ALA A O 1
ATOM 3867 N N . VAL A 1 489 ? 24.467 7.557 -22.858 1.00 90.06 489 VAL A N 1
ATOM 3868 C CA . VAL A 1 489 ? 23.548 6.744 -23.671 1.00 90.06 489 VAL A CA 1
ATOM 3869 C C . VAL A 1 489 ? 23.193 7.493 -24.957 1.00 90.06 489 VAL A C 1
ATOM 3871 O O . VAL A 1 489 ? 22.884 8.687 -24.896 1.00 90.06 489 VAL A O 1
ATOM 3874 N N . PHE A 1 490 ? 23.220 6.784 -26.088 1.00 91.56 490 PHE A N 1
ATOM 3875 C CA . PHE A 1 490 ? 22.916 7.295 -27.432 1.00 91.56 490 PHE A CA 1
ATOM 3876 C C . PHE A 1 490 ? 21.875 6.421 -28.148 1.00 91.56 490 PHE A C 1
ATOM 3878 O O . PHE A 1 490 ? 21.573 5.320 -27.694 1.00 91.56 490 PHE A O 1
ATOM 3885 N N . ASP A 1 491 ? 21.362 6.877 -29.293 1.00 89.06 491 ASP A N 1
ATOM 3886 C CA . ASP A 1 491 ? 20.285 6.191 -30.029 1.00 89.06 491 ASP A CA 1
ATOM 3887 C C . ASP A 1 491 ? 20.575 4.718 -30.383 1.00 89.06 491 ASP A C 1
ATOM 3889 O O . ASP A 1 491 ? 19.697 3.880 -30.172 1.00 89.06 491 ASP A O 1
ATOM 3893 N N . PRO A 1 492 ? 21.796 4.323 -30.801 1.00 90.81 492 PRO A N 1
ATOM 3894 C CA . PRO A 1 492 ? 22.105 2.910 -31.038 1.00 90.81 492 PRO A CA 1
ATOM 3895 C C . PRO A 1 492 ? 21.985 2.030 -29.785 1.00 90.81 492 PRO A C 1
ATOM 3897 O O . PRO A 1 492 ? 21.727 0.830 -29.892 1.00 90.81 492 PRO A O 1
ATOM 3900 N N . ASP A 1 493 ? 22.184 2.605 -28.596 1.00 91.12 493 ASP A N 1
ATOM 3901 C CA . ASP A 1 493 ? 22.018 1.888 -27.333 1.00 91.12 493 ASP A CA 1
ATOM 3902 C C . ASP A 1 493 ? 20.538 1.685 -26.999 1.00 91.12 493 ASP A C 1
ATOM 3904 O O . ASP A 1 493 ? 20.202 0.662 -26.411 1.00 91.12 493 ASP A O 1
ATOM 3908 N N . LEU A 1 494 ? 19.652 2.593 -27.422 1.00 88.50 494 LEU A N 1
ATOM 3909 C CA . LEU A 1 494 ? 18.204 2.431 -27.261 1.00 88.50 494 LEU A CA 1
ATOM 3910 C C . LEU A 1 494 ? 17.693 1.238 -28.062 1.00 88.50 494 LEU A C 1
ATOM 3912 O O . LEU A 1 494 ? 17.072 0.348 -27.490 1.00 88.50 494 LEU A O 1
ATOM 3916 N N . SER A 1 495 ? 18.047 1.147 -29.347 1.00 88.06 495 SER A N 1
ATOM 3917 C CA . SER A 1 495 ? 17.633 0.013 -30.184 1.00 88.06 495 SER A CA 1
ATOM 3918 C C . SER A 1 495 ? 18.199 -1.315 -29.672 1.00 88.06 495 SER A C 1
ATOM 3920 O O . SER A 1 495 ? 17.550 -2.357 -29.746 1.00 88.06 495 SER A O 1
ATOM 3922 N N . ARG A 1 496 ? 19.422 -1.311 -29.123 1.00 90.31 496 ARG A N 1
ATOM 3923 C CA . ARG A 1 496 ? 19.991 -2.499 -28.464 1.00 90.31 496 ARG A CA 1
ATOM 3924 C C . ARG A 1 496 ? 19.247 -2.848 -27.183 1.00 90.31 496 ARG A C 1
ATOM 3926 O O . ARG A 1 496 ? 19.026 -4.027 -26.929 1.00 90.31 4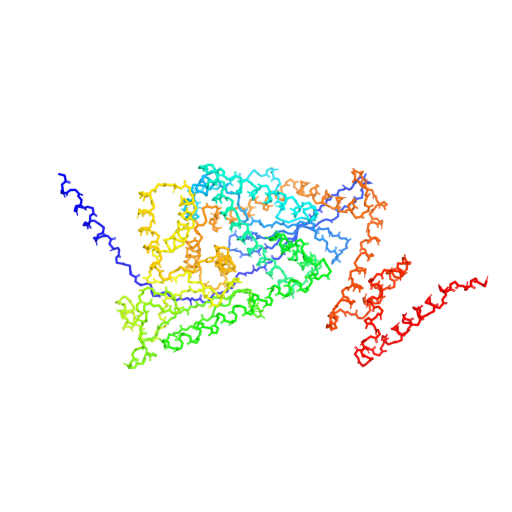96 ARG A O 1
ATOM 3933 N N . PHE A 1 497 ? 18.890 -1.847 -26.385 1.00 89.88 497 PHE A N 1
ATOM 3934 C CA . PHE A 1 497 ? 18.150 -2.030 -25.146 1.00 89.88 497 PHE A CA 1
ATOM 3935 C C . PHE A 1 497 ? 16.766 -2.612 -25.407 1.00 89.88 497 PHE A C 1
ATOM 3937 O O . PHE A 1 497 ? 16.407 -3.567 -24.737 1.00 89.88 497 PHE A O 1
ATOM 3944 N N . GLU A 1 498 ? 16.036 -2.111 -26.402 1.00 87.38 498 GLU A N 1
ATOM 3945 C CA . GLU A 1 498 ? 14.712 -2.624 -26.774 1.00 87.38 498 GLU A CA 1
ATOM 3946 C C . GLU A 1 498 ? 14.790 -4.099 -27.187 1.00 87.38 498 GLU A C 1
ATOM 3948 O O . GLU A 1 498 ? 14.111 -4.938 -26.602 1.00 87.38 498 GLU A O 1
ATOM 3953 N N . ASN A 1 499 ? 15.727 -4.452 -28.074 1.00 87.38 499 ASN A N 1
ATOM 3954 C CA . ASN A 1 499 ? 15.965 -5.846 -28.464 1.00 87.38 499 ASN A CA 1
ATOM 3955 C C . ASN A 1 499 ? 16.364 -6.753 -27.286 1.00 87.38 499 ASN A C 1
ATOM 3957 O O . ASN A 1 499 ? 16.048 -7.946 -27.273 1.00 87.38 499 ASN A O 1
ATOM 3961 N N . GLU A 1 500 ? 17.118 -6.222 -26.321 1.00 89.00 500 GLU A N 1
ATOM 3962 C CA . GLU A 1 500 ? 17.508 -6.961 -25.122 1.00 89.00 500 GLU A CA 1
ATOM 3963 C C . GLU A 1 500 ? 16.341 -7.116 -24.149 1.00 89.00 500 GLU A C 1
ATOM 3965 O O . GLU A 1 500 ? 16.149 -8.197 -23.602 1.00 89.00 500 GLU A O 1
ATOM 3970 N N . HIS A 1 501 ? 15.541 -6.070 -23.966 1.00 84.12 501 HIS A N 1
ATOM 3971 C CA . HIS A 1 501 ? 14.372 -6.074 -23.101 1.00 84.12 501 HIS A CA 1
ATOM 3972 C C . HIS A 1 501 ? 13.334 -7.087 -23.589 1.00 84.12 501 HIS A C 1
ATOM 3974 O O . HIS A 1 501 ? 12.933 -7.957 -22.820 1.00 84.12 501 HIS A O 1
ATOM 3980 N N . THR A 1 502 ? 12.998 -7.070 -24.884 1.00 85.19 502 THR A N 1
ATOM 3981 C CA . THR A 1 502 ? 12.102 -8.062 -25.500 1.00 85.19 502 THR A CA 1
ATOM 3982 C C . THR A 1 502 ? 12.627 -9.489 -25.321 1.00 85.19 502 THR A C 1
ATOM 3984 O O . THR A 1 502 ? 11.861 -10.409 -25.041 1.00 85.19 502 THR A O 1
ATOM 3987 N N . TYR A 1 503 ? 13.945 -9.693 -25.423 1.00 86.44 503 TYR A N 1
ATOM 3988 C CA . TYR A 1 503 ? 14.552 -10.997 -25.152 1.00 86.44 503 TYR A CA 1
ATOM 3989 C C . TYR A 1 503 ? 14.436 -11.425 -23.689 1.00 86.44 503 TYR A C 1
ATOM 3991 O O . TYR A 1 503 ? 14.130 -12.585 -23.414 1.00 86.44 503 TYR A O 1
ATOM 3999 N N . LEU A 1 504 ? 14.669 -10.516 -22.744 1.00 82.62 504 LEU A N 1
ATOM 4000 C CA . LEU A 1 504 ? 14.553 -10.809 -21.317 1.00 82.62 504 LEU A CA 1
ATOM 4001 C C . LEU A 1 504 ? 13.105 -11.105 -20.909 1.00 82.62 504 LEU A C 1
ATOM 4003 O O . LEU A 1 504 ? 12.881 -12.006 -20.101 1.00 82.62 504 LEU A O 1
ATOM 4007 N N . GLU A 1 505 ? 12.137 -10.399 -21.490 1.00 79.56 505 GLU A N 1
ATOM 4008 C CA . GLU A 1 505 ? 10.711 -10.667 -21.298 1.00 79.56 505 GLU A CA 1
ATOM 4009 C C . GLU A 1 505 ? 10.322 -12.038 -21.866 1.00 79.56 505 GLU A C 1
ATOM 4011 O O . GLU A 1 505 ? 9.747 -12.860 -21.154 1.00 79.56 505 GLU A O 1
ATOM 4016 N N . ALA A 1 506 ? 10.733 -12.351 -23.098 1.00 82.56 506 ALA A N 1
ATOM 4017 C CA . ALA A 1 506 ? 10.525 -13.670 -23.692 1.00 82.56 506 ALA A CA 1
ATOM 4018 C C . ALA A 1 506 ? 11.149 -14.793 -22.842 1.00 82.56 506 ALA A C 1
ATOM 4020 O O . ALA A 1 506 ? 10.521 -15.822 -22.585 1.00 82.56 506 ALA A O 1
ATOM 4021 N N . LEU A 1 507 ? 12.369 -14.584 -22.340 1.00 82.62 507 LEU A N 1
ATOM 4022 C CA . LEU A 1 507 ? 13.043 -15.530 -21.454 1.00 82.62 507 LEU A CA 1
ATOM 4023 C C . LEU A 1 507 ? 12.276 -15.725 -20.141 1.00 82.62 507 LEU A C 1
ATOM 4025 O O . LEU A 1 507 ? 12.167 -16.853 -19.660 1.00 82.62 507 LEU A O 1
ATOM 4029 N N . ARG A 1 508 ? 11.726 -14.649 -19.568 1.00 78.44 508 ARG A N 1
ATOM 4030 C CA . ARG A 1 508 ? 10.875 -14.722 -18.378 1.00 78.44 508 ARG A CA 1
ATOM 4031 C C . ARG A 1 508 ? 9.616 -15.546 -18.644 1.00 78.44 508 ARG A C 1
ATOM 4033 O O . ARG A 1 508 ? 9.329 -16.430 -17.845 1.00 78.44 508 ARG A O 1
ATOM 4040 N N . LEU A 1 509 ? 8.918 -15.323 -19.757 1.00 78.50 509 LEU A N 1
ATOM 4041 C CA . LEU A 1 509 ? 7.713 -16.083 -20.118 1.00 78.50 509 LEU A CA 1
ATOM 4042 C C . LEU A 1 509 ? 8.008 -17.583 -20.278 1.00 78.50 509 LEU A C 1
ATOM 4044 O O . LEU A 1 509 ? 7.287 -18.426 -19.744 1.00 78.50 509 LEU A O 1
ATOM 4048 N N . VAL A 1 510 ? 9.112 -17.929 -20.946 1.00 80.50 510 VAL A N 1
ATOM 4049 C CA . VAL A 1 510 ? 9.568 -19.323 -21.098 1.00 80.50 510 VAL A CA 1
ATOM 4050 C C . VAL A 1 510 ? 9.877 -19.965 -19.738 1.00 80.50 510 VAL A C 1
ATOM 4052 O O . VAL A 1 510 ? 9.538 -21.129 -19.509 1.00 80.50 510 VAL A O 1
ATOM 4055 N N . ARG A 1 511 ? 10.487 -19.213 -18.813 1.00 78.62 511 ARG A N 1
ATOM 4056 C CA . ARG A 1 511 ? 10.770 -19.675 -17.443 1.00 78.62 511 ARG A CA 1
ATOM 4057 C C . ARG A 1 511 ? 9.507 -19.875 -16.618 1.00 78.62 511 ARG A C 1
ATOM 4059 O O . ARG A 1 511 ? 9.385 -20.923 -15.989 1.00 78.62 511 ARG A O 1
ATOM 4066 N N . GLU A 1 512 ? 8.590 -18.907 -16.637 1.00 74.88 512 GLU A N 1
ATOM 4067 C CA . GLU A 1 512 ? 7.292 -18.975 -15.951 1.00 74.88 512 GLU A CA 1
ATOM 4068 C C . GLU A 1 512 ? 6.522 -20.221 -16.408 1.00 74.88 512 GLU A C 1
ATOM 4070 O O . GLU A 1 512 ? 6.129 -21.046 -15.585 1.00 74.88 512 GLU A O 1
ATOM 4075 N N . PHE A 1 513 ? 6.424 -20.438 -17.724 1.00 77.62 513 PHE A N 1
ATOM 4076 C CA . PHE A 1 513 ? 5.795 -21.635 -18.284 1.00 77.62 513 PHE A CA 1
ATOM 4077 C C . PHE A 1 513 ? 6.467 -22.937 -17.824 1.00 77.62 513 PHE A C 1
ATOM 4079 O O . PHE A 1 513 ? 5.795 -23.927 -17.538 1.00 77.62 513 PHE A O 1
ATOM 4086 N N . GLY A 1 514 ? 7.800 -22.954 -17.752 1.00 74.62 514 GLY A N 1
ATOM 4087 C CA . GLY A 1 514 ? 8.559 -24.115 -17.290 1.00 74.62 514 GLY A CA 1
ATOM 4088 C C . GLY A 1 514 ? 8.435 -24.398 -15.786 1.00 74.62 514 GLY A C 1
ATOM 4089 O O . GLY A 1 514 ? 8.735 -25.518 -15.366 1.00 74.62 514 GLY A O 1
ATOM 4090 N N . ALA A 1 515 ? 8.031 -23.411 -14.979 1.00 71.38 515 ALA A N 1
ATOM 4091 C CA . ALA A 1 515 ? 7.939 -23.503 -13.522 1.00 71.38 515 ALA A CA 1
ATOM 4092 C C . ALA A 1 515 ? 6.518 -23.808 -13.012 1.00 71.38 515 ALA A C 1
ATOM 4094 O O . ALA A 1 515 ? 6.385 -24.533 -12.023 1.00 71.38 515 ALA A O 1
ATOM 4095 N N . ASP A 1 516 ? 5.477 -23.292 -13.674 1.00 63.88 516 ASP A N 1
ATOM 4096 C CA . ASP A 1 516 ? 4.104 -23.365 -13.167 1.00 63.88 516 ASP A CA 1
ATOM 4097 C C . ASP A 1 516 ? 3.461 -24.758 -13.361 1.00 63.88 516 ASP A C 1
ATOM 4099 O O . ASP A 1 516 ? 3.507 -25.398 -14.424 1.00 63.88 516 ASP A O 1
ATOM 4103 N N . THR A 1 517 ? 2.831 -25.245 -12.291 1.00 54.78 517 THR A N 1
ATOM 4104 C CA . THR A 1 517 ? 2.091 -26.519 -12.276 1.00 54.78 517 THR A CA 1
ATOM 4105 C C . THR A 1 517 ? 0.656 -26.361 -12.776 1.00 54.78 517 THR A C 1
ATOM 4107 O O . THR A 1 517 ? 0.091 -27.345 -13.263 1.00 54.78 517 THR A O 1
ATOM 4110 N N . ASN A 1 518 ? 0.122 -25.136 -12.786 1.00 54.31 518 ASN A N 1
ATOM 4111 C CA . ASN A 1 518 ? -1.160 -24.790 -13.390 1.00 54.31 518 ASN A CA 1
ATOM 4112 C C . ASN A 1 518 ? -0.934 -24.128 -14.760 1.00 54.31 518 ASN A C 1
ATOM 4114 O O . ASN A 1 518 ? 0.052 -23.431 -14.970 1.00 54.31 518 ASN A O 1
ATOM 4118 N N . LEU A 1 519 ? -1.802 -24.412 -15.737 1.00 52.47 519 LEU A N 1
ATOM 4119 C CA . LEU A 1 519 ? -1.694 -23.832 -17.083 1.00 52.47 519 LEU A CA 1
ATOM 4120 C C . LEU A 1 519 ? -1.738 -22.293 -16.995 1.00 52.47 519 LEU A C 1
ATOM 4122 O O . LEU A 1 519 ? -2.574 -21.769 -16.254 1.00 52.47 519 LEU A O 1
ATOM 4126 N N . PRO A 1 520 ? -0.888 -21.558 -17.736 1.00 48.97 520 PRO A N 1
ATOM 4127 C CA . PRO A 1 520 ? -0.832 -20.110 -17.610 1.00 48.97 520 PRO A CA 1
ATOM 4128 C C . PRO A 1 520 ? -2.156 -19.473 -18.038 1.00 48.97 520 PRO A C 1
ATOM 4130 O O . PRO A 1 520 ? -2.758 -19.871 -19.033 1.00 48.97 520 PRO A O 1
ATOM 4133 N N . ALA A 1 521 ? -2.540 -18.383 -17.376 1.00 49.53 521 ALA A N 1
ATOM 4134 C CA . ALA A 1 521 ? -3.557 -17.439 -17.853 1.00 49.53 521 ALA A CA 1
ATOM 4135 C C . ALA A 1 521 ? -3.107 -16.638 -19.105 1.00 49.53 521 ALA A C 1
ATOM 4137 O O . ALA A 1 521 ? -3.626 -15.556 -19.375 1.00 49.53 521 ALA A O 1
ATOM 4138 N N . GLN A 1 522 ? -2.104 -17.130 -19.840 1.00 61.12 522 GLN A N 1
ATOM 4139 C CA . GLN A 1 522 ? -1.469 -16.476 -20.984 1.00 61.12 522 GLN A CA 1
ATOM 4140 C C . GLN A 1 522 ? -1.777 -17.259 -22.267 1.00 61.12 522 GLN A C 1
ATOM 4142 O O . GLN A 1 522 ? -1.914 -18.481 -22.237 1.00 61.12 522 GLN A O 1
ATOM 4147 N N . SER A 1 523 ? -1.893 -16.565 -23.402 1.00 72.12 523 SER A N 1
ATOM 4148 C CA . SER A 1 523 ? -2.171 -17.212 -24.687 1.00 72.12 523 SER A CA 1
ATOM 4149 C C . SER A 1 523 ? -0.997 -18.082 -25.147 1.00 72.12 523 SER A C 1
ATOM 4151 O O . SER A 1 523 ? 0.168 -17.702 -25.020 1.00 72.12 523 SER A O 1
ATOM 4153 N N . TRP A 1 524 ? -1.311 -19.240 -25.730 1.00 76.75 524 TRP A N 1
ATOM 4154 C CA . TRP A 1 524 ? -0.324 -20.146 -26.327 1.00 76.75 524 TRP A CA 1
ATOM 4155 C C . TRP A 1 524 ? 0.552 -19.455 -27.379 1.00 76.75 524 TRP A C 1
ATOM 4157 O O . TRP A 1 524 ? 1.751 -19.715 -27.430 1.00 76.75 524 TRP A O 1
ATOM 4167 N N . ASP A 1 525 ? -0.013 -18.518 -28.143 1.00 81.19 525 ASP A N 1
ATOM 4168 C CA . ASP A 1 525 ? 0.727 -17.715 -29.123 1.00 81.19 525 ASP A CA 1
ATOM 4169 C C . ASP A 1 525 ? 1.876 -16.928 -28.484 1.00 81.19 525 ASP A C 1
ATOM 4171 O O . ASP A 1 525 ? 3.019 -17.053 -28.915 1.00 81.19 525 ASP A O 1
ATOM 4175 N N . ARG A 1 526 ? 1.616 -16.216 -27.376 1.00 81.25 526 ARG A N 1
ATOM 4176 C CA . ARG A 1 526 ? 2.659 -15.460 -26.661 1.00 81.25 526 ARG A CA 1
ATOM 4177 C C . ARG A 1 526 ? 3.791 -16.360 -26.174 1.00 81.25 526 ARG A C 1
ATOM 4179 O O . ARG A 1 526 ? 4.951 -15.959 -26.198 1.00 81.25 526 ARG A O 1
ATOM 4186 N N . ILE A 1 527 ? 3.460 -17.573 -25.739 1.00 82.31 527 ILE A N 1
ATOM 4187 C CA . ILE A 1 527 ? 4.441 -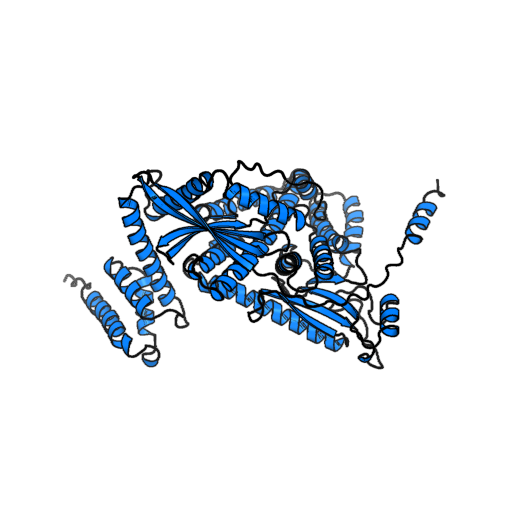18.547 -25.251 1.00 82.31 527 ILE A CA 1
ATOM 4188 C C . ILE A 1 527 ? 5.329 -19.040 -26.403 1.00 82.31 527 ILE A C 1
ATOM 4190 O O . ILE A 1 527 ? 6.543 -19.166 -26.232 1.00 82.31 527 ILE A O 1
ATOM 4194 N N . PHE A 1 528 ? 4.761 -19.296 -27.585 1.00 85.44 528 PHE A N 1
ATOM 4195 C CA . PHE A 1 528 ? 5.539 -19.738 -28.746 1.00 85.44 528 PHE A CA 1
ATOM 4196 C C . PHE A 1 528 ? 6.358 -18.622 -29.385 1.00 85.44 528 PHE A C 1
ATOM 4198 O O . PHE A 1 528 ? 7.491 -18.876 -29.803 1.00 85.44 528 PHE A O 1
ATOM 4205 N N . ASP A 1 529 ? 5.840 -17.398 -29.420 1.00 85.69 529 ASP A N 1
ATOM 4206 C CA . ASP A 1 529 ? 6.595 -16.229 -29.872 1.00 85.69 529 ASP A CA 1
ATOM 4207 C C . ASP A 1 529 ? 7.806 -15.999 -28.959 1.00 85.69 529 ASP A C 1
ATOM 4209 O O . ASP A 1 529 ? 8.940 -15.866 -29.432 1.00 85.69 529 ASP A O 1
ATOM 4213 N N . ALA A 1 530 ? 7.593 -16.081 -27.640 1.00 85.38 530 ALA A N 1
ATOM 4214 C CA . ALA A 1 530 ? 8.662 -16.016 -26.653 1.00 85.38 530 ALA A CA 1
ATOM 4215 C C . ALA A 1 530 ? 9.694 -17.141 -26.845 1.00 85.38 530 ALA A C 1
ATOM 4217 O O . ALA A 1 530 ? 10.899 -16.878 -26.873 1.00 85.38 530 ALA A O 1
ATOM 4218 N N . TRP A 1 531 ? 9.245 -18.386 -27.041 1.00 86.38 531 TRP A N 1
ATOM 4219 C CA . TRP A 1 531 ? 10.138 -19.514 -27.318 1.00 86.38 531 TRP A CA 1
ATOM 4220 C C . TRP A 1 531 ? 10.974 -19.295 -28.580 1.00 86.38 531 TRP A C 1
ATOM 4222 O O . TRP A 1 531 ? 12.185 -19.497 -28.552 1.00 86.38 531 TRP A O 1
ATOM 4232 N N . THR A 1 532 ? 10.355 -18.847 -29.672 1.00 86.69 532 THR A N 1
ATOM 4233 C CA . THR A 1 532 ? 11.037 -18.595 -30.949 1.00 86.69 532 THR A CA 1
ATOM 4234 C C . THR A 1 532 ? 12.143 -17.557 -30.781 1.00 86.69 532 THR A C 1
ATOM 4236 O O . THR A 1 532 ? 13.265 -17.742 -31.263 1.00 86.69 532 THR A O 1
ATOM 4239 N N . LEU A 1 533 ? 11.853 -16.491 -30.036 1.00 86.12 533 LEU A N 1
ATOM 4240 C CA . LEU A 1 533 ? 12.801 -15.420 -29.771 1.00 86.12 533 LEU A CA 1
ATOM 4241 C C . LEU A 1 533 ? 13.955 -15.889 -28.868 1.00 86.12 533 LEU A C 1
ATOM 4243 O O . LEU A 1 533 ? 15.117 -15.607 -29.172 1.00 86.12 533 LEU A O 1
ATOM 4247 N N . VAL A 1 534 ? 13.678 -16.687 -27.831 1.00 85.06 534 VAL A N 1
ATOM 4248 C CA . VAL A 1 534 ? 14.715 -17.305 -26.981 1.00 85.06 534 VAL A CA 1
ATOM 4249 C C . VAL A 1 534 ? 15.588 -18.283 -27.779 1.00 85.06 534 VAL A C 1
ATOM 4251 O O . VAL A 1 534 ? 16.817 -18.212 -27.724 1.00 85.06 534 VAL A O 1
ATOM 4254 N N . TYR A 1 535 ? 14.962 -19.145 -28.579 1.00 82.19 535 TYR A N 1
ATOM 4255 C CA . TYR A 1 535 ? 15.614 -20.141 -29.429 1.00 82.19 535 TYR A CA 1
ATOM 4256 C C . TYR A 1 535 ? 16.535 -19.501 -30.478 1.00 82.19 535 TYR A C 1
ATOM 4258 O O . TYR A 1 535 ? 17.647 -19.982 -30.711 1.00 82.19 535 TYR A O 1
ATOM 4266 N N . SER A 1 536 ? 16.119 -18.375 -31.070 1.00 82.56 536 SER A N 1
ATOM 4267 C CA . SER A 1 536 ? 16.891 -17.651 -32.091 1.00 82.56 536 SER A CA 1
ATOM 4268 C C . SER A 1 536 ? 18.278 -17.205 -31.609 1.00 82.56 536 SER A C 1
ATOM 4270 O O . SER A 1 536 ? 19.229 -17.176 -32.393 1.00 82.56 536 SER A O 1
ATOM 4272 N N . ARG A 1 537 ? 18.436 -16.942 -30.303 1.00 79.31 537 ARG A N 1
ATOM 4273 C CA . ARG A 1 537 ? 19.719 -16.570 -29.686 1.00 79.31 537 ARG A CA 1
ATOM 4274 C C . ARG A 1 537 ? 20.618 -17.771 -29.352 1.00 79.31 537 ARG A C 1
ATOM 4276 O O . ARG A 1 537 ? 21.676 -17.586 -28.756 1.00 79.31 537 ARG A O 1
ATOM 4283 N N . ARG A 1 538 ? 20.233 -18.991 -29.761 1.00 65.62 538 ARG A N 1
ATOM 4284 C CA . ARG A 1 538 ? 20.991 -20.252 -29.611 1.00 65.62 538 ARG A CA 1
ATOM 4285 C C . ARG A 1 538 ? 21.424 -20.569 -28.171 1.00 65.62 538 ARG A C 1
ATOM 4287 O O . ARG A 1 538 ? 22.457 -21.192 -27.947 1.00 65.62 538 ARG A O 1
ATOM 4294 N N . THR A 1 539 ? 20.614 -20.222 -27.175 1.00 59.97 539 THR A N 1
ATOM 4295 C CA . THR A 1 539 ? 20.847 -20.549 -25.752 1.00 59.97 539 THR A CA 1
ATOM 4296 C C . THR A 1 539 ? 20.330 -21.948 -25.369 1.00 59.97 539 THR A C 1
ATOM 4298 O O . THR A 1 539 ? 19.828 -22.173 -24.266 1.00 59.97 539 THR A O 1
ATOM 4301 N N . MET A 1 540 ? 20.485 -22.921 -26.274 1.00 52.62 540 MET A N 1
ATOM 4302 C CA . MET A 1 540 ? 19.911 -24.280 -26.200 1.00 52.62 540 MET A CA 1
ATOM 4303 C C . MET A 1 540 ? 20.440 -25.150 -25.050 1.00 52.62 540 MET A C 1
ATOM 4305 O O . MET A 1 540 ? 19.866 -26.187 -24.745 1.00 52.62 540 MET A O 1
ATOM 4309 N N . GLY A 1 541 ? 21.518 -24.727 -24.387 1.00 56.75 541 GLY A N 1
ATOM 4310 C CA . GLY A 1 541 ? 22.082 -25.403 -23.215 1.00 56.75 541 GLY A CA 1
ATOM 4311 C C . GLY A 1 541 ? 21.591 -24.860 -21.870 1.00 56.75 541 GLY A C 1
ATOM 4312 O O . GLY A 1 541 ? 22.113 -25.254 -20.829 1.00 56.75 541 GLY A O 1
ATOM 4313 N N . THR A 1 542 ? 20.646 -23.916 -21.856 1.00 68.75 542 THR A N 1
ATOM 4314 C CA . THR A 1 542 ? 20.163 -23.330 -20.599 1.00 68.75 542 THR A CA 1
ATOM 4315 C C . THR A 1 542 ? 19.187 -24.269 -19.887 1.00 68.75 542 THR A C 1
ATOM 4317 O O . THR A 1 542 ? 18.365 -24.943 -20.509 1.00 68.75 542 THR A O 1
ATOM 4320 N N . SER A 1 543 ? 19.248 -24.300 -18.552 1.00 76.94 543 SER A N 1
ATOM 4321 C CA . SER A 1 543 ? 18.304 -25.053 -17.710 1.00 76.94 543 SER A CA 1
ATOM 4322 C C . SER A 1 543 ? 16.843 -24.711 -18.000 1.00 76.94 543 SER A C 1
ATOM 4324 O O . SER A 1 543 ? 15.963 -25.549 -17.818 1.00 76.94 543 SER A O 1
ATOM 4326 N N . ASP A 1 544 ? 16.600 -23.484 -18.452 1.00 76.75 544 ASP A N 1
ATOM 4327 C CA . ASP A 1 544 ? 15.274 -22.920 -18.677 1.00 76.75 544 ASP A CA 1
ATOM 4328 C C . ASP A 1 544 ? 14.636 -23.506 -19.935 1.00 76.75 544 ASP A C 1
ATOM 4330 O O . ASP A 1 544 ? 13.495 -23.962 -19.890 1.00 76.75 544 ASP A O 1
ATOM 4334 N N . ALA A 1 545 ? 15.407 -23.604 -21.025 1.00 78.75 545 ALA A N 1
ATOM 4335 C CA . ALA A 1 545 ? 14.964 -24.246 -22.257 1.00 78.75 545 ALA A CA 1
ATOM 4336 C C . ALA A 1 545 ? 14.623 -25.726 -22.031 1.00 78.75 545 ALA A C 1
ATOM 4338 O O . ALA A 1 545 ? 13.586 -26.210 -22.482 1.00 78.75 545 ALA A O 1
ATOM 4339 N N . LYS A 1 546 ? 15.446 -26.433 -21.246 1.00 81.62 546 LYS A N 1
ATOM 4340 C CA . LYS A 1 546 ? 15.175 -27.826 -20.874 1.00 81.62 546 LYS A CA 1
ATOM 4341 C C . LYS A 1 546 ? 13.885 -27.966 -20.062 1.00 81.62 546 LYS A C 1
ATOM 4343 O O . LYS A 1 546 ? 13.073 -28.831 -20.369 1.00 81.62 546 LYS A O 1
ATOM 4348 N N . ARG A 1 547 ? 13.670 -27.112 -19.052 1.00 82.38 547 ARG A N 1
ATOM 4349 C CA . ARG A 1 547 ? 12.437 -27.117 -18.239 1.00 82.38 547 ARG A CA 1
ATOM 4350 C C . ARG A 1 547 ? 11.194 -26.834 -19.078 1.00 82.38 547 ARG A C 1
ATOM 4352 O O . ARG A 1 547 ? 10.189 -27.514 -18.903 1.00 82.38 547 ARG A O 1
ATOM 4359 N N . PHE A 1 548 ? 11.280 -25.879 -20.001 1.00 85.38 548 PHE A N 1
ATOM 4360 C CA . PHE A 1 548 ? 10.206 -25.558 -20.937 1.00 85.38 548 PHE A CA 1
ATOM 4361 C C . PHE A 1 548 ? 9.824 -26.766 -21.805 1.00 85.38 548 PHE A C 1
ATOM 4363 O O . PHE A 1 548 ? 8.657 -27.159 -21.854 1.00 85.38 548 PHE A O 1
ATOM 4370 N N . LEU A 1 549 ? 10.814 -27.411 -22.428 1.00 86.06 549 LEU A N 1
ATOM 4371 C CA . LEU A 1 549 ? 10.602 -28.594 -23.264 1.00 86.06 549 LEU A CA 1
ATOM 4372 C C . LEU A 1 549 ? 10.089 -29.793 -22.455 1.00 86.06 549 LEU A C 1
ATOM 4374 O O . LEU A 1 549 ? 9.147 -30.465 -22.873 1.00 86.06 549 LEU A O 1
ATOM 4378 N N . ASP A 1 550 ? 10.652 -30.040 -21.270 1.00 84.00 550 ASP A N 1
ATOM 4379 C CA . ASP A 1 550 ? 10.189 -31.097 -20.366 1.00 84.00 550 ASP A CA 1
ATOM 4380 C C . ASP A 1 550 ? 8.747 -30.861 -19.906 1.00 84.00 550 ASP A C 1
ATOM 4382 O O . ASP A 1 550 ? 7.989 -31.818 -19.742 1.00 84.00 550 ASP A O 1
ATOM 4386 N N . ARG A 1 551 ? 8.336 -29.600 -19.730 1.00 82.75 551 ARG A N 1
ATOM 4387 C CA . ARG A 1 551 ? 6.947 -29.254 -19.430 1.00 82.75 551 ARG A CA 1
ATOM 4388 C C . ARG A 1 551 ? 6.037 -29.511 -20.624 1.00 82.75 551 ARG A C 1
ATOM 4390 O O . ARG A 1 551 ? 5.030 -30.188 -20.438 1.00 82.75 551 ARG A O 1
ATOM 4397 N N . LEU A 1 552 ? 6.401 -29.062 -21.829 1.00 85.06 552 LEU A N 1
ATOM 4398 C CA . LEU A 1 552 ? 5.634 -29.343 -23.052 1.00 85.06 552 LEU A CA 1
ATOM 4399 C C . LEU A 1 552 ? 5.412 -30.848 -23.264 1.00 85.06 552 LEU A C 1
ATOM 4401 O O . LEU A 1 552 ? 4.320 -31.247 -23.652 1.00 85.06 552 LEU A O 1
ATOM 4405 N N . ARG A 1 553 ? 6.404 -31.691 -22.943 1.00 85.06 553 ARG A N 1
ATOM 4406 C CA . ARG A 1 553 ? 6.283 -33.163 -22.997 1.00 85.06 553 ARG A CA 1
ATOM 4407 C C . ARG A 1 553 ? 5.301 -33.750 -21.980 1.00 85.06 553 ARG A C 1
ATOM 4409 O O . ARG A 1 553 ? 4.786 -34.839 -22.204 1.00 85.06 553 ARG A O 1
ATOM 4416 N N . ARG A 1 554 ? 5.104 -33.086 -20.837 1.00 82.56 554 ARG A N 1
ATOM 4417 C CA . ARG A 1 554 ? 4.265 -33.565 -19.722 1.00 82.56 554 ARG A CA 1
ATOM 4418 C C . ARG A 1 554 ? 2.821 -33.076 -19.790 1.00 82.56 554 ARG A C 1
ATOM 4420 O O . ARG A 1 554 ? 1.995 -33.581 -19.036 1.00 82.56 554 ARG A O 1
ATOM 4427 N N . ILE A 1 555 ? 2.531 -32.059 -20.599 1.00 81.38 555 ILE A N 1
ATOM 4428 C CA . ILE A 1 555 ? 1.168 -31.550 -20.765 1.00 81.38 555 ILE A CA 1
ATOM 4429 C C . ILE A 1 555 ? 0.365 -32.575 -21.567 1.00 81.38 555 ILE A C 1
ATOM 4431 O O . ILE A 1 555 ? 0.818 -33.050 -22.606 1.00 81.38 555 ILE A O 1
ATOM 4435 N N . ASP A 1 556 ? -0.827 -32.913 -21.075 1.00 77.62 556 ASP A N 1
ATOM 4436 C CA . ASP A 1 556 ? -1.743 -33.787 -21.801 1.00 77.62 556 ASP A CA 1
ATOM 4437 C C . ASP A 1 556 ? -2.188 -33.105 -23.104 1.00 77.62 556 ASP A C 1
ATOM 4439 O O . ASP A 1 556 ? -2.556 -31.929 -23.112 1.00 77.62 556 ASP A O 1
ATOM 4443 N N . ALA A 1 557 ? -2.162 -33.841 -24.215 1.00 74.06 557 ALA A N 1
ATOM 4444 C CA . ALA A 1 557 ? -2.481 -33.315 -25.540 1.00 74.06 557 ALA A CA 1
ATOM 4445 C C . ALA A 1 557 ? -3.913 -32.754 -25.614 1.00 74.06 557 ALA A C 1
ATOM 4447 O O . ALA A 1 557 ? -4.177 -31.839 -26.394 1.00 74.06 557 ALA A O 1
ATOM 4448 N N . SER A 1 558 ? -4.812 -33.265 -24.764 1.00 73.19 558 SER A N 1
ATOM 4449 C CA . SER A 1 558 ? -6.189 -32.788 -24.599 1.00 73.19 558 SER A CA 1
ATOM 4450 C C . SER A 1 558 ? -6.286 -31.349 -24.062 1.00 73.19 558 SER A C 1
ATOM 4452 O O . SER A 1 558 ? -7.254 -30.650 -24.356 1.00 73.19 558 SER A O 1
ATOM 4454 N N . ALA A 1 559 ? -5.275 -30.880 -23.321 1.00 73.94 559 ALA A N 1
ATOM 4455 C CA . ALA A 1 559 ? -5.215 -29.537 -22.742 1.00 73.94 559 ALA A CA 1
ATOM 4456 C C . ALA A 1 559 ? -4.587 -28.492 -23.685 1.00 73.94 559 ALA A C 1
ATOM 4458 O O . ALA A 1 559 ? -4.595 -27.296 -23.384 1.00 73.94 559 ALA A O 1
ATOM 4459 N N . ILE A 1 560 ? -4.038 -28.928 -24.824 1.00 77.19 560 ILE A N 1
ATOM 4460 C CA . ILE A 1 560 ? -3.455 -28.059 -25.849 1.00 77.19 560 ILE A CA 1
ATOM 4461 C C . ILE A 1 560 ? -4.520 -27.817 -26.926 1.00 77.19 560 ILE A C 1
ATOM 4463 O O . ILE A 1 560 ? -4.971 -28.784 -27.549 1.00 77.19 560 ILE A O 1
ATOM 4467 N N . PRO A 1 561 ? -4.909 -26.557 -27.202 1.00 80.56 561 PRO A N 1
ATOM 4468 C CA . PRO A 1 561 ? -5.855 -26.256 -28.269 1.00 80.56 561 PRO A CA 1
ATOM 4469 C C . PRO A 1 561 ? -5.376 -26.833 -29.604 1.00 80.56 561 PRO A C 1
ATOM 4471 O O . PRO A 1 561 ? -4.195 -26.731 -29.942 1.00 80.56 561 PRO A O 1
ATOM 4474 N N . SER A 1 562 ? -6.291 -27.414 -30.383 1.00 80.31 562 SER A N 1
ATOM 4475 C CA . SER A 1 562 ? -5.979 -28.121 -31.637 1.00 80.31 562 SER A CA 1
ATOM 4476 C C . SER A 1 562 ? -5.152 -27.284 -32.622 1.00 80.31 562 SER A C 1
ATOM 4478 O O . SER A 1 562 ? -4.248 -27.808 -33.270 1.00 80.31 562 SER A O 1
ATOM 4480 N N . VAL A 1 563 ? -5.392 -25.969 -32.668 1.00 82.44 563 VAL A N 1
ATOM 4481 C CA . VAL A 1 563 ? -4.660 -24.995 -33.499 1.00 82.44 563 VAL A CA 1
ATOM 4482 C C . VAL A 1 563 ? -3.155 -24.959 -33.179 1.00 82.44 563 VAL A C 1
ATOM 4484 O O . VAL A 1 563 ? -2.336 -24.710 -34.061 1.00 82.44 563 VAL A O 1
ATOM 4487 N N . HIS A 1 564 ? -2.767 -25.271 -31.942 1.00 83.06 564 HIS A N 1
ATOM 4488 C CA . HIS A 1 564 ? -1.393 -25.169 -31.447 1.00 83.06 564 HIS A CA 1
ATOM 4489 C C . HIS A 1 564 ? -0.650 -26.510 -31.363 1.00 83.06 564 HIS A C 1
ATOM 4491 O O . HIS A 1 564 ? 0.574 -26.523 -31.228 1.00 83.06 564 HIS A O 1
ATOM 4497 N N . GLN A 1 565 ? -1.345 -27.646 -31.488 1.00 81.31 565 GLN A N 1
ATOM 4498 C CA . GLN A 1 565 ? -0.738 -28.980 -31.366 1.00 81.31 565 GLN A CA 1
ATOM 4499 C C . GLN A 1 565 ? 0.400 -29.204 -32.377 1.00 81.31 565 GLN A C 1
ATOM 4501 O O . GLN A 1 565 ? 1.458 -29.728 -32.026 1.00 81.31 565 GLN A O 1
ATOM 4506 N N . THR A 1 566 ? 0.231 -28.726 -33.613 1.00 81.62 566 THR A N 1
ATOM 4507 C CA . THR A 1 566 ? 1.262 -28.809 -34.662 1.00 81.62 566 THR A CA 1
ATOM 4508 C C . THR A 1 566 ? 2.515 -28.000 -34.309 1.00 81.62 566 THR A C 1
ATOM 4510 O O . THR A 1 566 ? 3.632 -28.439 -34.582 1.00 81.62 566 THR A O 1
ATOM 4513 N N . ALA A 1 567 ? 2.356 -26.826 -33.688 1.00 81.62 567 ALA A N 1
ATOM 4514 C CA . ALA A 1 567 ? 3.481 -25.991 -33.265 1.00 81.62 567 ALA A CA 1
ATOM 4515 C C . ALA A 1 567 ? 4.280 -26.670 -32.141 1.00 81.62 567 ALA A C 1
ATOM 4517 O O . ALA A 1 567 ? 5.506 -26.744 -32.217 1.00 81.62 567 ALA A O 1
ATOM 4518 N N . VAL A 1 568 ? 3.587 -27.265 -31.163 1.00 83.69 568 VAL A N 1
ATOM 4519 C CA . VAL A 1 568 ? 4.213 -28.037 -30.077 1.00 83.69 568 VAL A CA 1
ATOM 4520 C C . VAL A 1 568 ? 4.998 -29.229 -30.624 1.00 83.69 568 VAL A C 1
ATOM 4522 O O . VAL A 1 568 ? 6.155 -29.421 -30.253 1.00 83.69 568 VAL A O 1
ATOM 4525 N N . GLN A 1 569 ? 4.418 -29.997 -31.551 1.00 82.62 569 GLN A N 1
ATOM 4526 C CA . GLN A 1 569 ? 5.115 -31.124 -32.179 1.00 82.62 569 GLN A CA 1
ATOM 4527 C C . GLN A 1 569 ? 6.371 -30.677 -32.934 1.00 82.62 569 GLN A C 1
ATOM 4529 O O . GLN A 1 569 ? 7.412 -31.320 -32.814 1.00 82.62 569 GLN A O 1
ATOM 4534 N N . ARG A 1 570 ? 6.319 -29.557 -33.669 1.00 83.50 570 ARG A N 1
ATOM 4535 C CA . ARG A 1 570 ? 7.505 -29.002 -34.345 1.00 83.50 570 ARG A CA 1
ATOM 4536 C C . ARG A 1 570 ? 8.606 -28.631 -33.355 1.00 83.50 570 ARG A C 1
ATOM 4538 O O . ARG A 1 570 ? 9.757 -28.983 -33.594 1.00 83.50 570 ARG A O 1
ATOM 4545 N N . ILE A 1 571 ? 8.258 -27.976 -32.247 1.00 84.44 571 ILE A N 1
ATOM 4546 C CA . ILE A 1 571 ? 9.213 -27.599 -31.195 1.00 84.44 571 ILE A CA 1
ATOM 4547 C C . ILE A 1 571 ? 9.875 -28.851 -30.601 1.00 84.44 571 ILE A C 1
ATOM 4549 O O . ILE A 1 571 ? 11.102 -28.946 -30.578 1.00 84.44 571 ILE A O 1
ATOM 4553 N N . LEU A 1 572 ? 9.085 -29.849 -30.198 1.00 83.38 572 LEU A N 1
ATOM 4554 C CA . LEU A 1 572 ? 9.608 -31.086 -29.607 1.00 83.38 572 LEU A CA 1
ATOM 4555 C C . LEU A 1 572 ? 10.459 -31.902 -30.596 1.00 83.38 572 LEU A C 1
ATOM 4557 O O . LEU A 1 572 ? 11.492 -32.446 -30.209 1.00 83.38 572 LEU A O 1
ATOM 4561 N N . ASN A 1 573 ? 10.072 -31.946 -31.874 1.00 80.94 573 ASN A N 1
ATOM 4562 C CA . ASN A 1 573 ? 10.837 -32.628 -32.921 1.00 80.94 573 ASN A CA 1
ATOM 4563 C C . ASN A 1 573 ? 12.148 -31.900 -33.253 1.00 80.94 573 ASN A C 1
ATOM 4565 O O . ASN A 1 573 ? 13.155 -32.552 -33.525 1.00 80.94 573 ASN A O 1
ATOM 4569 N N . SER A 1 574 ? 12.158 -30.563 -33.205 1.00 74.69 574 SER A N 1
ATOM 4570 C CA . SER A 1 574 ? 13.374 -29.772 -33.423 1.00 74.69 574 SER A CA 1
ATOM 4571 C C . SER A 1 574 ? 14.428 -30.008 -32.335 1.00 74.69 574 SER A C 1
ATOM 4573 O O . SER A 1 574 ? 15.607 -30.134 -32.657 1.00 74.69 574 SER A O 1
ATOM 4575 N N . ASP A 1 575 ? 14.012 -30.186 -31.076 1.00 71.31 575 ASP A N 1
ATOM 4576 C CA . ASP A 1 575 ? 14.906 -30.564 -29.972 1.00 71.31 575 ASP A CA 1
ATOM 4577 C C . ASP A 1 575 ? 15.502 -31.971 -30.163 1.00 71.31 575 ASP A C 1
ATOM 4579 O O . ASP A 1 575 ? 16.707 -32.173 -30.009 1.00 71.31 575 ASP A O 1
ATOM 4583 N N . LEU A 1 576 ? 14.681 -32.943 -30.583 1.00 60.66 576 LEU A N 1
ATOM 4584 C CA . LEU A 1 576 ? 15.142 -34.307 -30.872 1.00 60.66 576 LEU A CA 1
ATOM 4585 C C . LEU A 1 576 ? 16.196 -34.337 -31.990 1.00 60.66 576 LEU A C 1
ATOM 4587 O O . LEU A 1 576 ? 17.185 -35.060 -31.878 1.00 60.66 576 LEU A O 1
ATOM 4591 N N . ALA A 1 577 ? 16.029 -33.524 -33.037 1.00 59.47 577 ALA A N 1
ATOM 4592 C CA . ALA A 1 577 ? 17.003 -33.416 -34.125 1.00 59.47 577 ALA A CA 1
ATOM 4593 C C . ALA A 1 577 ? 18.356 -32.839 -33.659 1.00 59.47 577 ALA A C 1
ATOM 4595 O O . ALA A 1 577 ? 19.410 -33.262 -34.135 1.00 59.47 577 ALA A O 1
ATOM 4596 N N . LEU A 1 578 ? 18.346 -31.916 -32.694 1.00 57.47 578 LEU A N 1
ATOM 4597 C CA . LEU A 1 578 ? 19.555 -31.304 -32.132 1.00 57.47 578 LEU A CA 1
ATOM 4598 C C . LEU A 1 578 ? 20.266 -32.216 -31.123 1.00 57.47 578 LEU A C 1
ATOM 4600 O O . LEU A 1 578 ? 21.496 -32.249 -31.090 1.00 57.47 578 LEU A O 1
ATOM 4604 N N . GLY A 1 579 ? 19.515 -33.003 -30.347 1.00 49.88 579 GLY A N 1
ATOM 4605 C CA . GLY A 1 579 ? 20.063 -33.987 -29.407 1.00 49.88 579 GLY A CA 1
ATOM 4606 C C . GLY A 1 579 ? 20.781 -35.166 -30.079 1.00 49.88 579 GLY A C 1
ATOM 4607 O O . GLY A 1 579 ? 21.693 -35.745 -29.491 1.00 49.88 579 GLY A O 1
ATOM 4608 N N . VAL A 1 580 ? 20.422 -35.501 -31.324 1.00 48.00 580 VAL A N 1
ATOM 4609 C CA . VAL A 1 580 ? 21.077 -36.563 -32.114 1.00 48.00 580 VAL A CA 1
ATOM 4610 C C . VAL A 1 580 ? 22.391 -36.082 -32.755 1.00 48.00 580 VAL A C 1
ATOM 4612 O O . VAL A 1 580 ? 23.285 -36.890 -32.986 1.00 48.00 580 VAL A O 1
ATOM 4615 N N . SER A 1 581 ? 22.568 -34.772 -32.965 1.00 44.12 581 SER A N 1
ATOM 4616 C CA . SER A 1 581 ? 23.751 -34.198 -33.632 1.00 44.12 581 SER A CA 1
ATOM 4617 C C . SER A 1 581 ? 24.974 -33.979 -32.720 1.00 44.12 581 SER A C 1
ATOM 4619 O O . SER A 1 581 ? 26.041 -33.654 -33.235 1.00 44.12 581 SER A O 1
ATOM 4621 N N . HIS A 1 582 ? 24.850 -34.125 -31.393 1.00 37.56 582 HIS A N 1
ATOM 4622 C CA . HIS A 1 582 ? 25.922 -33.813 -30.428 1.00 37.56 582 HIS A CA 1
ATOM 4623 C C . HIS A 1 582 ? 26.607 -35.032 -29.782 1.00 37.56 582 HIS A C 1
ATOM 4625 O O . HIS A 1 582 ? 27.403 -34.866 -28.858 1.00 37.56 582 HIS A O 1
ATOM 4631 N N . ARG A 1 583 ? 26.358 -36.257 -30.266 1.00 37.28 583 ARG A N 1
ATOM 4632 C CA . ARG A 1 583 ? 27.250 -37.387 -29.963 1.00 37.28 583 ARG A CA 1
ATOM 4633 C C . ARG A 1 583 ? 28.469 -37.298 -30.878 1.00 37.28 583 ARG A C 1
ATOM 4635 O O . ARG A 1 583 ? 28.379 -37.667 -32.045 1.00 37.28 583 ARG A O 1
ATOM 4642 N N . GLU A 1 584 ? 29.588 -36.804 -30.349 1.00 40.34 584 GLU A N 1
ATOM 4643 C CA . GLU A 1 584 ? 30.900 -37.068 -30.949 1.00 40.34 584 GLU A CA 1
ATOM 4644 C C . GLU A 1 584 ? 31.034 -38.583 -31.190 1.00 40.34 584 GLU A C 1
ATOM 4646 O O . GLU A 1 584 ? 30.652 -39.371 -30.313 1.00 40.34 584 GLU A O 1
ATOM 4651 N N . PRO A 1 585 ? 31.514 -39.019 -32.368 1.00 41.00 585 PRO A N 1
ATOM 4652 C CA . PRO A 1 585 ? 31.808 -40.423 -32.582 1.00 41.00 585 PRO A CA 1
ATOM 4653 C C . PRO A 1 585 ? 32.938 -40.808 -31.627 1.00 41.00 585 PRO A C 1
ATOM 4655 O O . PRO A 1 585 ? 33.968 -40.136 -31.576 1.00 41.00 585 PRO A O 1
ATOM 4658 N N . GLY A 1 586 ? 32.713 -41.863 -30.842 1.00 38.34 586 GLY A N 1
ATOM 4659 C CA . GLY A 1 586 ? 33.745 -42.436 -29.989 1.00 38.34 586 GLY A CA 1
ATOM 4660 C C . GLY A 1 586 ? 34.984 -42.736 -30.822 1.00 38.34 586 GLY A C 1
ATOM 4661 O O . GLY A 1 586 ? 34.887 -43.368 -31.872 1.00 38.34 586 GLY A O 1
ATOM 4662 N N . SER A 1 587 ? 36.124 -42.225 -30.370 1.00 40.38 587 SER A N 1
ATOM 4663 C CA . SER A 1 587 ? 37.431 -42.643 -30.850 1.00 40.38 587 SER A CA 1
ATOM 4664 C C . SER A 1 587 ? 37.650 -44.099 -30.445 1.00 40.38 587 SER A C 1
ATOM 4666 O O . SER A 1 587 ? 37.679 -44.387 -29.243 1.00 40.38 587 SER A O 1
ATOM 4668 N N . ASP A 1 588 ? 37.772 -44.972 -31.442 1.00 40.44 588 ASP A N 1
ATOM 4669 C CA . ASP A 1 588 ? 38.426 -46.278 -31.311 1.00 40.44 588 ASP A CA 1
ATOM 4670 C C . ASP A 1 588 ? 39.905 -46.123 -30.918 1.00 40.44 588 ASP A C 1
ATOM 4672 O O . ASP A 1 588 ? 40.547 -45.145 -31.384 1.00 40.44 588 ASP A O 1
#

Secondary structure (DSSP, 8-state):
--HHHHHHHHHHHHT----PPP-------PPPPEEEEEEEEEEE-TTSPEEEEEEEEEEEEETTEEEEEEEEEEEEEETTEEEEEEEEETT--PPPHHHHHHHHHT---PPP-S------TTSPPPPSEETTHHHHHHHHHHHHHHHHHHHHHS----HHHHHHHHHHHHHHHHHHHHHHHHHHHHHHHHHHHHHS--TTSPPHHHHHHHHHHHHHHHSGGGGGS-GGGHHHHHHHHHHHHHHHHHHHHHHHHHHHHHTT-EEEEEEESSTTS--SEEEEEEEE-GGG--SSPPP--TT-TT--SS-TTT-HHHHHHHHH-TTS-EEEEEEE---TT-S--EEEEETT-GGGHHHHHHHHHHHHHHHHHHTT---HHHHHHHHHHHHHHHTSTT--SS-GGGGHHHHHHHHHHHHTT-SS-HHHHHHHHHHHHHH---TTPPPHHHHHHHHHHHHHHHHGGGGHHHHHHHHHHHHHHHHHHTT-TTPPP-HHHHHHHHHHHHHHHHHHHHHHHHH-SSPPSS-HHHHHHHHHHHHHTT-TTSHHHHHHHHHHHHS-GGGS-HHHHHHHHHHHHHHHHHHHTT-PPPP-

Radius of gyration: 28.89 Å; chains: 1; bounding box: 74×71×89 Å

Sequence (588 aa):
MIRRAYLVGLICCLLSPSIRASTQIFRESAAPTLVIRDYPVQAVNNSGSRYHFVLSVLVADQAEGFLPLLAIGARQAAPGENHWLALWNLSHASPSVWQRLRAGAGLPGAPRGNSASALSLSDLPEPCLSVGSLRAGIWIKARWKIADQAIRFSGYVNPARYFVNNYARNGADLDEQGFHQTYTLLELYEAISRIDPSPDHLPVSEIMEIKYHLLVNRGLSGLFLPRESVNEVVQRFESQSRAQTGNTASYLHANANLYRLGLKEIEFGLPGRVPICRGALLSIRHSSLPSELPKWSKRNPFDLDYNPYEKPAIRELMEKYPDEEIPLAFYVLSSEYRLKPILVADFFKRGSGVGRESSRVWRMNLDQALEMTNIPLLYRALGRISGYALNKKDYTRFSRNSTVAGVEPARLFARLNWTFDPDTNDLLLRALEKRRANPLADSAHREDQAAKARLDSLLAGEGRVLAGCLRRLFEDEIRATLKLGRRAVFDPDLSRFENEHTYLEALRLVREFGADTNLPAQSWDRIFDAWTLVYSRRTMGTSDAKRFLDRLRRIDASAIPSVHQTAVQRILNSDLALGVSHREPGSD